Protein AF-A0A2J7VH71-F1 (afdb_monomer)

Secondary structure (DSSP, 8-state):
----TTS-S--------TTSEEEEEEEE-SB--EEEEEETTEEEEEEPPPPEEEEEEETTT--EEEEEEE-SSS--HHHHHHHHHHHHSPP-PPP-SS-TT--PPTT-S-HHHHSTTHHHH----EEEE-GGGGGS-HHHHHHHHHHH--EEEE--TT-GGGSHHHHHHHHHHHHHHTTSTTB--SSTT-TT---HHHHHHHTT-BHHHHHHHHHHHHHHHHTS--GGGTT--HHHHHHHHHHGGGTTT-----S-GGGGGGPSPPSEEEEEEEEEEGGGTEEEEEEETTEEEE-HHHHH-GGGTT-EEEEEE-SSTTEEEEE-TTS-EEEEEEE-GGGGSS---HHHHHHHHHHHHTTSS---TT--HHHHHHHHHHHHHHHHHHHSTTS--TTHHHHHHHHTTT--SSPPP-PPPPPPPPPPP-----TTSHHHHTTTTT--

Mean predicted aligned error: 11.19 Å

Radius of gyration: 24.66 Å; Cα contacts (8 Å, |Δi|>4): 757; chains: 1; bounding box: 87×70×72 Å

Sequence (444 aa):
MVWTAAAARRAGFNRSCPATIACYDEQQLPAIGTVTIEHEGHRFVLPMERMSLCLLVSQHPKCILAYHLSHRSRVSSADFLETFNNLLTPWSPREFKSLPDLAYKEGSGLPNGLIPGFLEGLRIALIRLDNDLTHYADAILVYLRELLGAAIEFGKVGRWLTRYAVEQVFAALQKEISRLPSTTGSGPADRHVHDPVGNAVKWNVSFEELSELVEVIVANFNGAPRRELYGATPIEALRREWAGRHAEGSAIPGYLPTLAEHIPLPVGICKVTIRGSEKKGVPPYIELDHAKYTSDLLHCAWHLIGTPMIALLQRDHRLIQIRYRNGSSFGPVNVTGHWSHSFHDRPTRQEIVRLHKQRTIQYAGSDDPIEVFKAHKMEQMRAHANRNPGKVVRGSNKVLSTLSGGTPIGPISSAPAAPVAPAHAPDTTDLWTSTRLAAQESLK

Nearest PDB structures (foldseek):
  9bw1-assembly1_N  TM=6.838E-01  e=8.880E-11  Peltigera membranacea
  9bw1-assembly1_P  TM=5.935E-01  e=9.054E-10  Peltigera membranacea
  3vr4-assembly1_H  TM=4.764E-01  e=6.323E+00  Enterococcus hirae
  7vw7-assembly1_H  TM=4.847E-01  e=9.311E+00  Enterococcus hirae

Structure (mmCIF, N/CA/C/O backbone):
data_AF-A0A2J7VH71-F1
#
_entry.id   AF-A0A2J7VH71-F1
#
loop_
_atom_site.group_PDB
_atom_site.id
_atom_site.type_symbol
_atom_site.label_atom_id
_atom_site.label_alt_id
_atom_site.label_comp_id
_atom_site.label_asym_id
_atom_site.label_entity_id
_atom_site.label_seq_id
_atom_site.pdbx_PDB_ins_code
_atom_site.Cartn_x
_atom_site.Cartn_y
_atom_site.Cartn_z
_atom_site.occupancy
_atom_site.B_iso_or_equiv
_atom_site.auth_seq_id
_atom_site.auth_comp_id
_atom_site.auth_asym_id
_atom_site.auth_atom_id
_atom_site.pdbx_PDB_model_num
ATOM 1 N N . MET A 1 1 ? 58.179 17.073 4.167 1.00 35.66 1 MET A N 1
ATOM 2 C CA . MET A 1 1 ? 57.000 16.605 3.408 1.00 35.66 1 MET A CA 1
ATOM 3 C C . MET A 1 1 ? 56.130 17.808 3.110 1.00 35.66 1 MET A C 1
ATOM 5 O O . MET A 1 1 ? 55.538 18.371 4.020 1.00 35.66 1 MET A O 1
ATOM 9 N N . VAL A 1 2 ? 56.165 18.265 1.862 1.00 25.47 2 VAL A N 1
ATOM 10 C CA . VAL A 1 2 ? 55.377 19.398 1.373 1.00 25.47 2 VAL A CA 1
ATOM 11 C C . VAL A 1 2 ? 53.940 18.912 1.206 1.00 25.47 2 VAL A C 1
ATOM 13 O O . VAL A 1 2 ? 53.702 17.974 0.450 1.00 25.47 2 VAL A O 1
ATOM 16 N N . TRP A 1 3 ? 53.000 19.525 1.923 1.00 25.41 3 TRP A N 1
ATOM 17 C CA . TRP A 1 3 ? 51.575 19.377 1.645 1.00 25.41 3 TRP A CA 1
ATOM 18 C C . TRP A 1 3 ? 51.310 19.965 0.259 1.00 25.41 3 TRP A C 1
ATOM 20 O O . TRP A 1 3 ? 51.284 21.181 0.073 1.00 25.41 3 TRP A O 1
ATOM 30 N N . THR A 1 4 ? 51.177 19.107 -0.748 1.00 27.58 4 THR A N 1
ATOM 31 C CA . THR A 1 4 ? 50.776 19.521 -2.087 1.00 27.58 4 THR A CA 1
ATOM 32 C C . THR A 1 4 ? 49.303 19.919 -2.050 1.00 27.58 4 THR A C 1
ATOM 34 O O . THR A 1 4 ? 48.404 19.089 -1.945 1.00 27.58 4 THR A O 1
ATOM 37 N N . ALA A 1 5 ? 49.053 21.222 -2.180 1.00 31.33 5 ALA A N 1
ATOM 38 C CA . ALA A 1 5 ? 47.741 21.867 -2.283 1.00 31.33 5 ALA A CA 1
ATOM 39 C C . ALA A 1 5 ? 46.951 21.501 -3.569 1.00 31.33 5 ALA A C 1
ATOM 41 O O . ALA A 1 5 ? 46.156 22.294 -4.072 1.00 31.33 5 ALA A O 1
ATOM 42 N N . ALA A 1 6 ? 47.171 20.306 -4.124 1.00 29.42 6 ALA A N 1
ATOM 43 C CA . ALA A 1 6 ? 46.580 19.838 -5.375 1.00 29.42 6 ALA A CA 1
ATOM 44 C C . ALA A 1 6 ? 45.360 18.915 -5.177 1.00 29.42 6 ALA A C 1
ATOM 46 O O . ALA A 1 6 ? 44.588 18.748 -6.116 1.00 29.42 6 ALA A O 1
ATOM 47 N N . ALA A 1 7 ? 45.128 18.374 -3.973 1.00 30.27 7 ALA A N 1
ATOM 48 C CA . ALA A 1 7 ? 43.967 17.516 -3.692 1.00 30.27 7 ALA A CA 1
ATOM 49 C C . ALA A 1 7 ? 42.712 18.285 -3.221 1.00 30.27 7 ALA A C 1
ATOM 51 O O . ALA A 1 7 ? 41.617 17.736 -3.205 1.00 30.27 7 ALA A O 1
ATOM 52 N N . ALA A 1 8 ? 42.834 19.577 -2.897 1.00 30.12 8 ALA A N 1
ATOM 53 C CA . ALA A 1 8 ? 41.735 20.403 -2.379 1.00 30.12 8 ALA A CA 1
ATOM 54 C C . ALA A 1 8 ? 40.911 21.114 -3.475 1.00 30.12 8 ALA A C 1
ATOM 56 O O . ALA A 1 8 ? 40.250 22.121 -3.219 1.00 30.12 8 ALA A O 1
ATOM 57 N N . ARG A 1 9 ? 40.946 20.631 -4.725 1.00 32.41 9 ARG A N 1
ATOM 58 C CA . ARG A 1 9 ? 40.114 21.162 -5.815 1.00 32.41 9 ARG A CA 1
ATOM 59 C C . ARG A 1 9 ? 38.981 20.184 -6.124 1.00 32.41 9 ARG A C 1
ATOM 61 O O . ARG A 1 9 ? 39.178 19.227 -6.861 1.00 32.41 9 ARG A O 1
ATOM 68 N N . ARG A 1 10 ? 37.787 20.536 -5.620 1.00 34.69 10 ARG A N 1
ATOM 69 C CA . ARG A 1 10 ? 36.451 19.921 -5.819 1.00 34.69 10 ARG A CA 1
ATOM 70 C C . ARG A 1 10 ? 35.964 18.925 -4.751 1.00 34.69 10 ARG A C 1
ATOM 72 O O . ARG A 1 10 ? 35.268 17.979 -5.091 1.00 34.69 10 ARG A O 1
ATOM 79 N N . ALA A 1 11 ? 36.161 19.204 -3.464 1.00 38.44 11 ALA A N 1
ATOM 80 C CA . ALA A 1 11 ? 35.188 18.748 -2.463 1.00 38.44 11 ALA A CA 1
ATOM 81 C C . ALA A 1 11 ? 33.970 19.689 -2.517 1.00 38.44 11 ALA A C 1
ATOM 83 O O . ALA A 1 11 ? 33.786 20.574 -1.685 1.00 38.44 11 ALA A O 1
ATOM 84 N N . GLY A 1 12 ? 33.199 19.605 -3.604 1.00 37.41 12 GLY A N 1
ATOM 85 C CA . GLY A 1 12 ? 31.907 20.275 -3.655 1.00 37.41 12 GLY A CA 1
ATOM 86 C C . GLY A 1 12 ? 31.013 19.622 -2.612 1.00 37.41 12 GLY A C 1
ATOM 87 O O . GLY A 1 12 ? 30.851 18.407 -2.650 1.00 37.41 12 GLY A O 1
ATOM 88 N N . PHE A 1 13 ? 30.439 20.411 -1.700 1.00 35.06 13 PHE A N 1
ATOM 89 C CA . PHE A 1 13 ? 29.309 19.977 -0.879 1.00 35.06 13 PHE A CA 1
ATOM 90 C C . PHE A 1 13 ? 28.330 19.244 -1.801 1.00 35.06 13 PHE A C 1
ATOM 92 O O . PHE A 1 13 ? 27.793 19.859 -2.729 1.00 35.06 13 PHE A O 1
ATOM 99 N N . ASN A 1 14 ? 28.147 17.938 -1.616 1.00 42.34 14 ASN A N 1
ATOM 100 C CA . ASN A 1 14 ? 27.219 17.188 -2.447 1.00 42.34 14 ASN A CA 1
ATOM 101 C C . ASN A 1 14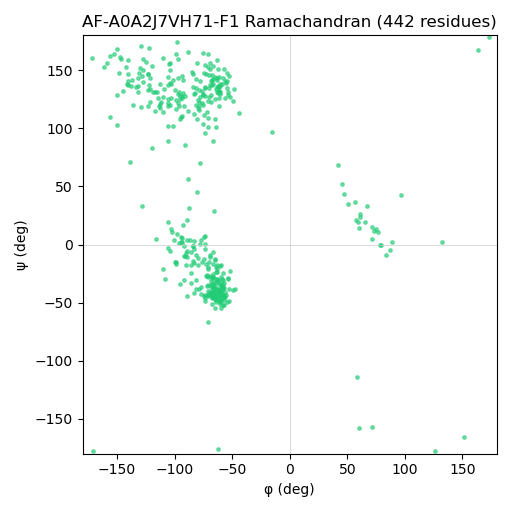 ? 25.807 17.595 -1.996 1.00 42.34 14 ASN A C 1
ATOM 103 O O . ASN A 1 14 ? 25.320 17.158 -0.958 1.00 42.34 14 ASN A O 1
ATOM 107 N N . ARG A 1 15 ? 25.210 18.565 -2.705 1.00 42.50 15 ARG A N 1
ATOM 108 C CA . ARG A 1 15 ? 24.039 19.342 -2.243 1.00 42.50 15 ARG A CA 1
ATOM 109 C C . ARG A 1 15 ? 22.741 18.538 -2.152 1.00 42.50 15 ARG A C 1
ATOM 111 O O . ARG A 1 15 ? 21.760 19.050 -1.623 1.00 42.50 15 ARG A O 1
ATOM 118 N N . SER A 1 16 ? 22.711 17.312 -2.656 1.00 51.97 16 SER A N 1
ATOM 119 C CA . SER A 1 16 ? 21.536 16.448 -2.612 1.00 51.97 16 SER A CA 1
ATOM 120 C C . SER A 1 16 ? 21.924 15.087 -2.062 1.00 51.97 16 SER A C 1
ATOM 122 O O . SER A 1 16 ? 22.706 14.373 -2.687 1.00 51.97 16 SER A O 1
ATOM 124 N N . CYS A 1 17 ? 21.341 14.701 -0.926 1.00 62.03 17 CYS A N 1
ATOM 125 C CA . CYS A 1 17 ? 21.318 13.290 -0.572 1.00 62.03 17 CYS A CA 1
ATOM 126 C C . CYS A 1 17 ? 20.482 12.557 -1.653 1.00 62.03 17 CYS A C 1
ATOM 128 O O . CYS A 1 17 ? 19.431 13.066 -2.071 1.00 62.03 17 CYS A O 1
ATOM 130 N N . PRO A 1 18 ? 20.939 11.422 -2.194 1.00 72.31 18 PRO A N 1
ATOM 131 C CA . PRO A 1 18 ? 20.139 10.623 -3.121 1.00 72.31 18 PRO A CA 1
ATOM 132 C C . PRO A 1 18 ? 18.762 10.304 -2.533 1.00 72.31 18 PRO A C 1
ATOM 134 O O . PRO A 1 18 ? 18.619 10.128 -1.327 1.00 72.31 18 PRO A O 1
ATOM 137 N N . ALA A 1 19 ? 17.733 10.258 -3.383 1.00 79.31 19 ALA A N 1
ATOM 138 C CA . ALA A 1 19 ? 16.340 10.035 -2.973 1.00 79.31 19 ALA A CA 1
ATOM 139 C C . ALA A 1 19 ? 15.738 11.081 -1.997 1.00 79.31 19 ALA A C 1
ATOM 141 O O . ALA A 1 19 ? 14.646 10.866 -1.480 1.00 79.31 19 ALA A O 1
ATOM 142 N N . THR A 1 20 ? 16.372 12.250 -1.802 1.00 82.94 20 THR A N 1
ATOM 143 C CA . THR A 1 20 ? 15.825 13.336 -0.951 1.00 82.94 20 THR A CA 1
ATOM 144 C C . THR A 1 20 ? 14.484 13.872 -1.450 1.00 82.94 20 THR A C 1
ATOM 146 O O . THR A 1 20 ? 13.640 14.276 -0.650 1.00 82.94 20 THR A O 1
ATOM 149 N N . ILE A 1 21 ? 14.294 13.908 -2.770 1.00 86.88 21 ILE A N 1
ATOM 150 C CA . ILE A 1 21 ? 13.045 14.339 -3.394 1.00 86.88 21 ILE A CA 1
ATOM 151 C C . ILE A 1 21 ? 12.420 13.133 -4.078 1.00 86.88 21 ILE A C 1
ATOM 153 O O . ILE A 1 21 ? 13.023 12.551 -4.987 1.00 86.88 21 ILE A O 1
ATOM 157 N N . ALA A 1 22 ? 11.205 12.796 -3.665 1.00 90.00 22 ALA A N 1
ATOM 158 C CA . ALA A 1 22 ? 10.419 11.728 -4.255 1.00 90.00 22 ALA A CA 1
ATOM 159 C C . ALA A 1 22 ? 9.065 12.260 -4.732 1.00 90.00 22 ALA A C 1
ATOM 161 O O . ALA A 1 22 ? 8.498 13.184 -4.151 1.00 90.00 22 ALA A O 1
ATOM 162 N N . CYS A 1 23 ? 8.559 11.686 -5.814 1.00 90.69 23 CYS A N 1
ATOM 163 C CA . CYS A 1 23 ? 7.221 11.937 -6.326 1.00 90.69 23 CYS A CA 1
ATOM 164 C C . CYS A 1 23 ? 6.391 10.682 -6.086 1.00 90.69 23 CYS A C 1
ATOM 166 O O . CYS A 1 23 ? 6.817 9.593 -6.476 1.00 90.69 23 CYS A O 1
ATOM 168 N N . TYR A 1 24 ? 5.240 10.846 -5.446 1.00 90.00 24 TYR A N 1
ATOM 169 C CA . TYR A 1 24 ? 4.232 9.804 -5.359 1.00 90.00 24 TYR A CA 1
ATOM 170 C C . TYR A 1 24 ? 3.100 10.110 -6.329 1.00 90.00 24 TYR A C 1
ATOM 172 O O . TYR A 1 24 ? 2.688 11.265 -6.463 1.00 90.00 24 TYR A O 1
ATOM 180 N N . ASP A 1 25 ? 2.627 9.070 -6.999 1.00 89.44 25 ASP A N 1
ATOM 181 C CA . ASP A 1 25 ? 1.527 9.153 -7.947 1.00 89.44 25 ASP A CA 1
ATOM 182 C C . ASP A 1 25 ? 0.893 7.767 -8.136 1.00 89.44 25 ASP A C 1
ATOM 184 O O . ASP A 1 25 ? 1.540 6.734 -7.917 1.00 89.44 25 ASP A O 1
ATOM 188 N N . GLU A 1 26 ? -0.366 7.746 -8.553 1.00 89.25 26 GLU A N 1
ATOM 189 C CA . GLU A 1 26 ? -1.132 6.536 -8.802 1.00 89.25 26 GLU A CA 1
ATOM 190 C C . GLU A 1 26 ? -1.747 6.538 -10.193 1.00 89.25 26 GLU A C 1
ATOM 192 O O . GLU A 1 26 ? -2.284 7.534 -10.672 1.00 89.25 26 GLU A O 1
ATOM 197 N N . GLN A 1 27 ? -1.728 5.379 -10.844 1.00 88.94 27 GLN A N 1
ATOM 198 C CA . GLN A 1 27 ? -2.418 5.203 -12.114 1.00 88.94 27 GLN A CA 1
ATOM 199 C C . GLN A 1 27 ? -3.142 3.872 -12.159 1.00 88.94 27 GLN A C 1
ATOM 201 O O . GLN A 1 27 ? -2.647 2.846 -11.687 1.00 88.94 27 GLN A O 1
ATOM 206 N N . GLN A 1 28 ? -4.328 3.881 -12.761 1.00 89.00 28 GLN A N 1
ATOM 207 C CA . GLN A 1 28 ? -5.061 2.654 -13.012 1.00 89.00 28 GLN A CA 1
ATOM 208 C C . GLN A 1 28 ? -4.320 1.825 -14.064 1.00 89.00 28 GLN A C 1
ATOM 210 O O . GLN A 1 28 ? -3.993 2.320 -15.143 1.00 89.00 28 GLN A O 1
ATOM 215 N N . LEU A 1 29 ? -4.072 0.555 -13.757 1.00 88.88 29 LEU A N 1
ATOM 216 C CA . LEU A 1 29 ? -3.411 -0.357 -14.672 1.00 88.88 29 LEU A CA 1
ATOM 217 C C . LEU A 1 29 ? -4.241 -0.511 -15.952 1.00 88.88 29 LEU A C 1
ATOM 219 O O . LEU A 1 29 ? -5.442 -0.783 -15.875 1.00 88.88 29 LEU A O 1
ATOM 223 N N . PRO A 1 30 ? -3.624 -0.412 -17.140 1.00 89.19 30 PRO A N 1
ATOM 224 C CA . PRO A 1 30 ? -4.308 -0.580 -18.416 1.00 89.19 30 PRO A CA 1
ATOM 225 C C . PRO A 1 30 ? -4.482 -2.069 -18.757 1.00 89.19 30 PRO A C 1
ATOM 227 O O . PRO A 1 30 ? -4.207 -2.485 -19.881 1.00 89.19 30 PRO A O 1
ATOM 230 N N . ALA A 1 31 ? -4.902 -2.881 -17.787 1.00 88.88 31 ALA A N 1
ATOM 231 C CA . ALA A 1 31 ? -5.106 -4.318 -17.922 1.00 88.88 31 ALA A CA 1
ATOM 232 C C . ALA A 1 31 ? -6.250 -4.797 -17.024 1.00 88.88 31 ALA A C 1
ATOM 234 O O . ALA A 1 31 ? -6.484 -4.250 -15.943 1.00 88.88 31 ALA A O 1
ATOM 235 N N . ILE A 1 32 ? -6.956 -5.827 -17.486 1.00 88.81 32 ILE A N 1
ATOM 236 C CA . ILE A 1 32 ? -8.017 -6.499 -16.735 1.00 88.81 32 ILE A CA 1
ATOM 237 C C . ILE A 1 32 ? -7.490 -7.851 -16.258 1.00 88.81 32 ILE A C 1
ATOM 239 O O . ILE A 1 32 ? -7.001 -8.649 -17.059 1.00 88.81 32 ILE A O 1
ATOM 243 N N . GLY A 1 33 ? -7.578 -8.081 -14.949 1.00 88.62 33 GLY A N 1
ATOM 244 C CA . GLY A 1 33 ? -7.306 -9.375 -14.328 1.00 88.62 33 GLY A CA 1
ATOM 245 C C . GLY A 1 33 ? -8.591 -10.158 -14.067 1.00 88.62 33 GLY A C 1
ATOM 246 O O . GLY A 1 33 ? -9.702 -9.650 -14.246 1.00 88.62 33 GLY A O 1
ATOM 247 N N . THR A 1 34 ? -8.436 -11.391 -13.611 1.00 88.00 34 THR A N 1
ATOM 248 C CA . THR A 1 34 ? -9.524 -12.300 -13.262 1.00 88.00 34 THR A CA 1
ATOM 249 C C . THR A 1 34 ? -9.309 -12.898 -11.878 1.00 88.00 34 THR A C 1
ATOM 251 O O . THR A 1 34 ? -8.181 -13.048 -11.414 1.00 88.00 34 THR A O 1
ATOM 254 N N . VAL A 1 35 ? -10.409 -13.241 -11.214 1.00 85.50 35 VAL A N 1
ATOM 255 C CA . VAL A 1 35 ? -10.408 -14.050 -9.994 1.00 85.50 35 VAL A CA 1
ATOM 256 C C . VAL A 1 35 ? -11.128 -15.356 -10.291 1.00 85.50 35 VAL A C 1
ATOM 258 O O . VAL A 1 35 ? -12.226 -15.349 -10.855 1.00 85.50 35 VAL A O 1
ATOM 261 N N . THR A 1 36 ? -10.505 -16.473 -9.922 1.00 82.38 36 THR A N 1
ATOM 262 C CA . THR A 1 36 ? -11.131 -17.792 -10.024 1.00 82.38 36 THR A CA 1
ATOM 263 C C . THR A 1 36 ? -11.787 -18.140 -8.698 1.00 82.38 36 THR A C 1
ATOM 265 O O . THR A 1 36 ? -11.158 -18.066 -7.646 1.00 82.38 36 THR A O 1
ATOM 268 N N . ILE A 1 37 ? -13.062 -18.514 -8.749 1.00 77.06 37 ILE A N 1
ATOM 269 C CA . ILE A 1 37 ? -13.826 -18.972 -7.590 1.00 77.06 37 ILE A CA 1
ATOM 270 C C . ILE A 1 37 ? -14.173 -20.443 -7.805 1.00 77.06 37 ILE A C 1
ATOM 272 O O . ILE A 1 37 ? -14.764 -20.796 -8.828 1.00 77.06 37 ILE A O 1
ATOM 276 N N . GLU A 1 38 ? -13.822 -21.291 -6.841 1.00 77.31 38 GLU A N 1
ATOM 277 C CA . GLU A 1 38 ? -14.247 -22.692 -6.805 1.00 77.31 38 GLU A CA 1
ATOM 278 C C . GLU A 1 38 ? -15.469 -22.845 -5.894 1.00 77.31 38 GLU A C 1
ATOM 280 O O . GLU A 1 38 ? -15.478 -22.364 -4.760 1.00 77.31 38 GLU A O 1
ATOM 285 N N . HIS A 1 39 ? -16.517 -23.503 -6.387 1.00 66.44 39 HIS A N 1
ATOM 286 C CA . HIS A 1 39 ? -17.722 -23.791 -5.613 1.00 66.44 39 HIS A CA 1
ATOM 287 C C . HIS A 1 39 ? -18.375 -25.084 -6.104 1.00 66.44 39 HIS A C 1
ATOM 289 O O . HIS A 1 39 ? -18.594 -25.237 -7.303 1.00 66.44 39 HIS A O 1
ATOM 295 N N . GLU A 1 40 ? -18.676 -26.012 -5.188 1.00 71.06 40 GLU A N 1
ATOM 296 C CA . GLU A 1 40 ? -19.321 -27.307 -5.494 1.00 71.06 40 GLU A CA 1
ATOM 297 C C . GLU A 1 40 ? -18.626 -28.091 -6.630 1.00 71.06 40 GLU A C 1
ATOM 299 O O . GLU A 1 40 ? -19.269 -28.751 -7.439 1.00 71.06 40 GLU A O 1
ATOM 304 N N . GLY A 1 41 ? -17.294 -27.997 -6.726 1.00 71.44 41 GLY A N 1
ATOM 305 C CA . GLY A 1 41 ? -16.506 -28.653 -7.780 1.00 71.44 41 GLY A CA 1
ATOM 306 C C . GLY A 1 41 ? -16.502 -27.934 -9.137 1.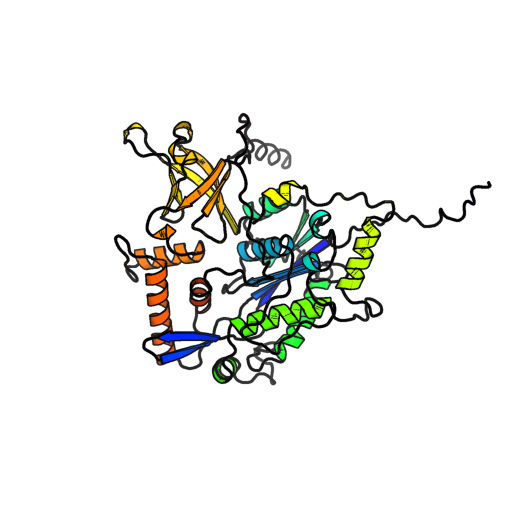00 71.44 41 GLY A C 1
ATOM 307 O O . GLY A 1 41 ? -15.823 -28.383 -10.059 1.00 71.44 41 GLY A O 1
ATOM 308 N N . HIS A 1 42 ? -17.195 -26.800 -9.268 1.00 71.62 42 HIS A N 1
ATOM 309 C CA . HIS A 1 42 ? -17.190 -25.959 -10.464 1.00 71.62 42 HIS A CA 1
ATOM 310 C C . HIS A 1 42 ? -16.285 -24.732 -10.296 1.00 71.62 42 HIS A C 1
ATOM 312 O O . HIS A 1 42 ? -16.250 -24.102 -9.238 1.00 71.62 42 HIS A O 1
ATOM 318 N N . ARG A 1 43 ? -15.572 -24.372 -11.371 1.00 80.00 43 ARG A N 1
ATOM 319 C CA . ARG A 1 43 ? -14.691 -23.197 -11.434 1.00 80.00 43 ARG A CA 1
ATOM 320 C C . ARG A 1 43 ? -15.353 -22.069 -12.215 1.00 80.00 43 ARG A C 1
ATOM 322 O O . ARG A 1 43 ? -15.736 -22.259 -13.367 1.00 80.00 43 ARG A O 1
ATOM 329 N N . PHE A 1 44 ? -15.430 -20.889 -11.609 1.00 77.81 44 PHE A N 1
ATOM 330 C CA . PHE A 1 44 ? -15.924 -19.668 -12.240 1.00 77.81 44 PHE A CA 1
ATOM 331 C C . PHE A 1 44 ? -14.785 -18.656 -12.370 1.00 77.81 44 PHE A C 1
ATOM 333 O O . PHE A 1 44 ? -14.229 -18.225 -11.362 1.00 77.81 44 PHE A O 1
ATOM 340 N N . VAL A 1 45 ? -14.461 -18.255 -13.602 1.00 83.25 45 VAL A N 1
ATOM 341 C CA . VAL A 1 45 ? -13.455 -17.220 -13.893 1.00 83.25 45 VAL A CA 1
ATOM 342 C C . VAL A 1 45 ? -14.159 -15.885 -14.079 1.00 83.25 45 VAL A C 1
ATOM 344 O O . VAL A 1 45 ? -15.008 -15.743 -14.962 1.00 83.25 45 VAL A O 1
ATOM 347 N N . LEU A 1 46 ? -13.829 -14.904 -13.240 1.00 82.19 46 LEU A N 1
ATOM 348 C CA . LEU A 1 46 ? -14.565 -13.645 -13.170 1.00 82.19 46 LEU A CA 1
ATOM 349 C C . LEU A 1 46 ? -13.653 -12.453 -13.446 1.00 82.19 46 LEU A C 1
ATOM 351 O O . LEU A 1 46 ? -12.677 -12.262 -12.721 1.00 82.19 46 LEU A O 1
ATOM 355 N N . PRO A 1 47 ? -13.973 -11.620 -14.450 1.00 85.38 47 PRO A N 1
ATOM 356 C CA . PRO A 1 47 ? -13.186 -10.437 -14.748 1.00 85.38 47 PRO A CA 1
ATOM 357 C C . PRO A 1 47 ? -13.356 -9.374 -13.663 1.00 85.38 47 PRO A C 1
ATOM 359 O O . PRO A 1 47 ? -14.470 -9.062 -13.225 1.00 85.38 47 PRO A O 1
ATOM 362 N N . MET A 1 48 ? -12.227 -8.807 -13.257 1.00 85.94 48 MET A N 1
ATOM 363 C CA . MET A 1 48 ? -12.116 -7.876 -12.146 1.00 85.94 48 MET A CA 1
ATOM 364 C C . MET A 1 48 ? -12.123 -6.413 -12.591 1.00 85.94 48 MET A C 1
ATOM 366 O O . MET A 1 48 ? -11.810 -6.083 -13.736 1.00 85.94 48 MET A O 1
ATOM 370 N N . GLU A 1 49 ? -12.452 -5.509 -11.669 1.00 86.12 49 GLU A N 1
ATOM 371 C CA . GLU A 1 49 ? -12.173 -4.085 -11.852 1.00 86.12 49 GLU A CA 1
ATOM 372 C C . GLU A 1 49 ? -10.659 -3.846 -11.942 1.00 86.12 49 GLU A C 1
ATOM 374 O O . GLU A 1 49 ? -9.874 -4.454 -11.209 1.00 86.12 49 GLU A O 1
ATOM 379 N N . ARG A 1 50 ? -10.245 -2.929 -12.824 1.00 86.94 50 ARG A N 1
ATOM 380 C CA . ARG A 1 50 ? -8.826 -2.595 -13.002 1.00 86.94 50 ARG A CA 1
ATOM 381 C C . ARG A 1 50 ? -8.236 -2.065 -11.697 1.00 86.94 50 ARG A C 1
ATOM 383 O O . ARG A 1 50 ? -8.798 -1.156 -11.082 1.00 86.94 50 ARG A O 1
ATOM 390 N N . MET A 1 51 ? -7.087 -2.612 -11.332 1.00 88.50 51 MET A N 1
ATOM 391 C CA . MET A 1 51 ? -6.303 -2.206 -10.168 1.00 88.50 51 MET A CA 1
ATOM 392 C C . MET A 1 51 ? -5.567 -0.897 -10.423 1.00 88.50 51 MET A C 1
ATOM 394 O O . MET A 1 51 ? -5.392 -0.504 -11.575 1.00 88.50 51 MET A O 1
ATOM 398 N N . SER A 1 52 ? -5.081 -0.265 -9.363 1.00 90.19 52 SER A N 1
ATOM 399 C CA . SER A 1 52 ? -4.254 0.936 -9.453 1.00 90.19 52 SER A CA 1
ATOM 400 C C . SER A 1 52 ? -2.864 0.680 -8.898 1.00 90.19 52 SER A C 1
ATOM 402 O O . SER A 1 52 ? -2.714 0.146 -7.804 1.00 90.19 52 SER A O 1
ATOM 404 N N . LEU A 1 53 ? -1.844 1.070 -9.654 1.00 92.44 53 LEU A N 1
ATOM 405 C CA . LEU A 1 53 ? -0.453 1.020 -9.234 1.00 92.44 53 LEU A CA 1
ATOM 406 C C . LEU A 1 53 ? -0.076 2.359 -8.605 1.00 92.44 53 LEU A C 1
ATOM 408 O O . LEU A 1 53 ? -0.123 3.392 -9.269 1.00 92.44 53 LEU A O 1
ATOM 412 N N . CYS A 1 54 ? 0.306 2.315 -7.338 1.00 92.94 54 CYS A N 1
ATOM 413 C CA . CYS A 1 54 ? 0.850 3.427 -6.576 1.00 92.94 54 CYS A CA 1
ATOM 414 C C . CYS A 1 54 ? 2.378 3.341 -6.628 1.00 92.94 54 CYS A C 1
ATOM 416 O O . CYS A 1 54 ? 2.946 2.301 -6.289 1.00 92.94 54 CYS A O 1
ATOM 418 N N . LEU A 1 55 ? 3.050 4.410 -7.053 1.00 93.88 55 LEU A N 1
ATOM 419 C CA . LEU A 1 55 ? 4.507 4.462 -7.155 1.00 93.88 55 LEU A CA 1
ATOM 420 C C . LEU A 1 55 ? 5.072 5.581 -6.299 1.00 93.88 55 LEU A C 1
ATOM 422 O O . LEU A 1 55 ? 4.531 6.680 -6.263 1.00 93.88 55 LEU A O 1
ATOM 426 N N . LEU A 1 56 ? 6.230 5.321 -5.699 1.00 93.25 56 LEU A N 1
ATOM 427 C CA . LEU A 1 56 ? 7.095 6.338 -5.127 1.00 93.25 56 LEU A CA 1
ATOM 428 C C . LEU A 1 56 ? 8.423 6.335 -5.885 1.00 93.25 56 LEU A C 1
ATOM 430 O O . LEU A 1 56 ? 9.172 5.359 -5.848 1.00 93.25 56 LEU A O 1
ATOM 434 N N . VAL A 1 57 ? 8.718 7.429 -6.581 1.00 93.81 57 VAL A N 1
ATOM 435 C CA . VAL A 1 57 ? 9.842 7.531 -7.524 1.00 93.81 57 VAL A CA 1
ATOM 436 C C . VAL A 1 57 ? 10.779 8.656 -7.109 1.00 93.81 57 VAL A C 1
ATOM 438 O O . VAL A 1 57 ? 10.330 9.769 -6.837 1.00 93.81 57 VAL A O 1
ATOM 441 N N . SER A 1 58 ? 12.090 8.416 -7.106 1.00 91.81 58 SER A N 1
ATOM 442 C CA . SER A 1 58 ? 13.069 9.481 -6.882 1.00 91.81 58 SER A CA 1
ATOM 443 C C . SER A 1 58 ? 13.068 10.475 -8.046 1.00 91.81 58 SER A C 1
ATOM 445 O O . SER A 1 58 ? 13.053 10.083 -9.209 1.00 91.81 58 SER A O 1
ATOM 447 N N . GLN A 1 59 ? 13.130 11.783 -7.777 1.00 87.25 59 GLN A N 1
ATOM 448 C CA . GLN A 1 59 ? 13.168 12.777 -8.862 1.00 87.25 59 GLN A CA 1
ATOM 449 C C . GLN A 1 59 ? 14.394 12.577 -9.775 1.00 87.25 59 GLN A C 1
ATOM 451 O O . GLN A 1 59 ? 14.315 12.746 -10.992 1.00 87.25 59 GLN A O 1
ATOM 456 N N . HIS A 1 60 ? 15.517 12.185 -9.178 1.00 84.31 60 HIS A N 1
ATOM 457 C CA . HIS A 1 60 ? 16.725 11.735 -9.853 1.00 84.31 60 HIS A CA 1
ATOM 458 C C . HIS A 1 60 ? 17.265 10.513 -9.087 1.00 84.31 60 HIS A C 1
ATOM 460 O O . HIS A 1 60 ? 17.203 10.519 -7.854 1.00 84.31 60 HIS A O 1
ATOM 466 N N . PRO A 1 61 ? 17.696 9.430 -9.755 1.00 89.25 61 PRO A N 1
ATOM 467 C CA . PRO A 1 61 ? 17.763 9.210 -11.205 1.00 89.25 61 PRO A CA 1
ATOM 468 C C . PRO A 1 61 ? 16.468 8.637 -11.833 1.00 89.25 61 PRO A C 1
ATOM 470 O O . PRO A 1 61 ? 16.547 7.916 -12.825 1.00 89.25 61 PRO A O 1
ATOM 473 N N . LYS A 1 62 ? 15.272 8.947 -11.299 1.00 92.31 62 LYS A N 1
ATOM 474 C CA . LYS A 1 62 ? 13.989 8.293 -11.658 1.00 92.31 62 LYS A CA 1
ATOM 475 C C . LYS A 1 62 ? 13.929 6.823 -11.231 1.00 92.31 62 LYS A C 1
ATOM 477 O O . LYS A 1 62 ? 13.332 5.998 -11.914 1.00 92.31 62 LYS A O 1
ATOM 482 N N . CYS A 1 63 ? 14.571 6.488 -10.115 1.00 94.38 63 CYS A N 1
ATOM 483 C CA . CYS A 1 63 ? 14.525 5.142 -9.557 1.00 94.38 63 CYS A CA 1
ATOM 484 C C . CYS A 1 63 ? 13.198 4.946 -8.815 1.00 94.38 63 CYS A C 1
ATOM 486 O O . CYS A 1 63 ? 12.796 5.810 -8.031 1.00 94.38 63 CYS A O 1
ATOM 488 N N . ILE A 1 64 ? 12.517 3.826 -9.050 1.00 96.19 64 ILE A N 1
ATOM 489 C CA . ILE A 1 64 ? 11.341 3.435 -8.271 1.00 96.19 64 ILE A CA 1
ATOM 490 C C . ILE A 1 64 ? 11.842 3.012 -6.892 1.00 96.19 64 ILE A C 1
ATOM 492 O O . ILE A 1 64 ? 12.578 2.035 -6.766 1.00 96.19 64 ILE A O 1
ATOM 496 N N . LEU A 1 65 ? 11.474 3.777 -5.868 1.00 94.62 65 LEU A N 1
ATOM 497 C CA . LEU A 1 65 ? 11.882 3.538 -4.487 1.00 94.62 65 LEU A CA 1
ATOM 498 C C . LEU A 1 65 ? 10.983 2.498 -3.823 1.00 94.62 65 LEU A C 1
ATOM 500 O O . LEU A 1 65 ? 11.471 1.626 -3.113 1.00 94.62 65 LEU A O 1
ATOM 504 N N . ALA A 1 66 ? 9.678 2.601 -4.073 1.00 94.12 66 ALA A N 1
ATOM 505 C CA . ALA A 1 66 ? 8.667 1.686 -3.572 1.00 94.12 66 ALA A CA 1
ATOM 506 C C . ALA A 1 66 ? 7.432 1.706 -4.470 1.00 94.12 66 ALA A C 1
ATOM 508 O O . ALA A 1 66 ? 7.216 2.648 -5.238 1.00 94.12 66 ALA A O 1
ATOM 509 N N . TYR A 1 67 ? 6.610 0.671 -4.347 1.00 94.75 67 TYR A N 1
ATOM 510 C CA . TYR A 1 67 ? 5.334 0.590 -5.035 1.00 94.75 67 TYR A CA 1
ATOM 511 C C . TYR A 1 67 ? 4.303 -0.158 -4.187 1.00 94.75 67 TYR A C 1
ATOM 513 O O . TYR A 1 67 ? 4.667 -0.925 -3.295 1.00 94.75 67 TYR A O 1
ATOM 521 N N . HIS A 1 68 ? 3.023 0.049 -4.474 1.00 92.12 68 HIS A N 1
ATOM 522 C CA . HIS A 1 68 ? 1.914 -0.731 -3.933 1.00 92.12 68 HIS A CA 1
ATOM 523 C C . HIS A 1 68 ? 0.868 -0.947 -5.025 1.00 92.12 68 HIS A C 1
ATOM 525 O O . HIS A 1 68 ? 0.564 -0.027 -5.784 1.00 92.12 68 HIS A O 1
ATOM 531 N N . LEU A 1 69 ? 0.308 -2.152 -5.118 1.00 90.88 69 LEU A N 1
ATOM 532 C CA . LEU A 1 69 ? -0.768 -2.440 -6.060 1.00 90.88 69 LEU A CA 1
ATOM 533 C C . LEU A 1 69 ? -2.108 -2.443 -5.322 1.00 90.88 69 LEU A C 1
ATOM 535 O O . LEU A 1 69 ? -2.472 -3.402 -4.641 1.00 90.88 69 LEU A O 1
ATOM 539 N N . SER A 1 70 ? -2.857 -1.354 -5.473 1.00 87.19 70 SER A N 1
ATOM 540 C CA . SER A 1 70 ? -4.177 -1.219 -4.878 1.00 87.19 70 SER A CA 1
ATOM 541 C C . SER A 1 70 ? -5.209 -1.982 -5.699 1.00 87.19 70 SER A C 1
ATOM 543 O O . SER A 1 70 ? -5.441 -1.714 -6.879 1.00 87.19 70 SER A O 1
ATOM 545 N N . HIS A 1 71 ? -5.900 -2.907 -5.043 1.00 79.94 71 HIS A N 1
ATOM 546 C CA . HIS A 1 71 ? -7.080 -3.562 -5.593 1.00 79.94 71 HIS A CA 1
ATOM 547 C C . HIS A 1 71 ? -8.349 -2.722 -5.358 1.00 79.94 71 HIS A C 1
ATOM 549 O O . HIS A 1 71 ? -9.437 -3.114 -5.761 1.00 79.94 71 HIS A O 1
ATOM 555 N N . ARG A 1 72 ? -8.287 -1.561 -4.700 1.00 75.94 72 ARG A N 1
ATOM 556 C CA . ARG A 1 72 ? -9.491 -0.753 -4.463 1.00 75.94 72 ARG A CA 1
ATOM 557 C C . ARG A 1 72 ? -9.997 -0.153 -5.776 1.00 75.94 72 ARG A C 1
ATOM 559 O O . ARG A 1 72 ? -9.225 0.160 -6.672 1.00 75.94 72 ARG A O 1
ATOM 566 N N . SER A 1 73 ? -11.308 0.078 -5.866 1.00 72.44 73 SER A N 1
ATOM 567 C CA . SER A 1 73 ? -11.903 0.783 -7.013 1.00 72.44 73 SER A CA 1
ATOM 568 C C . SER A 1 73 ? -11.403 2.230 -7.131 1.00 72.44 73 SER A C 1
ATOM 570 O O . SER A 1 73 ? -11.480 2.836 -8.196 1.00 72.44 73 SER A O 1
ATOM 572 N N . ARG A 1 74 ? -10.951 2.805 -6.008 1.00 80.06 74 ARG A N 1
ATOM 573 C CA . ARG A 1 74 ? -10.276 4.100 -5.905 1.00 80.06 74 ARG A CA 1
ATOM 574 C C . ARG A 1 74 ? -9.157 3.997 -4.879 1.00 80.06 74 ARG A C 1
ATOM 576 O O . ARG A 1 74 ? -9.372 3.426 -3.809 1.00 80.06 74 ARG A O 1
ATOM 583 N N . VAL A 1 75 ? -8.012 4.580 -5.212 1.00 83.19 75 VAL A N 1
ATOM 584 C CA . VAL A 1 75 ? -6.866 4.711 -4.310 1.00 83.19 75 VAL A CA 1
ATOM 585 C C . VAL A 1 75 ? -7.247 5.607 -3.134 1.00 83.19 75 VAL A C 1
ATOM 587 O O . VAL A 1 75 ? -8.041 6.539 -3.265 1.00 83.19 75 VAL A O 1
ATOM 590 N N . SER A 1 76 ? -6.727 5.275 -1.961 1.00 81.75 76 SER A N 1
ATOM 591 C CA . SER A 1 76 ? -6.987 5.958 -0.702 1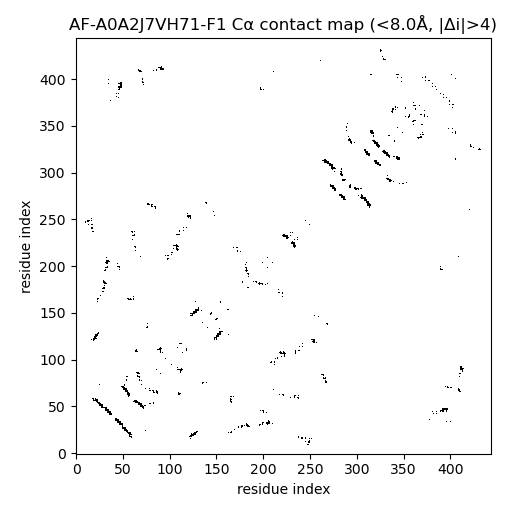.00 81.75 76 SER A CA 1
ATOM 592 C C . SER A 1 76 ? -5.684 6.306 0.013 1.00 81.75 76 SER A C 1
ATOM 594 O O . SER A 1 76 ? -4.609 5.819 -0.330 1.00 81.75 76 SER A O 1
ATOM 596 N N . SER A 1 77 ? -5.784 7.099 1.080 1.00 80.94 77 SER A N 1
ATOM 597 C CA . SER A 1 77 ? -4.640 7.413 1.943 1.00 80.94 77 SER A CA 1
ATOM 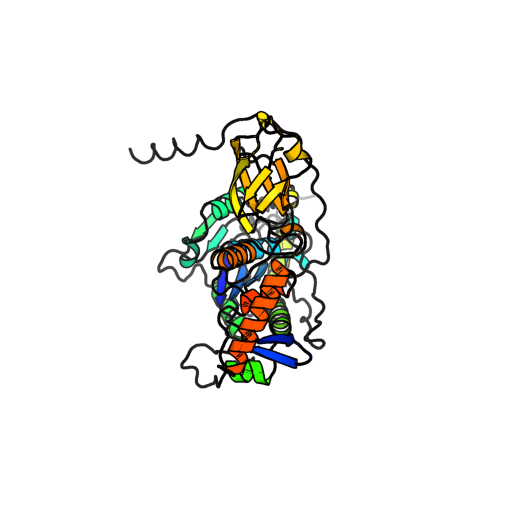598 C C . SER A 1 77 ? -3.986 6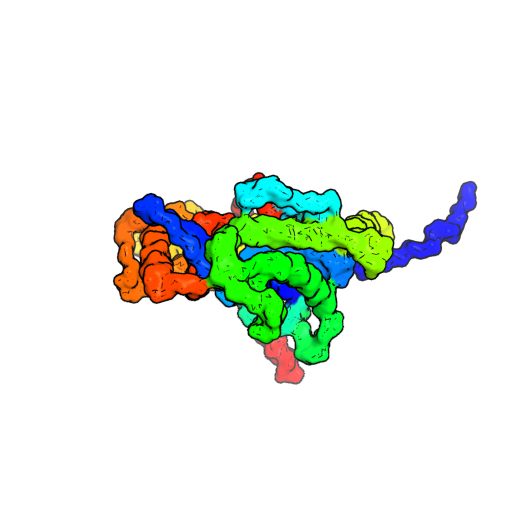.169 2.558 1.00 80.94 77 SER A C 1
ATOM 600 O O . SER A 1 77 ? -2.810 6.211 2.900 1.00 80.94 77 SER A O 1
ATOM 602 N N . ALA A 1 78 ? -4.726 5.062 2.694 1.00 81.44 78 ALA A N 1
ATOM 603 C CA . ALA A 1 78 ? -4.167 3.797 3.163 1.00 81.44 78 ALA A CA 1
ATOM 604 C C . ALA A 1 78 ? -3.177 3.201 2.149 1.00 81.44 78 ALA A C 1
ATOM 606 O O . ALA A 1 78 ? -2.120 2.734 2.546 1.00 81.44 78 ALA A O 1
ATOM 607 N N . ASP A 1 79 ? -3.476 3.268 0.849 1.00 85.44 79 ASP A N 1
ATOM 608 C CA . ASP A 1 79 ? -2.603 2.752 -0.217 1.00 85.44 79 ASP A CA 1
ATOM 609 C C . ASP A 1 79 ? -1.305 3.577 -0.332 1.00 85.44 79 ASP A C 1
ATOM 611 O O . ASP A 1 79 ? -0.219 3.037 -0.560 1.00 85.44 79 ASP A O 1
ATOM 615 N N . PHE A 1 80 ? -1.400 4.887 -0.082 1.00 85.88 80 PHE A N 1
ATOM 616 C CA . PHE A 1 80 ? -0.242 5.769 0.065 1.00 85.88 80 PHE A CA 1
ATOM 617 C C . PHE A 1 80 ? 0.662 5.336 1.223 1.00 85.88 80 PHE A C 1
ATOM 619 O O . PHE A 1 80 ? 1.861 5.139 1.037 1.00 85.88 80 PHE A O 1
ATOM 626 N N . LEU A 1 81 ? 0.083 5.130 2.407 1.00 86.06 81 LEU A N 1
ATOM 627 C CA . LEU A 1 81 ? 0.809 4.663 3.589 1.00 86.06 81 LEU A CA 1
ATOM 628 C C . LEU A 1 81 ? 1.424 3.275 3.380 1.00 86.06 81 LEU A C 1
ATOM 630 O O . LEU A 1 81 ? 2.564 3.057 3.776 1.00 86.06 81 LEU A O 1
ATOM 634 N N . GLU A 1 82 ? 0.726 2.369 2.693 1.00 86.25 82 GLU A N 1
ATOM 635 C CA . GLU A 1 82 ? 1.269 1.053 2.339 1.00 86.25 82 GLU A CA 1
ATOM 636 C C . GLU A 1 82 ? 2.440 1.153 1.355 1.00 86.25 82 GLU A C 1
ATOM 638 O O . GLU A 1 82 ? 3.424 0.428 1.481 1.00 86.25 82 GLU A O 1
ATOM 643 N N . THR A 1 83 ? 2.408 2.112 0.426 1.00 89.31 83 THR A N 1
ATOM 644 C CA . THR A 1 83 ? 3.564 2.396 -0.441 1.00 89.31 83 THR A CA 1
ATOM 645 C C . THR A 1 83 ? 4.780 2.830 0.387 1.00 89.31 83 THR A C 1
ATOM 647 O O . THR A 1 83 ? 5.902 2.409 0.110 1.00 89.31 83 THR A O 1
ATOM 650 N N . PHE A 1 84 ? 4.571 3.624 1.441 1.00 87.31 84 PHE A N 1
ATOM 651 C CA . PHE A 1 84 ? 5.632 3.995 2.382 1.00 87.31 84 PHE A CA 1
ATOM 652 C C . PHE A 1 84 ? 6.065 2.834 3.287 1.00 87.31 84 PHE A C 1
ATOM 654 O O . PHE A 1 84 ? 7.257 2.693 3.549 1.00 87.31 84 PHE A O 1
ATOM 661 N N . ASN A 1 85 ? 5.157 1.955 3.717 1.00 86.44 85 ASN A N 1
ATOM 662 C CA . ASN A 1 85 ? 5.538 0.718 4.408 1.00 86.44 85 ASN A CA 1
ATOM 663 C C . ASN A 1 85 ? 6.455 -0.138 3.533 1.00 86.44 85 ASN A C 1
ATOM 665 O O . ASN A 1 85 ? 7.484 -0.616 4.007 1.00 86.44 85 ASN A O 1
ATOM 669 N N . ASN A 1 86 ? 6.133 -0.263 2.246 1.00 89.12 86 ASN A N 1
ATOM 670 C CA . ASN A 1 86 ? 6.946 -0.997 1.279 1.00 89.12 86 ASN A CA 1
ATOM 671 C C . ASN A 1 86 ? 8.306 -0.336 1.026 1.00 89.12 86 ASN A C 1
ATOM 673 O O . ASN A 1 86 ? 9.264 -1.035 0.722 1.00 89.12 86 ASN A O 1
ATOM 677 N N . LEU A 1 87 ? 8.416 0.989 1.177 1.00 88.94 87 LEU A N 1
ATOM 678 C CA . LEU A 1 87 ? 9.700 1.695 1.155 1.00 88.94 87 LEU A CA 1
ATOM 679 C C . LEU A 1 87 ? 10.566 1.320 2.360 1.00 88.94 87 LEU A C 1
ATOM 681 O O . LEU A 1 87 ? 11.758 1.075 2.197 1.00 88.94 87 LEU A O 1
ATOM 685 N N . LEU A 1 88 ? 9.968 1.293 3.553 1.00 85.44 88 LEU A N 1
ATOM 686 C CA . LEU A 1 88 ? 10.661 1.038 4.821 1.00 85.44 88 LEU A CA 1
ATOM 687 C C . LEU A 1 88 ? 10.907 -0.453 5.095 1.00 85.44 88 LEU A C 1
ATOM 689 O O . LEU A 1 88 ? 11.627 -0.798 6.028 1.00 85.44 88 LEU A O 1
ATOM 693 N N . THR A 1 89 ? 10.330 -1.331 4.279 1.00 84.75 89 THR A N 1
ATOM 694 C CA . THR A 1 89 ? 10.479 -2.783 4.379 1.00 84.75 89 THR A CA 1
ATOM 695 C C . THR A 1 89 ? 11.527 -3.257 3.370 1.00 84.75 89 THR A C 1
ATOM 697 O O . THR A 1 89 ? 11.358 -2.982 2.184 1.00 84.75 89 THR A O 1
ATOM 700 N N . PRO A 1 90 ? 12.597 -3.965 3.786 1.00 87.56 90 PRO A N 1
ATOM 701 C CA . PRO A 1 90 ? 13.610 -4.465 2.859 1.00 87.56 90 PRO A CA 1
ATOM 702 C C . PRO A 1 90 ? 12.991 -5.296 1.734 1.00 87.56 90 PRO A C 1
ATOM 704 O O . PRO A 1 90 ? 12.225 -6.224 1.992 1.00 87.56 90 PRO A O 1
ATOM 707 N N . TRP A 1 91 ? 13.335 -4.972 0.489 1.00 90.75 91 TRP A N 1
ATOM 708 C CA . TRP A 1 91 ? 12.907 -5.762 -0.660 1.00 90.75 91 TRP A CA 1
ATOM 709 C C . TRP A 1 91 ? 13.675 -7.082 -0.721 1.00 90.75 91 TRP A C 1
ATOM 711 O O . TRP A 1 91 ? 14.901 -7.099 -0.605 1.00 90.75 91 TRP A O 1
ATOM 721 N N . SER A 1 92 ? 12.958 -8.171 -0.982 1.00 87.38 92 SER A N 1
ATOM 722 C CA . SER A 1 92 ? 13.539 -9.454 -1.371 1.00 87.38 92 SER A CA 1
ATOM 723 C C . SER A 1 92 ? 12.867 -9.973 -2.643 1.00 87.38 92 SER A C 1
ATOM 725 O O . SER A 1 92 ? 11.663 -9.758 -2.805 1.00 87.38 92 SER A O 1
ATOM 727 N N . PRO A 1 93 ? 13.610 -10.659 -3.534 1.00 86.75 93 PRO A N 1
ATOM 728 C CA . PRO A 1 93 ? 13.024 -11.307 -4.699 1.00 86.75 93 PRO A CA 1
ATOM 729 C C . PRO A 1 93 ? 11.889 -12.242 -4.284 1.00 86.75 93 PRO A C 1
ATOM 731 O O . PRO A 1 93 ? 12.044 -13.059 -3.375 1.00 86.75 93 PRO A O 1
ATOM 734 N N . ARG A 1 94 ? 10.749 -12.123 -4.959 1.00 84.19 94 ARG A N 1
ATOM 735 C CA . ARG A 1 94 ? 9.594 -12.983 -4.726 1.00 84.19 94 ARG A CA 1
ATOM 736 C C . ARG A 1 94 ? 9.759 -14.308 -5.470 1.00 84.19 94 ARG A C 1
ATOM 738 O O . ARG A 1 94 ? 10.215 -14.336 -6.608 1.00 84.19 94 ARG A O 1
ATOM 745 N N . GLU A 1 95 ? 9.313 -15.396 -4.848 1.00 83.06 95 GLU A N 1
ATOM 746 C CA . GLU A 1 95 ? 9.086 -16.661 -5.548 1.00 83.06 95 GLU A CA 1
ATOM 747 C C . GLU A 1 95 ? 7.787 -16.581 -6.363 1.00 83.06 95 GLU A C 1
ATOM 749 O O . GLU A 1 95 ? 6.708 -16.323 -5.813 1.00 83.06 95 GLU A O 1
ATOM 754 N N . PHE A 1 96 ? 7.887 -16.797 -7.674 1.00 86.12 96 PHE A N 1
ATOM 755 C CA . PHE A 1 96 ? 6.737 -16.788 -8.574 1.00 86.12 96 PHE A CA 1
ATOM 756 C C . PHE A 1 96 ? 6.051 -18.146 -8.551 1.00 86.12 96 PHE A C 1
ATOM 758 O O . PHE A 1 96 ? 6.610 -19.153 -8.983 1.00 86.12 96 PHE A O 1
ATOM 765 N N . LYS A 1 97 ? 4.831 -18.178 -8.014 1.00 83.81 97 LYS A N 1
ATOM 766 C CA . LYS A 1 97 ? 4.040 -19.412 -7.933 1.00 83.81 97 LYS A CA 1
ATOM 767 C C . LYS A 1 97 ? 3.140 -19.577 -9.146 1.00 83.81 97 LYS A C 1
ATOM 769 O O . LYS A 1 97 ? 2.833 -20.704 -9.519 1.00 83.81 97 LYS A O 1
ATOM 774 N N . SER A 1 98 ? 2.707 -18.460 -9.724 1.00 82.12 98 SER A N 1
ATOM 775 C CA . SER A 1 98 ? 1.717 -18.447 -10.801 1.00 82.12 98 SER A CA 1
ATOM 776 C C . SER A 1 98 ? 2.393 -18.408 -12.167 1.00 82.12 98 SER A C 1
ATOM 778 O O . SER A 1 98 ? 1.917 -19.049 -13.097 1.00 82.12 98 SER A O 1
ATOM 780 N N . LEU A 1 99 ? 3.544 -17.731 -12.271 1.00 84.50 99 LEU A N 1
ATOM 781 C CA . LEU A 1 99 ? 4.377 -17.684 -13.475 1.00 84.50 99 LEU A CA 1
ATOM 782 C C . LEU A 1 99 ? 5.786 -18.254 -13.203 1.00 84.50 99 LEU A C 1
ATOM 784 O O . LEU A 1 99 ? 6.712 -17.479 -12.971 1.00 84.50 99 LEU A O 1
ATOM 788 N N . PRO A 1 100 ? 5.991 -19.586 -13.249 1.00 81.94 100 PRO A N 1
ATOM 789 C CA . PRO A 1 100 ? 7.273 -20.207 -12.888 1.00 81.94 100 PRO A CA 1
ATOM 790 C C . PRO A 1 100 ? 8.457 -19.786 -13.770 1.00 81.94 100 PRO A C 1
ATOM 792 O O . PRO A 1 100 ? 9.582 -19.703 -13.288 1.00 81.94 100 PRO A O 1
ATOM 795 N N . ASP A 1 101 ? 8.203 -19.495 -15.049 1.00 86.44 101 ASP A N 1
ATOM 796 C CA . ASP A 1 101 ? 9.232 -19.072 -16.012 1.00 86.44 101 ASP A CA 1
ATOM 797 C C . ASP A 1 101 ? 9.543 -17.568 -15.935 1.00 86.44 101 ASP A C 1
ATOM 799 O O . ASP A 1 101 ? 10.408 -17.057 -16.654 1.00 86.44 101 ASP A O 1
ATOM 803 N N . LEU A 1 102 ? 8.815 -16.824 -15.097 1.00 88.38 102 LEU A N 1
ATOM 804 C CA . LEU A 1 102 ? 9.062 -15.407 -14.905 1.00 88.38 102 LEU A CA 1
ATOM 805 C C . LEU A 1 102 ? 10.343 -15.220 -14.088 1.00 88.38 102 LEU A C 1
ATOM 807 O O . LEU A 1 102 ? 10.561 -15.875 -13.075 1.00 88.38 102 LEU A O 1
ATOM 811 N N . ALA A 1 103 ? 11.197 -14.296 -14.518 1.00 91.00 103 ALA A N 1
ATOM 812 C CA . ALA A 1 103 ? 12.440 -13.997 -13.826 1.00 91.00 103 ALA A CA 1
ATOM 813 C C . ALA A 1 103 ? 12.726 -12.497 -13.825 1.00 91.00 103 ALA A C 1
ATOM 815 O O . ALA A 1 103 ? 12.433 -11.768 -14.781 1.00 91.00 103 ALA A O 1
ATOM 816 N N . TYR A 1 104 ? 13.353 -12.042 -12.744 1.00 92.25 104 TYR A N 1
ATOM 817 C CA . TYR A 1 104 ? 13.967 -10.724 -12.697 1.00 92.25 104 TYR A CA 1
ATOM 818 C C . TYR A 1 104 ? 15.176 -10.691 -13.638 1.00 92.25 104 TYR A C 1
ATOM 820 O O . TYR A 1 104 ? 15.948 -11.649 -13.709 1.00 92.25 104 TYR A O 1
ATOM 828 N N . LYS A 1 105 ? 15.374 -9.578 -14.349 1.00 92.81 105 LYS A N 1
ATOM 829 C CA . LYS A 1 105 ? 16.626 -9.352 -15.081 1.00 92.81 105 LYS A CA 1
ATOM 830 C C . LYS A 1 105 ? 17.774 -9.178 -14.090 1.00 92.81 105 LYS A C 1
ATOM 832 O O . LYS A 1 105 ? 17.577 -8.712 -12.967 1.00 92.81 105 LYS A O 1
ATOM 837 N N . GLU A 1 106 ? 18.986 -9.492 -14.525 1.00 90.06 106 GLU A N 1
ATOM 838 C CA . GLU A 1 106 ? 20.179 -9.313 -13.700 1.00 90.06 106 GLU A CA 1
ATOM 839 C C . GLU A 1 106 ? 20.291 -7.866 -13.186 1.00 90.06 106 GLU A C 1
ATOM 841 O O . GLU A 1 106 ? 20.034 -6.907 -13.915 1.00 90.06 106 GLU A O 1
ATOM 846 N N . GLY A 1 107 ? 20.599 -7.713 -11.895 1.00 88.25 107 GLY A N 1
ATOM 847 C CA . GLY A 1 107 ? 20.700 -6.407 -11.237 1.00 88.25 107 GLY A CA 1
ATOM 848 C C . GLY A 1 107 ? 19.371 -5.670 -11.010 1.00 88.25 107 GLY A C 1
ATOM 849 O O . GLY A 1 107 ? 19.396 -4.533 -10.542 1.00 88.25 107 GLY A O 1
ATOM 850 N N . SER A 1 108 ? 18.222 -6.281 -11.316 1.00 93.50 108 SER A N 1
ATOM 851 C CA . SER A 1 108 ? 16.895 -5.674 -11.134 1.00 93.50 108 SER A CA 1
ATOM 852 C C . SER A 1 108 ? 16.349 -5.856 -9.720 1.00 93.50 108 SER A C 1
ATOM 854 O O . SER A 1 108 ? 16.614 -6.859 -9.063 1.00 93.50 108 SER A O 1
ATOM 856 N N . GLY A 1 109 ? 15.558 -4.886 -9.260 1.00 93.88 109 GLY A N 1
ATOM 857 C CA . GLY A 1 109 ? 14.944 -4.893 -7.931 1.00 93.88 109 GLY A CA 1
ATOM 858 C C . GLY A 1 109 ? 14.703 -3.486 -7.392 1.00 93.88 109 GLY A C 1
ATOM 859 O O . GLY A 1 109 ? 14.761 -2.495 -8.131 1.00 93.88 109 GLY A O 1
ATOM 860 N N . LEU A 1 110 ? 14.429 -3.392 -6.091 1.00 95.06 110 LEU A N 1
ATOM 861 C CA . LEU A 1 110 ? 14.224 -2.119 -5.397 1.00 95.06 110 LEU A CA 1
ATOM 862 C C . LEU A 1 110 ? 15.447 -1.719 -4.554 1.00 95.06 110 LEU A C 1
ATOM 864 O O . LEU A 1 110 ? 16.182 -2.578 -4.053 1.00 95.06 110 LEU A O 1
ATOM 868 N N . PRO A 1 111 ? 15.689 -0.408 -4.371 1.00 93.00 111 PRO A N 1
ATOM 869 C CA . PRO A 1 111 ? 16.881 0.082 -3.683 1.00 93.00 111 PRO A CA 1
ATOM 870 C C . PRO A 1 111 ? 16.976 -0.323 -2.216 1.00 93.00 111 PRO A C 1
ATOM 872 O O . PRO A 1 111 ? 18.076 -0.586 -1.740 1.00 93.00 111 PRO A O 1
ATOM 875 N N . ASN A 1 112 ? 15.847 -0.444 -1.522 1.00 89.62 112 ASN A N 1
ATOM 876 C CA . ASN A 1 112 ? 15.793 -0.864 -0.123 1.00 89.62 112 ASN A CA 1
ATOM 877 C C . ASN A 1 112 ? 16.171 -2.338 0.122 1.00 89.62 112 ASN A C 1
ATOM 879 O O . ASN A 1 112 ? 16.361 -2.713 1.274 1.00 89.62 112 ASN A O 1
ATOM 883 N N . GLY A 1 113 ? 16.298 -3.158 -0.926 1.00 90.00 113 GLY A N 1
ATOM 884 C CA . GLY A 1 113 ? 16.884 -4.503 -0.851 1.00 90.00 113 GLY A CA 1
ATOM 885 C C . GLY A 1 113 ? 18.268 -4.618 -1.497 1.00 90.00 113 GLY A C 1
ATOM 886 O O . GLY A 1 113 ? 19.089 -5.424 -1.073 1.00 90.00 113 GLY A O 1
ATOM 887 N N . LEU A 1 114 ? 18.554 -3.805 -2.523 1.00 91.81 114 LEU A N 1
ATOM 888 C CA . LEU A 1 114 ? 19.770 -3.929 -3.342 1.00 91.81 114 LEU A CA 1
ATOM 889 C C . LEU A 1 114 ? 20.915 -2.979 -2.970 1.00 91.81 114 LEU A C 1
ATOM 891 O O . LEU A 1 114 ? 22.035 -3.150 -3.469 1.00 91.81 114 LEU A O 1
ATOM 895 N N . ILE A 1 115 ? 20.655 -1.932 -2.187 1.00 89.56 115 ILE A N 1
ATOM 896 C CA . ILE A 1 115 ? 21.664 -0.950 -1.781 1.00 89.56 115 ILE A CA 1
ATOM 897 C C . ILE A 1 115 ? 21.940 -1.132 -0.280 1.00 89.56 115 ILE A C 1
ATOM 899 O O . ILE A 1 115 ? 21.062 -0.865 0.540 1.00 89.56 115 ILE A O 1
ATOM 903 N N . PRO A 1 116 ? 23.155 -1.562 0.110 1.00 84.25 116 PRO A N 1
ATOM 904 C CA . PRO A 1 116 ? 23.524 -1.668 1.519 1.00 84.25 116 PRO A CA 1
ATOM 905 C C . PRO A 1 116 ? 23.419 -0.320 2.240 1.00 84.25 116 PRO A C 1
ATOM 907 O O . PRO A 1 116 ? 23.830 0.714 1.705 1.00 84.25 116 PRO A O 1
ATOM 910 N N . GLY A 1 117 ? 22.885 -0.320 3.462 1.00 81.12 117 GLY A N 1
ATOM 911 C CA . GLY A 1 117 ? 22.746 0.904 4.253 1.00 81.12 117 GLY A CA 1
ATOM 912 C C . GLY A 1 117 ? 21.671 1.870 3.731 1.00 81.12 117 GLY A C 1
ATOM 913 O O . GLY A 1 117 ? 21.729 3.069 4.044 1.00 81.12 117 GLY A O 1
ATOM 914 N N . PHE A 1 118 ? 20.779 1.411 2.836 1.00 84.62 118 PHE A N 1
ATOM 915 C CA . PHE A 1 118 ? 19.759 2.262 2.222 1.00 84.62 118 PHE A CA 1
ATOM 916 C C . PHE A 1 118 ? 18.724 2.726 3.240 1.00 84.62 118 PHE A C 1
ATOM 918 O O . PHE A 1 118 ? 18.497 3.923 3.366 1.00 84.62 118 PHE A O 1
ATOM 925 N N . LEU A 1 119 ? 18.140 1.807 4.007 1.00 80.50 119 LEU A N 1
ATOM 926 C CA . LEU A 1 119 ? 17.079 2.125 4.964 1.00 80.50 119 LEU A CA 1
ATOM 927 C C . LEU A 1 119 ? 17.583 2.993 6.122 1.00 80.50 119 LEU A C 1
ATOM 929 O O . LEU A 1 119 ? 16.941 3.975 6.482 1.00 80.50 119 LEU A O 1
ATOM 933 N N . GLU A 1 120 ? 18.771 2.694 6.641 1.00 76.62 120 GLU A N 1
ATOM 934 C CA . GLU A 1 120 ? 19.411 3.397 7.759 1.00 76.62 120 GLU A CA 1
ATOM 935 C C . GLU A 1 120 ? 19.791 4.837 7.396 1.00 76.62 120 GLU A C 1
ATOM 937 O O . GLU A 1 120 ? 19.925 5.708 8.254 1.00 76.62 120 GLU A O 1
ATOM 942 N N . GLY A 1 121 ? 20.007 5.095 6.107 1.00 74.62 121 GLY A N 1
ATOM 943 C CA . GLY A 1 121 ? 20.343 6.416 5.596 1.00 74.62 121 GLY A CA 1
ATOM 944 C C . GLY A 1 121 ? 19.232 7.155 4.891 1.00 74.62 121 GLY A C 1
ATOM 945 O O . GLY A 1 121 ? 19.449 8.297 4.484 1.00 74.62 121 GLY A O 1
ATOM 946 N N . LEU A 1 122 ? 18.089 6.506 4.688 1.00 81.50 122 LEU A N 1
ATOM 947 C CA . LEU A 1 122 ? 17.004 7.072 3.915 1.00 81.50 122 LEU A CA 1
ATOM 948 C C . LEU A 1 122 ? 16.475 8.318 4.595 1.00 81.50 122 LEU A C 1
ATOM 950 O O . LEU A 1 122 ? 16.203 8.332 5.791 1.00 81.50 122 LEU A O 1
ATOM 954 N N . ARG A 1 123 ? 16.339 9.378 3.802 1.00 82.88 123 ARG A N 1
ATOM 955 C CA . ARG A 1 123 ? 15.603 10.567 4.191 1.00 82.88 123 ARG A CA 1
ATOM 956 C C . ARG A 1 123 ? 15.007 11.232 2.970 1.00 82.88 123 ARG A C 1
ATOM 958 O O . ARG A 1 123 ? 15.685 11.951 2.242 1.00 82.88 123 ARG A O 1
ATOM 965 N N . ILE A 1 124 ? 13.709 11.035 2.793 1.00 85.50 124 ILE A N 1
ATOM 966 C CA . ILE A 1 124 ? 12.927 11.828 1.853 1.00 85.50 124 ILE A CA 1
ATOM 967 C C . ILE A 1 124 ? 12.591 13.149 2.549 1.00 85.50 124 ILE A C 1
ATOM 969 O O . ILE A 1 124 ? 11.798 13.169 3.485 1.00 85.50 124 ILE A O 1
ATOM 973 N N . ALA A 1 125 ? 13.216 14.247 2.124 1.00 82.56 125 ALA A N 1
ATOM 974 C CA . ALA A 1 125 ? 12.938 15.576 2.668 1.00 82.56 125 ALA A CA 1
ATOM 975 C C . ALA A 1 125 ? 11.758 16.263 1.974 1.00 82.56 125 ALA A C 1
ATOM 977 O O . ALA A 1 125 ? 11.133 17.130 2.576 1.00 82.56 125 ALA A O 1
ATOM 978 N N . LEU A 1 126 ? 11.454 15.897 0.725 1.00 85.69 126 LEU A N 1
ATOM 979 C CA . LEU A 1 126 ? 10.339 16.455 -0.035 1.00 85.69 126 LEU A CA 1
ATOM 980 C C . LEU A 1 126 ? 9.581 15.345 -0.763 1.00 85.69 126 LEU A C 1
ATOM 982 O O . LEU A 1 126 ? 10.144 14.666 -1.623 1.00 85.69 126 LEU A O 1
ATOM 986 N N . ILE A 1 127 ? 8.298 15.204 -0.444 1.00 87.44 127 ILE A N 1
ATOM 987 C CA . ILE A 1 127 ? 7.364 14.323 -1.145 1.00 87.44 127 ILE A CA 1
ATOM 988 C C . ILE A 1 127 ? 6.449 15.198 -1.995 1.00 87.44 127 ILE A C 1
ATOM 990 O O . ILE A 1 127 ? 5.729 16.046 -1.466 1.00 87.44 127 ILE A O 1
ATOM 994 N N . ARG A 1 128 ? 6.469 14.991 -3.310 1.00 87.12 128 ARG A N 1
ATOM 995 C CA . ARG A 1 128 ? 5.526 15.627 -4.232 1.00 87.12 128 ARG A CA 1
ATOM 996 C C . ARG A 1 128 ? 4.318 14.734 -4.458 1.00 87.12 128 ARG A C 1
ATOM 998 O O . ARG A 1 128 ? 4.498 13.561 -4.780 1.00 87.12 128 ARG A O 1
ATOM 1005 N N . LEU A 1 129 ? 3.129 15.310 -4.321 1.00 82.50 129 LEU A N 1
ATOM 1006 C CA . LEU A 1 129 ? 1.837 14.653 -4.518 1.00 82.50 129 LEU A CA 1
ATOM 1007 C C . LEU A 1 129 ? 1.040 15.338 -5.633 1.00 82.50 129 LEU A C 1
ATOM 1009 O O . LEU A 1 129 ? 1.207 16.537 -5.886 1.00 82.50 129 LEU A O 1
ATOM 1013 N N . ASP A 1 130 ? 0.146 14.586 -6.275 1.00 71.94 130 ASP A N 1
ATOM 1014 C CA . ASP A 1 130 ? -0.914 15.157 -7.109 1.00 71.94 130 ASP A CA 1
ATOM 1015 C C . ASP A 1 130 ? -1.865 16.035 -6.272 1.00 71.94 130 ASP A C 1
ATOM 1017 O O . ASP A 1 130 ? -2.078 15.789 -5.087 1.00 71.94 130 ASP A O 1
ATOM 1021 N N . ASN A 1 131 ? -2.478 17.046 -6.884 1.00 62.94 131 ASN A N 1
ATOM 1022 C CA . ASN A 1 131 ? -3.556 17.805 -6.255 1.00 62.94 131 ASN A CA 1
ATOM 1023 C C . ASN A 1 131 ? -4.824 16.972 -6.063 1.00 62.94 131 ASN A C 1
ATOM 1025 O O . ASN A 1 131 ? -5.558 17.250 -5.116 1.00 62.94 131 ASN A O 1
ATOM 1029 N N . ASP A 1 132 ? -5.091 15.961 -6.898 1.00 60.75 132 ASP A N 1
ATOM 1030 C CA . ASP A 1 132 ? -6.246 15.068 -6.675 1.00 60.75 132 ASP A CA 1
ATOM 1031 C C . ASP A 1 132 ? -6.094 14.268 -5.357 1.00 60.75 132 ASP A C 1
ATOM 1033 O O . ASP A 1 132 ? -7.067 13.870 -4.718 1.00 60.75 132 ASP A O 1
ATOM 1037 N N . LEU A 1 133 ? -4.857 14.168 -4.848 1.00 61.50 133 LEU A N 1
ATOM 1038 C CA . LEU A 1 133 ? -4.520 13.588 -3.546 1.00 61.50 133 LEU A CA 1
ATOM 1039 C C . LEU A 1 133 ? -4.679 14.546 -2.358 1.00 61.50 133 LEU A C 1
ATOM 1041 O O . LEU A 1 133 ? -4.423 14.155 -1.217 1.0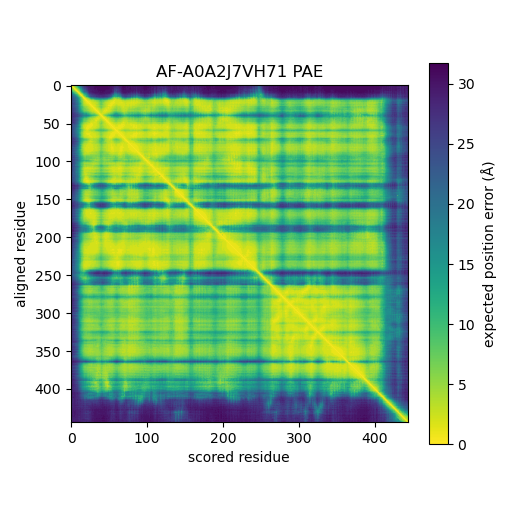0 61.50 133 LEU A O 1
ATOM 1045 N N . THR A 1 134 ? -5.160 15.776 -2.573 1.00 58.59 134 THR A N 1
ATOM 1046 C CA . THR A 1 134 ? -5.519 16.701 -1.475 1.00 58.59 134 THR A CA 1
ATOM 1047 C C . THR A 1 134 ? -6.628 16.115 -0.590 1.00 58.59 134 THR A C 1
ATOM 1049 O O . THR A 1 134 ? -6.807 16.529 0.550 1.00 58.59 134 THR A O 1
ATOM 1052 N N . HIS A 1 135 ? -7.362 15.110 -1.081 1.00 61.41 135 HIS A N 1
ATOM 1053 C CA . HIS A 1 135 ? -8.372 14.378 -0.316 1.00 61.41 135 HIS A CA 1
ATOM 1054 C C . HIS A 1 135 ? -7.803 13.408 0.735 1.00 61.41 135 HIS A C 1
ATOM 1056 O O . HIS A 1 135 ? -8.582 12.801 1.478 1.00 61.41 135 HIS A O 1
ATOM 1062 N N . TYR A 1 136 ? -6.478 13.232 0.827 1.00 68.38 136 TYR A N 1
ATOM 1063 C CA . TYR A 1 136 ? -5.881 12.500 1.943 1.00 68.38 136 TYR A CA 1
ATOM 1064 C C . TYR A 1 136 ? -6.203 13.172 3.276 1.00 68.38 136 TYR A C 1
ATOM 1066 O O . TYR A 1 136 ? -6.163 14.390 3.409 1.00 68.38 136 TYR A O 1
ATOM 1074 N N . ALA A 1 137 ? -6.535 12.362 4.284 1.00 66.69 137 ALA A N 1
ATOM 1075 C CA . ALA A 1 137 ? -6.910 12.887 5.588 1.00 66.69 137 ALA A CA 1
ATOM 1076 C C . ALA A 1 137 ? -5.754 13.694 6.199 1.00 66.69 137 ALA A C 1
ATOM 1078 O O . ALA A 1 137 ? -4.646 13.170 6.331 1.00 66.69 137 ALA A O 1
ATOM 1079 N N . ASP A 1 138 ? -6.037 14.917 6.658 1.00 74.62 138 ASP A N 1
ATOM 1080 C CA . ASP A 1 138 ? -5.052 15.800 7.304 1.00 74.62 138 ASP A CA 1
ATOM 1081 C C . ASP A 1 138 ? -4.265 15.084 8.406 1.00 74.62 138 ASP A C 1
ATOM 1083 O O . ASP A 1 138 ? -3.054 15.242 8.519 1.00 74.62 138 ASP A O 1
ATOM 1087 N N . ALA A 1 139 ? -4.937 14.225 9.179 1.00 74.75 139 ALA A N 1
ATOM 1088 C CA . ALA A 1 139 ? -4.312 13.441 10.240 1.00 74.75 139 ALA A CA 1
ATOM 1089 C C . ALA A 1 139 ? -3.173 12.537 9.734 1.00 74.75 139 ALA A C 1
ATOM 1091 O O . ALA A 1 139 ? -2.163 12.398 10.416 1.00 74.75 139 ALA A O 1
ATOM 1092 N N . ILE A 1 140 ? -3.315 11.941 8.546 1.00 77.38 140 ILE A N 1
ATOM 1093 C CA . ILE A 1 140 ? -2.300 11.061 7.947 1.00 77.38 140 ILE A CA 1
ATOM 1094 C C . ILE A 1 140 ? -1.117 11.881 7.440 1.00 77.38 140 ILE A C 1
ATOM 1096 O O . ILE A 1 140 ? 0.033 11.515 7.672 1.00 77.38 140 ILE A O 1
ATOM 1100 N N . LEU A 1 141 ? -1.393 13.007 6.781 1.00 78.81 141 LEU A N 1
ATOM 1101 C CA . LEU A 1 141 ? -0.350 13.898 6.280 1.00 78.81 141 LEU A CA 1
ATOM 1102 C C . LEU A 1 141 ? 0.455 14.510 7.429 1.00 78.81 141 LEU A C 1
ATOM 1104 O O . LEU A 1 141 ? 1.679 14.540 7.362 1.00 78.81 141 LEU A O 1
ATOM 1108 N N . VAL A 1 142 ? -0.213 14.959 8.495 1.00 79.19 142 VAL A N 1
ATOM 1109 C CA . VAL A 1 142 ? 0.442 15.461 9.712 1.00 79.19 142 VAL A CA 1
ATOM 1110 C C . VAL A 1 142 ? 1.292 14.368 10.349 1.00 79.19 142 VAL A C 1
ATOM 1112 O O . VAL A 1 142 ? 2.477 14.594 10.574 1.00 79.19 142 VAL A O 1
ATOM 1115 N N . TYR A 1 143 ? 0.735 13.169 10.538 1.00 79.38 143 TYR A N 1
ATOM 1116 C CA . TYR A 1 143 ? 1.469 12.042 11.108 1.00 79.38 143 TYR A CA 1
ATOM 1117 C C . TYR A 1 143 ? 2.730 11.699 10.305 1.00 79.38 143 TYR A C 1
ATOM 1119 O O . TYR A 1 143 ? 3.802 11.546 10.881 1.00 79.38 143 TYR A O 1
ATOM 1127 N N . LEU A 1 144 ? 2.641 11.640 8.973 1.00 77.25 144 LEU A N 1
ATOM 1128 C CA . LEU A 1 144 ? 3.804 11.376 8.122 1.00 77.25 144 LEU A CA 1
ATOM 1129 C C . LEU A 1 144 ? 4.833 12.505 8.155 1.00 77.25 144 LEU A C 1
ATOM 1131 O O . LEU A 1 144 ? 6.030 12.231 8.141 1.00 77.25 144 LEU A O 1
ATOM 1135 N N . ARG A 1 145 ? 4.398 13.768 8.210 1.00 80.62 145 ARG A N 1
ATOM 1136 C CA . ARG A 1 145 ? 5.307 14.918 8.332 1.00 80.62 145 ARG A CA 1
ATOM 1137 C C . ARG A 1 145 ? 6.064 14.890 9.653 1.00 80.62 145 ARG A C 1
ATOM 1139 O O . ARG A 1 145 ? 7.267 15.128 9.650 1.00 80.62 145 ARG A O 1
ATOM 1146 N N . GLU A 1 146 ? 5.379 14.587 10.750 1.00 78.50 146 GLU A N 1
ATOM 1147 C CA . GLU A 1 146 ? 5.983 14.462 12.080 1.00 78.50 146 GLU A CA 1
ATOM 1148 C C . GLU A 1 146 ? 6.932 13.265 12.153 1.00 78.50 146 GLU A C 1
ATOM 1150 O O . GLU A 1 146 ? 8.039 13.387 12.673 1.00 78.50 146 GLU A O 1
ATOM 1155 N N . LEU A 1 147 ? 6.530 12.130 11.579 1.00 76.06 147 LEU A N 1
ATOM 1156 C CA . LEU A 1 147 ? 7.305 10.898 11.626 1.00 76.06 147 LEU A CA 1
ATOM 1157 C C . LEU A 1 147 ? 8.545 10.934 10.720 1.00 76.06 147 LEU A C 1
ATOM 1159 O O . LEU A 1 147 ? 9.628 10.530 11.135 1.00 76.06 147 LEU A O 1
ATOM 1163 N N . LEU A 1 148 ? 8.395 11.397 9.476 1.00 76.88 148 LEU A N 1
ATOM 1164 C CA . LEU A 1 148 ? 9.473 11.401 8.482 1.00 76.88 148 LEU A CA 1
ATOM 1165 C C . LEU A 1 148 ? 10.302 12.693 8.513 1.00 76.88 148 LEU A C 1
ATOM 1167 O O . LEU A 1 148 ? 11.387 12.739 7.931 1.00 76.88 148 LEU A O 1
ATOM 1171 N N . GLY A 1 149 ? 9.790 13.767 9.123 1.00 77.88 149 GLY A N 1
ATOM 1172 C CA . GLY A 1 149 ? 10.379 15.103 9.006 1.00 77.88 149 GLY A CA 1
ATOM 1173 C C . GLY A 1 149 ? 10.391 15.621 7.562 1.00 77.88 149 GLY A C 1
ATOM 1174 O O . GLY A 1 149 ? 11.274 16.401 7.195 1.00 77.88 149 GLY A O 1
ATOM 1175 N N . ALA A 1 150 ? 9.460 15.141 6.731 1.00 80.44 150 ALA A N 1
ATOM 1176 C CA . ALA A 1 150 ? 9.374 15.451 5.309 1.00 80.44 150 ALA A CA 1
ATOM 1177 C C . ALA A 1 150 ? 8.442 16.644 5.051 1.00 80.44 150 ALA A C 1
ATOM 1179 O O . ALA A 1 150 ? 7.374 16.767 5.654 1.00 80.44 150 ALA A O 1
ATOM 1180 N N . ALA A 1 151 ? 8.812 17.505 4.106 1.00 84.38 151 ALA A N 1
ATOM 1181 C CA . ALA A 1 151 ? 7.897 18.463 3.506 1.00 84.38 151 ALA A CA 1
ATOM 1182 C C . ALA A 1 151 ? 7.012 17.753 2.471 1.00 84.38 151 ALA A C 1
ATOM 1184 O O . ALA A 1 151 ? 7.482 16.903 1.715 1.00 84.38 151 ALA A O 1
ATOM 1185 N N . ILE A 1 152 ? 5.734 18.124 2.420 1.00 84.38 152 ILE A N 1
ATOM 1186 C CA . ILE A 1 152 ? 4.788 17.637 1.413 1.00 84.38 152 ILE A CA 1
ATOM 1187 C C . ILE A 1 152 ? 4.435 18.811 0.503 1.00 84.38 152 ILE A C 1
ATOM 1189 O O . ILE A 1 152 ? 3.979 19.851 0.978 1.00 84.38 152 ILE A O 1
ATOM 1193 N N . GLU A 1 153 ? 4.670 18.647 -0.795 1.00 83.69 153 GLU A N 1
ATOM 1194 C CA . GLU A 1 153 ? 4.340 19.625 -1.830 1.00 83.69 153 GLU A CA 1
ATOM 1195 C C . GLU A 1 153 ? 3.234 19.064 -2.726 1.00 83.69 153 GLU A C 1
ATOM 1197 O O . GLU A 1 153 ? 3.427 18.070 -3.424 1.00 83.69 153 GLU A O 1
ATOM 1202 N N . PHE A 1 154 ? 2.082 19.731 -2.734 1.00 79.94 154 PHE A N 1
ATOM 1203 C CA . PHE A 1 154 ? 1.018 19.463 -3.698 1.00 79.94 154 PHE A CA 1
ATOM 1204 C C . PHE A 1 154 ? 1.318 20.207 -5.002 1.00 79.94 154 PHE A C 1
ATOM 1206 O O . PHE A 1 154 ? 1.648 21.400 -4.997 1.00 79.94 154 PHE A O 1
ATOM 1213 N N . GLY A 1 155 ? 1.273 19.498 -6.129 1.00 66.19 155 GLY A N 1
ATOM 1214 C CA . GLY A 1 155 ? 1.643 20.061 -7.423 1.00 66.19 155 GLY A CA 1
ATOM 1215 C C . GLY A 1 155 ? 0.699 21.183 -7.857 1.00 66.19 155 GLY A C 1
ATOM 1216 O O . GLY A 1 155 ? -0.417 20.913 -8.262 1.00 66.19 155 GLY A O 1
ATOM 1217 N N . LYS A 1 156 ? 1.132 22.451 -7.846 1.00 57.97 156 LYS A N 1
ATOM 1218 C CA . LYS A 1 156 ? 0.293 23.596 -8.271 1.00 57.97 156 LYS A CA 1
ATOM 1219 C C . LYS A 1 156 ? -0.404 23.354 -9.620 1.00 57.97 156 LYS A C 1
ATOM 1221 O O . LYS A 1 156 ? 0.249 22.966 -10.591 1.00 57.97 156 LYS A O 1
ATOM 1226 N N . VAL A 1 157 ? -1.704 23.670 -9.692 1.00 53.09 157 VAL A N 1
ATOM 1227 C CA . VAL A 1 157 ? -2.489 23.637 -10.941 1.00 53.09 157 VAL A CA 1
ATOM 1228 C C . VAL A 1 157 ? -1.728 24.397 -12.036 1.00 53.09 157 VAL A C 1
ATOM 1230 O O . VAL A 1 157 ? -1.356 25.555 -11.848 1.00 53.09 157 VAL A O 1
ATOM 1233 N N . GLY A 1 158 ? -1.444 23.731 -13.159 1.00 47.16 158 GLY A N 1
ATOM 1234 C CA . GLY A 1 158 ? -0.756 24.325 -14.314 1.00 47.16 158 GLY A CA 1
ATOM 1235 C C . GLY A 1 158 ? 0.781 24.261 -14.315 1.00 47.16 158 GLY A C 1
ATOM 1236 O O . GLY A 1 158 ? 1.393 24.754 -15.262 1.00 47.16 158 GLY A O 1
ATOM 1237 N N . ARG A 1 159 ? 1.442 23.641 -13.320 1.00 54.09 159 ARG A N 1
ATOM 1238 C CA . ARG A 1 159 ? 2.899 23.373 -13.353 1.00 54.09 159 ARG A CA 1
ATOM 1239 C C . ARG A 1 159 ? 3.202 21.894 -13.622 1.00 54.09 159 ARG A C 1
ATOM 1241 O O . ARG A 1 159 ? 3.395 21.113 -12.702 1.00 54.09 159 ARG A O 1
ATOM 1248 N N . TRP A 1 160 ? 3.316 21.549 -14.901 1.00 46.59 160 TRP A N 1
ATOM 1249 C CA . TRP A 1 160 ? 3.603 20.200 -15.413 1.00 46.59 160 TRP A CA 1
ATOM 1250 C C . TRP A 1 160 ? 5.037 19.698 -15.128 1.00 46.59 160 TRP A C 1
ATOM 1252 O O . TRP A 1 160 ? 5.275 18.506 -14.972 1.00 46.59 160 TRP A O 1
ATOM 1262 N N . LEU A 1 161 ? 6.019 20.597 -14.991 1.00 54.41 161 LEU A N 1
ATOM 1263 C CA . LEU A 1 161 ? 7.444 20.228 -14.898 1.00 54.41 161 LEU A CA 1
ATOM 1264 C C . LEU A 1 161 ? 7.875 19.524 -13.595 1.00 54.41 161 LEU A C 1
ATOM 1266 O O . LEU A 1 161 ? 8.965 18.954 -13.551 1.00 54.41 161 LEU A O 1
ATOM 1270 N N . THR A 1 162 ? 7.080 19.554 -12.522 1.00 61.09 162 THR A N 1
ATOM 1271 C CA . THR A 1 162 ? 7.510 19.030 -11.209 1.00 61.09 162 THR A CA 1
ATOM 1272 C C . THR A 1 162 ? 7.326 17.517 -11.047 1.00 61.09 162 THR A C 1
ATOM 1274 O O . THR A 1 162 ? 7.937 16.950 -10.136 1.00 61.09 162 THR A O 1
ATOM 1277 N N . ARG A 1 163 ? 6.552 16.864 -11.932 1.00 73.19 163 ARG A N 1
ATOM 1278 C CA . ARG A 1 163 ? 6.183 15.429 -11.879 1.00 73.19 163 ARG A CA 1
ATOM 1279 C C . ARG A 1 163 ? 6.699 14.587 -13.049 1.00 73.19 163 ARG A C 1
ATOM 1281 O O . ARG A 1 163 ? 6.482 13.381 -13.097 1.00 73.19 163 ARG A O 1
ATOM 1288 N N . TYR A 1 164 ? 7.496 15.187 -13.927 1.00 82.06 164 TYR A N 1
ATOM 1289 C CA . TYR A 1 164 ? 8.024 14.546 -15.136 1.00 82.06 164 TYR A CA 1
ATOM 1290 C C . TYR A 1 164 ? 8.755 13.208 -14.897 1.00 82.06 164 TYR A C 1
ATOM 1292 O O . TYR A 1 164 ? 8.807 12.353 -15.783 1.00 82.06 164 TYR A O 1
ATOM 1300 N N . ALA A 1 165 ? 9.356 13.015 -13.717 1.00 86.00 165 ALA A N 1
ATOM 1301 C CA . ALA A 1 165 ? 10.015 11.760 -13.361 1.00 86.00 165 ALA A CA 1
ATOM 1302 C C . ALA A 1 165 ? 9.012 10.600 -13.277 1.00 86.00 165 ALA A C 1
ATOM 1304 O O . ALA A 1 165 ? 9.186 9.605 -13.976 1.00 86.00 165 ALA A O 1
ATOM 1305 N N . VAL A 1 166 ? 7.958 10.745 -12.468 1.00 88.12 166 VAL A N 1
ATOM 1306 C CA . VAL A 1 166 ? 6.979 9.675 -12.238 1.00 88.12 166 VAL A CA 1
ATOM 1307 C C . VAL A 1 166 ? 6.107 9.424 -13.471 1.00 88.12 166 VAL A C 1
ATOM 1309 O O . VAL A 1 166 ? 5.864 8.271 -13.810 1.00 88.12 166 VAL A O 1
ATOM 1312 N N . GLU A 1 167 ? 5.767 10.467 -14.234 1.00 88.94 167 GLU A N 1
ATOM 1313 C CA . GLU A 1 167 ? 5.033 10.333 -15.502 1.00 88.94 167 GLU A CA 1
ATOM 1314 C C . GLU A 1 167 ? 5.795 9.488 -16.536 1.00 88.94 167 GLU A C 1
ATOM 1316 O O . GLU A 1 167 ? 5.217 8.618 -17.185 1.00 88.94 167 GLU A O 1
ATOM 1321 N N . GLN A 1 168 ? 7.111 9.689 -16.671 1.00 89.56 168 GLN A N 1
ATOM 1322 C CA . GLN A 1 168 ? 7.934 8.868 -17.568 1.00 89.56 168 GLN A CA 1
ATOM 1323 C C . GLN A 1 168 ? 8.071 7.427 -17.094 1.00 89.56 168 GLN A C 1
ATOM 1325 O O . GLN A 1 168 ? 8.128 6.519 -17.928 1.00 89.56 168 GLN A O 1
ATOM 1330 N N . VAL A 1 169 ? 8.160 7.217 -15.776 1.00 93.25 169 VAL A N 1
ATOM 1331 C CA . VAL A 1 169 ? 8.149 5.866 -15.214 1.00 93.25 169 VAL A CA 1
ATOM 1332 C C . VAL A 1 169 ? 6.844 5.189 -15.610 1.00 93.25 169 VAL A C 1
ATOM 1334 O O . VAL A 1 169 ? 6.885 4.159 -16.277 1.00 93.25 169 VAL A O 1
ATOM 1337 N N . PHE A 1 170 ? 5.700 5.802 -15.309 1.00 92.81 170 PHE A N 1
ATOM 1338 C CA . PHE A 1 170 ? 4.394 5.255 -15.660 1.00 92.81 170 PHE A CA 1
ATOM 1339 C C . PHE A 1 170 ? 4.236 4.990 -17.157 1.00 92.81 170 PHE A C 1
ATOM 1341 O O . PHE A 1 170 ? 3.822 3.895 -17.527 1.00 92.81 170 PHE A O 1
ATOM 1348 N N . ALA A 1 171 ? 4.643 5.922 -18.023 1.00 91.19 171 ALA A N 1
ATOM 1349 C CA . ALA A 1 171 ? 4.590 5.729 -19.471 1.00 91.19 171 ALA A CA 1
ATOM 1350 C C . ALA A 1 171 ? 5.405 4.504 -19.931 1.00 91.19 171 ALA A C 1
ATOM 1352 O O . ALA A 1 171 ? 4.979 3.755 -20.813 1.00 91.19 171 ALA A O 1
ATOM 1353 N N . ALA A 1 172 ? 6.570 4.263 -19.320 1.00 92.25 172 ALA A N 1
ATOM 1354 C CA . ALA A 1 172 ? 7.379 3.087 -19.619 1.00 92.25 172 ALA A CA 1
ATOM 1355 C C . ALA A 1 172 ? 6.730 1.790 -19.115 1.00 92.25 172 ALA A C 1
ATOM 1357 O O . ALA A 1 172 ? 6.711 0.807 -19.854 1.00 92.25 172 ALA A O 1
ATOM 1358 N N . LEU A 1 173 ? 6.178 1.782 -17.896 1.00 93.38 173 LEU A N 1
ATOM 1359 C CA . LEU A 1 173 ? 5.484 0.608 -17.355 1.00 93.38 173 LEU A CA 1
ATOM 1360 C C . LEU A 1 173 ? 4.226 0.293 -18.179 1.00 93.38 173 LEU A C 1
ATOM 1362 O O . LEU A 1 173 ? 4.000 -0.857 -18.543 1.00 93.38 173 LEU A O 1
ATOM 1366 N N . GLN A 1 174 ? 3.451 1.313 -18.560 1.00 90.62 174 GLN A N 1
ATOM 1367 C CA . GLN A 1 174 ? 2.265 1.176 -19.407 1.00 90.62 174 GLN A CA 1
ATOM 1368 C C . GLN A 1 174 ? 2.591 0.526 -20.754 1.00 90.62 174 GLN A C 1
ATOM 1370 O O . GLN A 1 174 ? 1.804 -0.288 -21.228 1.00 90.62 174 GLN A O 1
ATOM 1375 N N . LYS A 1 175 ? 3.751 0.826 -21.350 1.00 89.81 175 LYS A N 1
ATOM 1376 C CA . LYS A 1 175 ? 4.205 0.192 -22.597 1.00 89.81 175 LYS A CA 1
ATOM 1377 C C . LYS A 1 175 ? 4.497 -1.306 -22.446 1.00 89.81 175 LYS A C 1
ATOM 1379 O O . LYS A 1 175 ? 4.349 -2.055 -23.409 1.00 89.81 175 LYS A O 1
ATOM 1384 N N . GLU A 1 176 ? 4.961 -1.744 -21.279 1.00 91.12 176 GLU A N 1
ATOM 1385 C CA . GLU A 1 176 ? 5.167 -3.171 -21.011 1.00 91.12 176 GLU A CA 1
ATOM 1386 C C . GLU A 1 176 ? 3.825 -3.863 -20.730 1.00 91.12 176 GLU A C 1
ATOM 1388 O O . GLU A 1 176 ? 3.545 -4.917 -21.295 1.00 91.12 176 GLU A O 1
ATOM 1393 N N . ILE A 1 177 ? 2.949 -3.229 -19.944 1.00 89.19 177 ILE A N 1
ATOM 1394 C CA . ILE A 1 177 ? 1.625 -3.764 -19.587 1.00 89.19 177 ILE A CA 1
ATOM 1395 C C . ILE A 1 177 ? 0.685 -3.813 -20.798 1.00 89.19 177 ILE A C 1
ATOM 1397 O O . ILE A 1 177 ? -0.131 -4.726 -20.908 1.00 89.19 177 ILE A O 1
ATOM 1401 N N . SER A 1 178 ? 0.816 -2.886 -21.750 1.00 86.31 178 SER A N 1
ATOM 1402 C CA . SER A 1 178 ? 0.008 -2.878 -22.974 1.00 86.31 178 SER A CA 1
ATOM 1403 C C . SER A 1 178 ? 0.289 -4.051 -23.915 1.00 86.31 178 SER A C 1
ATOM 1405 O O . SER A 1 178 ? -0.426 -4.227 -24.896 1.00 86.31 178 SER A O 1
ATOM 1407 N N . ARG A 1 179 ? 1.301 -4.880 -23.630 1.00 87.06 179 ARG A N 1
ATOM 1408 C CA . ARG A 1 179 ? 1.541 -6.135 -24.358 1.00 87.06 179 ARG A CA 1
ATOM 1409 C C . ARG A 1 179 ? 0.635 -7.275 -23.902 1.00 87.06 179 ARG A C 1
ATOM 1411 O O . ARG A 1 179 ? 0.602 -8.312 -24.560 1.00 87.06 179 ARG A O 1
ATOM 1418 N N . LEU A 1 180 ? -0.072 -7.110 -22.785 1.00 88.38 180 LEU A N 1
ATOM 1419 C CA . LEU A 1 180 ? -0.991 -8.124 -22.288 1.00 88.38 180 LEU A CA 1
ATOM 1420 C C . LEU A 1 180 ? -2.197 -8.284 -23.219 1.00 88.38 180 LEU A C 1
ATOM 1422 O O . LEU A 1 180 ? -2.760 -7.283 -23.665 1.00 88.38 180 LEU A O 1
ATOM 1426 N N . PRO A 1 181 ? -2.684 -9.518 -23.435 1.00 85.88 181 PRO A N 1
ATOM 1427 C CA . PRO A 1 181 ? -3.886 -9.753 -24.234 1.00 85.88 181 PRO A CA 1
ATOM 1428 C C . PRO A 1 181 ? -5.146 -9.133 -23.603 1.00 85.88 181 PRO A C 1
ATOM 1430 O O . PRO A 1 181 ? -6.105 -8.830 -24.310 1.00 85.88 181 PRO A O 1
ATOM 1433 N N . SER A 1 182 ? -5.145 -8.914 -22.283 1.00 88.31 182 SER A N 1
ATOM 1434 C CA . SER A 1 182 ? -6.222 -8.256 -21.532 1.00 88.31 182 SER A CA 1
ATOM 1435 C C . SER A 1 182 ? -6.034 -6.741 -21.368 1.00 88.31 182 SER A C 1
ATOM 1437 O O . SER A 1 182 ? -6.654 -6.126 -20.492 1.00 88.31 182 SER A O 1
ATOM 1439 N N . THR A 1 183 ? -5.165 -6.114 -22.172 1.00 87.94 183 THR A N 1
ATOM 1440 C CA . THR A 1 183 ? -4.914 -4.673 -22.074 1.00 87.94 183 THR A CA 1
ATOM 1441 C C . THR A 1 183 ? -6.133 -3.847 -22.477 1.00 87.94 183 THR A C 1
ATOM 1443 O O . THR A 1 183 ? -6.766 -4.112 -23.491 1.00 87.94 183 THR A O 1
ATOM 1446 N N . THR A 1 184 ? -6.431 -2.783 -21.731 1.00 83.56 184 THR A N 1
ATOM 1447 C CA . THR A 1 184 ? -7.430 -1.781 -22.141 1.00 83.56 184 THR A CA 1
ATOM 1448 C C . THR A 1 184 ? -6.848 -0.671 -23.021 1.00 83.56 184 THR A C 1
ATOM 1450 O O . THR A 1 184 ? -7.554 0.287 -23.324 1.00 83.56 184 THR A O 1
ATOM 1453 N N . GLY A 1 185 ? -5.565 -0.772 -23.384 1.00 79.62 185 GLY A N 1
ATOM 1454 C CA . GLY A 1 185 ? -4.837 0.217 -24.176 1.00 79.62 185 GLY A CA 1
ATOM 1455 C C . GLY A 1 185 ? -4.761 1.598 -23.535 1.00 79.62 185 GLY A C 1
ATOM 1456 O O . GLY A 1 185 ? -4.883 1.761 -22.316 1.00 79.62 185 GLY A O 1
ATOM 1457 N N . SER A 1 186 ? -4.527 2.594 -24.388 1.00 71.88 186 SER A N 1
ATOM 1458 C CA . SER A 1 186 ? -4.379 4.003 -24.000 1.00 71.88 186 SER A CA 1
ATOM 1459 C C . SER A 1 186 ? -5.714 4.747 -23.843 1.00 71.88 186 SER A C 1
ATOM 1461 O O . SER A 1 186 ? -5.763 5.804 -23.215 1.00 71.88 186 SER A O 1
ATOM 1463 N N . GLY A 1 187 ? -6.811 4.191 -24.367 1.00 67.12 187 GLY A N 1
ATOM 1464 C CA . GLY A 1 187 ? -8.152 4.755 -24.247 1.00 67.12 187 GLY A CA 1
ATOM 1465 C C . GLY A 1 187 ? -9.203 4.010 -25.083 1.00 67.12 187 GLY A C 1
ATOM 1466 O O . GLY A 1 187 ? -8.867 3.077 -25.809 1.00 67.12 187 GLY A O 1
ATOM 1467 N N . PRO A 1 188 ? -10.483 4.429 -25.030 1.00 60.31 188 PRO A N 1
ATOM 1468 C CA . PRO A 1 188 ? -11.592 3.738 -25.706 1.00 60.31 188 PRO A CA 1
ATOM 1469 C C . PRO A 1 188 ? -11.497 3.697 -27.239 1.00 60.31 188 PRO A C 1
ATOM 1471 O O . PRO A 1 188 ? -12.149 2.872 -27.868 1.00 60.31 188 PRO A O 1
ATOM 1474 N N . ALA A 1 189 ? -10.718 4.603 -27.836 1.00 64.06 189 ALA A N 1
ATOM 1475 C CA . ALA A 1 189 ? -10.519 4.709 -29.281 1.00 64.06 189 ALA A CA 1
ATOM 1476 C C . ALA A 1 189 ? -9.269 3.959 -29.781 1.00 64.06 189 ALA A C 1
ATOM 1478 O O . ALA A 1 189 ? -8.892 4.094 -30.946 1.00 64.06 189 ALA A O 1
ATOM 1479 N N . ASP A 1 190 ? -8.593 3.204 -28.910 1.00 71.31 190 ASP A N 1
ATOM 1480 C CA . ASP A 1 190 ? -7.396 2.458 -29.280 1.00 71.31 190 ASP A CA 1
ATOM 1481 C C . ASP A 1 190 ? -7.766 1.273 -30.186 1.00 71.31 190 ASP A C 1
ATOM 1483 O O . ASP A 1 190 ? -8.248 0.234 -29.738 1.00 71.31 190 ASP A O 1
ATOM 1487 N N . ARG A 1 191 ? -7.550 1.446 -31.496 1.00 63.19 191 ARG A N 1
ATOM 1488 C CA . ARG A 1 191 ? -7.925 0.477 -32.542 1.00 63.19 191 ARG A CA 1
ATOM 1489 C C . ARG A 1 191 ? -7.265 -0.896 -32.397 1.00 63.19 191 ARG A C 1
ATOM 1491 O O . ARG A 1 191 ? -7.692 -1.832 -33.063 1.00 63.19 191 ARG A O 1
ATOM 1498 N N . HIS A 1 192 ? -6.194 -0.992 -31.610 1.00 65.38 192 HIS A N 1
ATOM 1499 C CA . HIS A 1 192 ? -5.446 -2.230 -31.396 1.00 65.38 192 HIS A CA 1
ATOM 1500 C C . HIS A 1 192 ? -5.994 -3.055 -30.222 1.00 65.38 192 HIS A C 1
ATOM 1502 O O . HIS A 1 192 ? -5.536 -4.175 -30.002 1.00 65.38 192 HIS A O 1
ATOM 1508 N N . VAL A 1 193 ? -6.979 -2.528 -29.487 1.00 75.62 193 VAL A N 1
ATOM 1509 C CA . VAL A 1 193 ? -7.616 -3.207 -28.359 1.00 75.62 193 VAL A CA 1
ATOM 1510 C C . VAL A 1 193 ? -8.929 -3.840 -28.807 1.00 75.62 193 VAL A C 1
ATOM 1512 O O . VAL A 1 193 ? -9.883 -3.152 -29.172 1.00 75.62 193 VAL A O 1
ATOM 1515 N N . HIS A 1 194 ? -9.003 -5.167 -28.725 1.00 74.00 194 HIS A N 1
ATOM 1516 C CA . HIS A 1 194 ? -10.215 -5.931 -29.009 1.00 74.00 194 HIS A CA 1
ATOM 1517 C C . HIS A 1 194 ? -10.599 -6.774 -27.797 1.00 74.00 194 HIS A C 1
ATOM 1519 O O . HIS A 1 194 ? -9.823 -7.623 -27.373 1.00 74.00 194 HIS A O 1
ATOM 1525 N N . ASP A 1 195 ? -11.795 -6.518 -27.264 1.00 82.88 195 ASP A N 1
ATOM 1526 C CA . ASP A 1 195 ? -12.423 -7.250 -26.156 1.00 82.88 195 ASP A CA 1
ATOM 1527 C C . ASP A 1 195 ? -11.470 -7.613 -24.989 1.00 82.88 195 ASP A C 1
ATOM 1529 O O . ASP A 1 195 ? -11.162 -8.786 -24.752 1.00 82.88 195 ASP A O 1
ATOM 1533 N N . PRO A 1 196 ? -10.989 -6.613 -24.224 1.00 84.50 196 PRO A N 1
ATOM 1534 C CA . PRO A 1 196 ? -10.041 -6.850 -23.135 1.00 84.50 196 PRO A CA 1
ATOM 1535 C C . PRO A 1 196 ? -10.610 -7.741 -22.027 1.00 84.50 196 PRO A C 1
ATOM 1537 O O . PRO A 1 196 ? -9.867 -8.485 -21.389 1.00 84.50 196 PRO A O 1
ATOM 1540 N N . VAL A 1 197 ? -11.927 -7.680 -21.805 1.00 85.50 197 VAL A N 1
ATOM 1541 C CA . VAL A 1 197 ? -12.613 -8.472 -20.780 1.00 85.50 197 VAL A CA 1
ATOM 1542 C C . VAL A 1 197 ? -12.710 -9.930 -21.220 1.00 85.50 197 VAL A C 1
ATOM 1544 O O . VAL A 1 197 ? -12.345 -10.820 -20.452 1.00 85.50 197 VAL A O 1
ATOM 1547 N N . GLY A 1 198 ? -13.149 -10.181 -22.457 1.00 83.75 198 GLY A N 1
ATOM 1548 C CA . GLY A 1 198 ? -13.202 -11.527 -23.016 1.00 83.75 198 GLY A CA 1
ATOM 1549 C C . GLY A 1 198 ? -11.823 -12.174 -23.086 1.00 83.75 198 GLY A C 1
ATOM 1550 O O . GLY A 1 198 ? -11.681 -13.333 -22.704 1.00 83.75 198 GLY A O 1
ATOM 1551 N N . ASN A 1 199 ? -10.784 -11.422 -23.463 1.00 86.44 199 ASN A N 1
ATOM 1552 C CA . ASN A 1 199 ? -9.409 -11.927 -23.461 1.00 86.44 199 ASN A CA 1
ATOM 1553 C C . ASN A 1 199 ? -8.900 -12.250 -22.052 1.00 86.44 199 ASN A C 1
ATOM 1555 O O . ASN A 1 199 ? -8.245 -13.276 -21.881 1.00 86.44 199 ASN A O 1
ATOM 1559 N N . ALA A 1 200 ? -9.217 -11.429 -21.044 1.00 86.81 200 ALA A N 1
ATOM 1560 C CA . ALA A 1 200 ? -8.851 -11.719 -19.657 1.00 86.81 200 ALA A CA 1
ATOM 1561 C C . ALA A 1 200 ? -9.426 -13.065 -19.193 1.00 86.81 200 ALA A C 1
ATOM 1563 O O . ALA A 1 200 ? -8.706 -13.867 -18.607 1.00 86.81 200 ALA A O 1
ATOM 1564 N N . VAL A 1 201 ? -10.699 -13.332 -19.506 1.00 86.19 201 VAL A N 1
ATOM 1565 C CA . VAL A 1 201 ? -11.378 -14.593 -19.163 1.00 86.19 201 VAL A CA 1
ATOM 1566 C C . VAL A 1 201 ? -10.851 -15.760 -20.000 1.00 86.19 201 VAL A C 1
ATOM 1568 O O . VAL A 1 201 ? -10.567 -16.821 -19.455 1.00 86.19 201 VAL A O 1
ATOM 1571 N N . LYS A 1 202 ? -10.680 -15.569 -21.313 1.00 86.19 202 LYS A N 1
ATOM 1572 C CA . LYS A 1 202 ? -10.209 -16.602 -22.249 1.00 86.19 202 LYS A CA 1
ATOM 1573 C C . LYS A 1 202 ? -8.822 -17.126 -21.886 1.00 86.19 202 LYS A C 1
ATOM 1575 O O . LYS A 1 202 ? -8.594 -18.328 -21.959 1.00 86.19 202 LYS A O 1
ATOM 1580 N N . TRP A 1 203 ? -7.910 -16.223 -21.536 1.00 85.88 203 TRP A N 1
ATOM 1581 C CA . TRP A 1 203 ? -6.536 -16.562 -21.168 1.00 85.88 203 TRP A CA 1
ATOM 1582 C C . TRP A 1 203 ? -6.352 -16.748 -19.662 1.00 85.88 203 TRP A C 1
ATOM 1584 O O . TRP A 1 203 ? -5.232 -16.992 -19.235 1.00 85.88 203 TRP A O 1
ATOM 1594 N N . ASN A 1 204 ? -7.433 -16.632 -18.882 1.00 86.44 204 ASN A N 1
ATOM 1595 C CA . ASN A 1 204 ? -7.428 -16.694 -17.424 1.00 86.44 204 ASN A CA 1
ATOM 1596 C C . ASN A 1 204 ? -6.293 -15.862 -16.810 1.00 86.44 204 ASN A C 1
ATOM 1598 O O . ASN A 1 204 ? -5.517 -16.382 -16.020 1.00 86.44 204 ASN A O 1
ATOM 1602 N N . VAL A 1 205 ? -6.188 -14.584 -17.199 1.00 88.25 205 VAL A N 1
ATOM 1603 C CA . VAL A 1 205 ? -5.173 -13.667 -16.655 1.00 88.25 205 VAL A CA 1
ATOM 1604 C C . VAL A 1 205 ? -5.505 -13.432 -15.189 1.00 88.25 205 VAL A C 1
ATOM 1606 O O . VAL A 1 205 ? -6.315 -12.559 -14.865 1.00 88.25 205 VAL A O 1
ATOM 1609 N N . SER A 1 206 ? -4.973 -14.267 -14.308 1.00 88.81 206 SER A N 1
ATOM 1610 C CA . SER A 1 206 ? -5.288 -14.240 -12.887 1.00 88.81 206 SER A CA 1
ATOM 1611 C C . SER A 1 206 ? -4.714 -12.990 -12.232 1.00 88.81 206 SER A C 1
ATOM 1613 O O . SER A 1 206 ? -3.762 -12.361 -12.708 1.00 88.81 206 SER A O 1
ATOM 1615 N N . PHE A 1 207 ? -5.319 -12.594 -11.120 1.00 86.81 207 PHE A N 1
ATOM 1616 C CA . PHE A 1 207 ? -4.795 -11.519 -10.295 1.00 86.81 207 PHE A CA 1
ATOM 1617 C C . PHE A 1 207 ? -3.369 -11.822 -9.805 1.00 86.81 207 PHE A C 1
ATOM 1619 O O . PHE A 1 207 ? -2.527 -10.920 -9.762 1.00 86.81 207 PHE A O 1
ATOM 1626 N N . GLU A 1 208 ? -3.090 -13.073 -9.447 1.00 86.69 208 GLU A N 1
ATOM 1627 C CA . GLU A 1 208 ? -1.790 -13.505 -8.952 1.00 86.69 208 GLU A CA 1
ATOM 1628 C C . GLU A 1 208 ? -0.711 -13.368 -10.035 1.00 86.69 208 GLU A C 1
ATOM 1630 O O . GLU A 1 208 ? 0.321 -12.749 -9.773 1.00 86.69 208 GLU A O 1
ATOM 1635 N N . GLU A 1 209 ? -0.977 -13.830 -11.264 1.00 89.31 209 GLU A N 1
ATOM 1636 C CA . GLU A 1 209 ? -0.077 -13.649 -12.415 1.00 89.31 209 GLU A CA 1
ATOM 1637 C C . GLU A 1 209 ? 0.137 -12.167 -12.735 1.00 89.31 209 GLU A C 1
ATOM 1639 O O . GLU A 1 209 ? 1.267 -11.733 -12.961 1.00 89.31 209 GLU A O 1
ATOM 1644 N N . LEU A 1 210 ? -0.931 -11.362 -12.722 1.00 89.56 210 LEU A N 1
ATOM 1645 C CA . LEU A 1 210 ? -0.831 -9.929 -12.993 1.00 89.56 210 LEU A CA 1
ATOM 1646 C C . LEU A 1 210 ? 0.002 -9.210 -11.921 1.00 89.56 210 LEU A C 1
ATOM 1648 O O . LEU A 1 210 ? 0.782 -8.317 -12.244 1.00 89.56 210 LEU A O 1
ATOM 1652 N N . SER A 1 211 ? -0.126 -9.617 -10.658 1.00 89.44 211 SER A N 1
ATOM 1653 C CA . SER A 1 211 ? 0.666 -9.073 -9.550 1.00 89.44 211 SER A CA 1
ATOM 1654 C C . SER A 1 211 ? 2.145 -9.446 -9.664 1.00 89.44 211 SER A C 1
ATOM 1656 O O . SER A 1 211 ? 3.005 -8.583 -9.494 1.00 89.44 211 SER A O 1
ATOM 1658 N N . GLU A 1 212 ? 2.446 -10.709 -9.980 1.00 90.88 212 GLU A N 1
ATOM 1659 C CA . GLU A 1 212 ? 3.816 -11.194 -10.214 1.00 90.88 212 GLU A CA 1
ATOM 1660 C C . GLU A 1 212 ? 4.460 -10.489 -11.417 1.00 90.88 212 GLU A C 1
ATOM 1662 O O . GLU A 1 212 ? 5.614 -10.060 -11.354 1.00 90.88 212 GLU A O 1
ATOM 1667 N N . LEU A 1 213 ? 3.692 -10.267 -12.484 1.00 92.12 213 LEU A N 1
ATOM 1668 C CA . LEU A 1 213 ? 4.156 -9.531 -13.653 1.00 92.12 213 LEU A CA 1
ATOM 1669 C C . LEU A 1 213 ? 4.462 -8.061 -13.333 1.00 92.12 213 LEU A C 1
ATOM 1671 O O . LEU A 1 213 ? 5.495 -7.549 -13.761 1.00 92.12 213 LEU A O 1
ATOM 1675 N N . VAL A 1 214 ? 3.589 -7.370 -12.592 1.00 92.50 214 VAL A N 1
ATOM 1676 C CA . VAL A 1 214 ? 3.806 -5.965 -12.203 1.00 92.50 214 VAL A CA 1
ATOM 1677 C C . VAL A 1 214 ? 5.064 -5.821 -11.344 1.00 92.50 214 VAL A C 1
ATOM 1679 O O . VAL A 1 214 ? 5.870 -4.933 -11.617 1.00 92.50 214 VAL A O 1
ATOM 1682 N N . GLU A 1 215 ? 5.270 -6.712 -10.370 1.00 92.44 215 GLU A N 1
ATOM 1683 C CA . GLU A 1 215 ? 6.488 -6.789 -9.544 1.00 92.44 215 GLU A CA 1
ATOM 1684 C C . GLU A 1 215 ? 7.748 -6.854 -10.427 1.00 92.44 215 GLU A C 1
ATOM 1686 O O . GLU A 1 215 ? 8.678 -6.062 -10.256 1.00 92.44 215 GLU A O 1
ATOM 1691 N N . VAL A 1 216 ? 7.758 -7.736 -11.430 1.00 94.00 216 VAL A N 1
ATOM 1692 C CA . VAL A 1 216 ? 8.904 -7.897 -12.338 1.00 94.00 216 VAL A CA 1
ATOM 1693 C C . VAL A 1 216 ? 9.076 -6.713 -13.276 1.00 94.00 216 VAL A C 1
ATOM 1695 O O . VAL A 1 216 ? 10.205 -6.279 -13.495 1.00 94.00 216 VAL A O 1
ATOM 1698 N N . ILE A 1 217 ? 7.996 -6.146 -13.815 1.00 94.81 217 ILE A N 1
ATOM 1699 C CA . ILE A 1 217 ? 8.064 -4.948 -14.664 1.00 94.81 217 ILE A CA 1
ATOM 1700 C C . ILE A 1 217 ? 8.653 -3.768 -13.873 1.00 94.81 217 ILE A C 1
ATOM 1702 O O . ILE A 1 217 ? 9.527 -3.066 -14.386 1.00 94.81 217 ILE A O 1
ATOM 1706 N N . VAL A 1 218 ? 8.230 -3.578 -12.619 1.00 95.56 218 VAL A N 1
ATOM 1707 C CA . VAL A 1 218 ? 8.749 -2.535 -11.720 1.00 95.56 218 VAL A CA 1
ATOM 1708 C C . VAL A 1 218 ? 10.227 -2.766 -11.396 1.00 95.56 218 VAL A C 1
ATOM 1710 O O . VAL A 1 218 ? 11.044 -1.861 -11.573 1.00 95.56 218 VAL A O 1
ATOM 1713 N N . ALA A 1 219 ? 10.604 -3.977 -10.985 1.00 95.19 219 ALA A N 1
ATOM 1714 C CA . ALA A 1 219 ? 11.995 -4.311 -10.685 1.00 95.19 219 ALA A CA 1
ATOM 1715 C C . ALA A 1 219 ? 12.902 -4.150 -11.918 1.00 95.19 219 ALA A C 1
ATOM 1717 O O . ALA A 1 219 ? 13.968 -3.533 -11.842 1.00 95.19 219 ALA A O 1
ATOM 1718 N N . ASN A 1 220 ? 12.459 -4.646 -13.076 1.00 95.62 220 ASN A N 1
ATOM 1719 C CA . ASN A 1 220 ? 13.197 -4.563 -14.334 1.00 95.62 220 ASN A CA 1
ATOM 1720 C C . ASN A 1 220 ? 13.307 -3.129 -14.853 1.00 95.62 220 ASN A C 1
ATOM 1722 O O . ASN A 1 220 ? 14.282 -2.807 -15.528 1.00 95.62 220 ASN A O 1
ATOM 1726 N N . PHE A 1 221 ? 12.344 -2.251 -14.550 1.00 95.81 221 PHE A N 1
ATOM 1727 C CA . PHE A 1 221 ? 12.457 -0.831 -14.878 1.00 95.81 221 PHE A CA 1
ATOM 1728 C C . PHE A 1 221 ? 13.700 -0.216 -14.217 1.00 95.81 221 PHE A C 1
ATOM 1730 O O . PHE A 1 221 ? 14.433 0.529 -14.878 1.00 95.81 221 PHE A O 1
ATOM 1737 N N . ASN A 1 222 ? 13.947 -0.555 -12.947 1.00 96.38 222 ASN A N 1
ATOM 1738 C CA . ASN A 1 222 ? 15.101 -0.089 -12.178 1.00 96.38 222 ASN A CA 1
ATOM 1739 C C . ASN A 1 222 ? 16.429 -0.704 -12.638 1.00 96.38 222 ASN A C 1
ATOM 1741 O O . ASN A 1 222 ? 17.462 -0.055 -12.484 1.00 96.38 222 ASN A O 1
ATOM 1745 N N . GLY A 1 223 ? 16.402 -1.915 -13.200 1.00 95.31 223 GLY A N 1
ATOM 1746 C CA . GLY A 1 223 ? 17.568 -2.609 -13.760 1.00 95.31 223 GLY A CA 1
ATOM 1747 C C . GLY A 1 223 ? 17.779 -2.401 -15.266 1.00 95.31 223 GLY A C 1
ATOM 1748 O O . GLY A 1 223 ? 18.657 -3.024 -15.853 1.00 95.31 223 GLY A O 1
ATOM 1749 N N . ALA A 1 224 ? 16.989 -1.548 -15.927 1.00 94.69 224 ALA A N 1
ATOM 1750 C CA . ALA A 1 224 ? 17.126 -1.284 -17.359 1.00 94.69 224 ALA A CA 1
ATOM 1751 C C . ALA A 1 224 ? 18.030 -0.062 -17.632 1.00 94.69 224 ALA A C 1
ATOM 1753 O O . ALA A 1 224 ? 17.729 1.028 -17.128 1.00 94.69 224 ALA A O 1
ATOM 1754 N N . PRO A 1 225 ? 19.084 -0.194 -18.464 1.00 94.19 225 PRO A N 1
ATOM 1755 C CA . PRO A 1 225 ? 19.945 0.916 -18.871 1.00 94.19 225 PRO A CA 1
ATOM 1756 C C . PRO A 1 225 ? 19.178 2.087 -19.489 1.00 94.19 225 PRO A C 1
ATOM 1758 O O . PRO A 1 225 ? 18.251 1.897 -20.283 1.00 94.19 225 PRO A O 1
ATOM 1761 N N . ARG A 1 226 ? 19.589 3.318 -19.162 1.00 91.12 226 ARG A N 1
ATOM 1762 C CA . ARG A 1 226 ? 18.941 4.548 -19.640 1.00 91.12 226 ARG A CA 1
ATOM 1763 C C . ARG A 1 226 ? 19.912 5.445 -20.385 1.00 91.12 226 ARG A C 1
ATOM 1765 O O . ARG A 1 226 ? 21.033 5.689 -19.938 1.00 91.12 226 ARG A O 1
ATOM 1772 N N . ARG A 1 227 ? 19.452 6.010 -21.504 1.00 91.00 227 ARG A N 1
ATOM 1773 C CA . ARG A 1 227 ? 20.247 6.961 -22.292 1.00 91.00 227 ARG A CA 1
ATOM 1774 C C . ARG A 1 227 ? 20.536 8.228 -21.490 1.00 91.00 227 ARG A C 1
ATOM 1776 O O . ARG A 1 227 ? 21.653 8.729 -21.540 1.00 91.00 227 ARG A O 1
ATOM 1783 N N . GLU A 1 228 ? 19.563 8.711 -20.719 1.00 87.38 228 GLU A N 1
ATOM 1784 C CA . GLU A 1 228 ? 19.730 9.880 -19.849 1.00 87.38 228 GLU A CA 1
ATOM 1785 C C . GLU A 1 228 ? 20.709 9.655 -18.683 1.00 87.38 228 GLU A C 1
ATOM 1787 O O . GLU A 1 228 ? 21.180 10.625 -18.096 1.00 87.38 228 GLU A O 1
ATOM 1792 N N . LEU A 1 229 ? 21.035 8.396 -18.365 1.00 88.62 229 LEU A N 1
ATOM 1793 C CA . LEU A 1 229 ? 22.005 8.010 -17.336 1.00 88.62 229 LEU A CA 1
ATOM 1794 C C . LEU A 1 229 ? 23.322 7.499 -17.945 1.00 88.62 229 LEU A C 1
ATOM 1796 O O . LEU A 1 229 ? 24.083 6.806 -17.273 1.00 88.62 229 LEU A O 1
ATOM 1800 N N . TYR A 1 230 ? 23.596 7.824 -19.213 1.00 91.69 230 TYR A N 1
ATOM 1801 C CA . TYR A 1 230 ? 24.805 7.406 -19.935 1.00 91.69 230 TYR A CA 1
ATOM 1802 C C . TYR A 1 230 ? 25.008 5.881 -19.970 1.00 91.69 230 TYR A C 1
ATOM 1804 O O . TYR A 1 230 ? 26.132 5.395 -19.882 1.00 91.69 230 TYR A O 1
ATOM 1812 N N . GLY A 1 231 ? 23.916 5.121 -20.087 1.00 92.00 231 GLY A N 1
ATOM 1813 C CA . GLY A 1 231 ? 23.949 3.658 -20.127 1.00 92.00 231 GLY A CA 1
ATOM 1814 C C . GLY A 1 231 ? 23.915 2.984 -18.756 1.00 92.00 231 GLY A C 1
ATOM 1815 O O . GLY A 1 231 ? 23.782 1.768 -18.707 1.00 92.00 231 GLY A O 1
ATOM 1816 N N . ALA A 1 232 ? 23.959 3.739 -17.655 1.00 93.50 232 ALA A N 1
ATOM 1817 C CA . ALA A 1 232 ? 23.690 3.185 -16.332 1.00 93.50 232 ALA A CA 1
ATOM 1818 C C . ALA A 1 232 ? 22.190 2.903 -16.141 1.00 93.50 232 ALA A C 1
ATOM 1820 O O . ALA A 1 232 ? 21.319 3.534 -16.753 1.00 93.50 232 ALA A O 1
ATOM 1821 N N . THR A 1 233 ? 21.888 1.963 -15.258 1.00 95.75 233 THR A N 1
ATOM 1822 C CA . THR A 1 233 ? 20.535 1.705 -14.757 1.00 95.75 233 THR A CA 1
ATOM 1823 C C . THR A 1 233 ? 20.160 2.712 -13.655 1.00 95.75 233 THR A C 1
ATOM 1825 O O . THR A 1 233 ? 21.046 3.261 -12.985 1.00 95.75 233 THR A O 1
ATOM 1828 N N . PRO A 1 234 ? 18.859 2.975 -13.414 1.00 95.00 234 PRO A N 1
ATOM 1829 C CA . PRO A 1 234 ? 18.422 3.783 -12.274 1.00 95.00 234 PRO A CA 1
ATOM 1830 C C . PRO A 1 234 ? 18.981 3.297 -10.932 1.00 95.00 234 PRO A C 1
ATOM 1832 O O . PRO A 1 234 ? 19.364 4.124 -10.102 1.00 95.00 234 PRO A O 1
ATOM 1835 N N . ILE A 1 235 ? 19.077 1.976 -10.728 1.00 94.75 235 ILE A N 1
ATOM 1836 C CA . ILE A 1 235 ? 19.615 1.406 -9.489 1.00 94.75 235 ILE A CA 1
ATOM 1837 C C . ILE A 1 235 ? 21.123 1.640 -9.345 1.00 94.75 235 ILE A C 1
ATOM 1839 O O . ILE A 1 235 ? 21.578 2.003 -8.263 1.00 94.75 235 ILE A O 1
ATOM 1843 N N . GLU A 1 236 ? 21.907 1.511 -10.418 1.00 93.69 236 GLU A N 1
ATOM 1844 C CA . GLU A 1 236 ? 23.352 1.779 -10.393 1.00 93.69 236 GLU A CA 1
ATOM 1845 C C . GLU A 1 236 ? 23.652 3.259 -10.172 1.00 93.69 236 GLU A C 1
ATOM 1847 O O . GLU A 1 236 ? 24.534 3.602 -9.381 1.00 93.69 236 GLU A O 1
ATOM 1852 N N . ALA A 1 237 ? 22.910 4.142 -10.844 1.00 91.88 237 ALA A N 1
ATOM 1853 C CA . ALA A 1 237 ? 23.043 5.580 -10.656 1.00 91.88 237 ALA A CA 1
ATOM 1854 C C . ALA A 1 237 ? 22.724 5.967 -9.206 1.00 91.88 237 ALA A C 1
ATOM 1856 O O . ALA A 1 237 ? 23.529 6.646 -8.566 1.00 91.88 237 ALA A O 1
ATOM 1857 N N . LEU A 1 238 ? 21.617 5.448 -8.659 1.00 90.62 238 LEU A N 1
ATOM 1858 C CA . LEU A 1 238 ? 21.235 5.692 -7.272 1.00 90.62 238 LEU A CA 1
ATOM 1859 C C . LEU A 1 238 ? 22.270 5.112 -6.302 1.00 90.62 238 LEU A C 1
ATOM 1861 O O . LEU A 1 238 ? 22.651 5.794 -5.361 1.00 90.62 238 LEU A O 1
ATOM 1865 N N . ARG A 1 239 ? 22.782 3.898 -6.543 1.00 89.81 239 ARG A N 1
ATOM 1866 C CA . ARG A 1 239 ? 23.835 3.270 -5.727 1.00 89.81 239 ARG A CA 1
ATOM 1867 C C . ARG A 1 239 ? 25.126 4.089 -5.731 1.00 89.81 239 ARG A C 1
ATOM 1869 O O . ARG A 1 239 ? 25.749 4.233 -4.683 1.00 89.81 239 ARG A O 1
ATOM 1876 N N . ARG A 1 240 ? 25.528 4.645 -6.877 1.00 86.44 240 ARG A N 1
ATOM 1877 C CA . ARG A 1 240 ? 26.711 5.514 -6.987 1.00 86.44 240 ARG A CA 1
ATOM 1878 C C . ARG A 1 240 ? 26.532 6.804 -6.192 1.00 86.44 240 ARG A C 1
ATOM 1880 O O . ARG A 1 240 ? 27.435 7.193 -5.454 1.00 86.44 240 ARG A O 1
ATOM 1887 N N . GLU A 1 241 ? 25.372 7.446 -6.315 1.00 81.94 241 GLU A N 1
ATOM 1888 C CA . GLU A 1 241 ? 25.028 8.617 -5.502 1.00 81.94 241 GLU A CA 1
ATOM 1889 C C . GLU A 1 241 ? 24.986 8.259 -4.009 1.00 81.94 241 GLU A C 1
ATOM 1891 O O . GLU A 1 241 ? 25.478 9.020 -3.176 1.00 81.94 241 GLU A O 1
ATOM 1896 N N . TRP A 1 242 ? 24.464 7.073 -3.676 1.00 81.75 242 TRP A N 1
ATOM 1897 C CA . TRP A 1 242 ? 24.368 6.554 -2.313 1.00 81.75 242 TRP A CA 1
ATOM 1898 C C . TRP A 1 242 ? 25.732 6.325 -1.683 1.00 81.75 242 TRP A C 1
ATOM 1900 O O . TRP A 1 242 ? 25.972 6.792 -0.579 1.00 81.75 242 TRP A O 1
ATOM 1910 N N . ALA A 1 243 ? 26.656 5.677 -2.389 1.00 78.62 243 ALA A N 1
ATOM 1911 C CA . ALA A 1 243 ? 28.029 5.503 -1.924 1.00 78.62 243 ALA A CA 1
ATOM 1912 C C . ALA A 1 243 ? 28.733 6.859 -1.734 1.00 78.62 243 ALA A C 1
ATOM 1914 O O . ALA A 1 243 ? 29.422 7.078 -0.737 1.00 78.62 243 ALA A O 1
ATOM 1915 N N . GLY A 1 244 ? 28.485 7.805 -2.646 1.00 69.19 244 GLY A N 1
ATOM 1916 C CA . GLY A 1 244 ? 28.995 9.173 -2.572 1.00 69.19 244 GLY A CA 1
ATOM 1917 C C . GLY A 1 244 ? 28.457 9.995 -1.396 1.00 69.19 244 GLY A C 1
ATOM 1918 O O . GLY A 1 244 ? 29.031 11.036 -1.092 1.00 69.19 244 GLY A O 1
ATOM 1919 N N . ARG A 1 245 ? 27.408 9.545 -0.692 1.00 65.00 245 ARG A N 1
ATOM 1920 C CA . ARG A 1 245 ? 26.910 10.215 0.522 1.00 65.00 245 ARG A CA 1
ATOM 1921 C C . ARG A 1 245 ? 27.909 10.136 1.680 1.00 65.00 245 ARG A C 1
ATOM 1923 O O . ARG A 1 245 ? 27.886 10.981 2.561 1.00 65.00 245 ARG A O 1
ATOM 1930 N N . HIS A 1 246 ? 28.747 9.103 1.714 1.00 55.00 246 HIS A N 1
ATOM 1931 C CA . HIS A 1 246 ? 29.770 8.940 2.747 1.00 55.00 246 HIS A CA 1
ATOM 1932 C C . HIS A 1 246 ? 31.093 9.604 2.353 1.00 55.00 246 HIS A C 1
ATOM 1934 O O . HIS A 1 246 ? 31.991 9.698 3.186 1.00 55.00 246 HIS A O 1
ATOM 1940 N N . ALA A 1 247 ? 31.213 10.092 1.112 1.00 49.53 247 ALA A N 1
ATOM 1941 C CA . ALA A 1 247 ? 32.323 10.944 0.724 1.00 49.53 247 ALA A CA 1
ATOM 1942 C C . ALA A 1 247 ? 32.179 12.286 1.457 1.00 49.53 247 ALA A C 1
ATOM 1944 O O . ALA A 1 247 ? 31.130 12.926 1.388 1.00 49.53 247 ALA A O 1
ATOM 1945 N N . GLU A 1 248 ? 33.220 12.632 2.212 1.00 43.31 248 GLU A N 1
ATOM 1946 C CA . GLU A 1 248 ? 33.416 13.835 3.028 1.00 43.31 248 GLU A CA 1
ATOM 1947 C C . GLU A 1 248 ? 32.438 14.987 2.702 1.00 43.31 248 GLU A C 1
ATOM 1949 O O . GLU A 1 248 ? 32.651 15.755 1.765 1.00 43.31 248 GLU A O 1
ATOM 1954 N N . GLY A 1 249 ? 31.347 15.110 3.476 1.00 47.72 249 GLY A N 1
ATOM 1955 C CA . GLY A 1 249 ? 30.479 16.297 3.433 1.00 47.72 249 GLY A CA 1
ATOM 1956 C C . GLY A 1 249 ? 28.960 16.100 3.344 1.00 47.72 249 GLY A C 1
ATOM 1957 O O . GLY A 1 249 ? 28.254 17.107 3.300 1.00 47.72 249 GLY A O 1
ATOM 1958 N N . SER A 1 250 ? 28.404 14.880 3.340 1.00 53.31 250 SER A N 1
ATOM 1959 C CA . SER A 1 250 ? 26.942 14.743 3.497 1.00 53.31 250 SER A CA 1
ATOM 1960 C C . SER A 1 250 ? 26.526 14.997 4.947 1.00 53.31 250 SER A C 1
ATOM 1962 O O . SER A 1 250 ? 26.826 14.211 5.843 1.00 53.31 250 SER A O 1
ATOM 1964 N N . ALA A 1 251 ? 25.827 16.108 5.174 1.00 53.28 251 ALA A N 1
ATOM 1965 C CA . ALA A 1 251 ? 25.384 16.562 6.495 1.00 53.28 251 ALA A CA 1
ATOM 1966 C C . ALA A 1 251 ? 23.921 16.195 6.820 1.00 53.28 251 ALA A C 1
ATOM 1968 O O . ALA A 1 251 ? 23.367 16.698 7.797 1.00 53.28 251 ALA A O 1
ATOM 1969 N N . ILE A 1 252 ? 23.260 15.371 5.997 1.00 58.84 252 ILE A N 1
ATOM 1970 C CA . ILE A 1 252 ? 21.847 15.018 6.187 1.00 58.84 252 ILE A CA 1
ATOM 1971 C C . ILE A 1 252 ? 21.768 13.688 6.953 1.00 58.84 252 ILE A C 1
ATOM 1973 O O . ILE A 1 252 ? 22.068 12.648 6.364 1.00 58.84 252 ILE A O 1
ATOM 1977 N N . PRO A 1 253 ? 21.366 13.684 8.240 1.00 64.38 253 PRO A N 1
ATOM 1978 C CA . PRO A 1 253 ? 21.129 12.437 8.955 1.00 64.38 253 PRO A CA 1
ATOM 1979 C C . PRO A 1 253 ? 19.928 11.717 8.334 1.00 64.38 253 PRO A C 1
ATOM 1981 O O . PRO A 1 253 ? 18.966 12.380 7.924 1.00 64.38 253 PRO A O 1
ATOM 1984 N N . GLY A 1 254 ? 20.005 10.384 8.266 1.00 69.44 254 GLY A N 1
ATOM 1985 C CA . GLY A 1 254 ? 18.895 9.515 7.866 1.00 69.44 254 GLY A CA 1
ATOM 1986 C C . GLY A 1 254 ? 17.708 9.620 8.826 1.00 69.44 254 GLY A C 1
ATOM 1987 O O . GLY A 1 254 ? 17.716 10.427 9.762 1.00 69.44 254 GLY A O 1
ATOM 1988 N N . TYR A 1 255 ? 16.673 8.814 8.600 1.00 71.56 255 TYR A N 1
ATOM 1989 C CA . TYR A 1 255 ? 15.577 8.698 9.557 1.00 71.56 255 TYR A CA 1
ATOM 1990 C C . TYR A 1 255 ? 16.091 8.343 10.956 1.00 71.56 255 TYR A C 1
ATOM 1992 O O . TYR A 1 255 ? 17.099 7.652 11.117 1.00 71.56 255 TYR A O 1
ATOM 2000 N N . LEU A 1 256 ? 15.398 8.844 11.981 1.00 65.00 256 LEU A N 1
ATOM 2001 C CA . LEU A 1 256 ? 15.728 8.503 13.360 1.00 65.00 256 LEU A CA 1
ATOM 2002 C C . LEU A 1 256 ? 15.646 6.979 13.542 1.00 65.00 256 LEU A C 1
ATOM 2004 O O . LEU A 1 256 ? 14.725 6.368 12.997 1.00 65.00 256 LEU A O 1
ATOM 2008 N N . PRO A 1 257 ? 16.532 6.361 14.347 1.00 62.16 257 PRO A N 1
ATOM 2009 C CA . PRO A 1 257 ? 16.448 4.932 14.654 1.00 62.16 257 PRO A CA 1
ATOM 2010 C C . PRO A 1 257 ? 15.075 4.512 15.198 1.00 62.16 257 PRO A C 1
ATOM 2012 O O . PRO A 1 257 ? 14.614 3.408 14.930 1.00 62.16 257 PRO A O 1
ATOM 2015 N N . THR A 1 258 ? 14.377 5.422 15.883 1.00 58.94 258 THR A N 1
ATOM 2016 C CA . THR A 1 258 ? 13.009 5.220 16.380 1.00 58.94 258 THR A CA 1
ATOM 2017 C C . THR A 1 258 ? 11.982 5.001 15.270 1.00 58.94 258 THR A C 1
ATOM 2019 O O . THR A 1 258 ? 10.913 4.468 15.547 1.00 58.94 258 THR A O 1
ATOM 2022 N N . LEU A 1 259 ? 12.265 5.339 14.005 1.00 63.00 259 LEU A N 1
ATOM 2023 C CA . LEU A 1 259 ? 11.389 4.975 12.888 1.00 63.00 259 LEU A CA 1
ATOM 2024 C C . LEU A 1 259 ? 11.238 3.450 12.781 1.00 63.00 259 LEU A C 1
ATOM 2026 O O . LEU A 1 259 ? 10.147 2.982 12.472 1.00 63.00 259 LEU A O 1
ATOM 2030 N N . ALA A 1 260 ? 12.282 2.683 13.117 1.00 53.66 260 ALA A N 1
ATOM 2031 C CA . ALA A 1 260 ? 12.222 1.222 13.163 1.00 53.66 260 ALA A CA 1
ATOM 2032 C C . ALA A 1 260 ? 11.238 0.704 14.231 1.00 53.66 260 ALA A C 1
ATOM 2034 O O . ALA A 1 260 ? 10.612 -0.332 14.032 1.00 53.66 260 ALA A O 1
ATOM 2035 N N . GLU A 1 261 ? 11.034 1.449 15.324 1.00 55.06 261 GLU A N 1
ATOM 2036 C CA . GLU A 1 261 ? 10.031 1.135 16.358 1.00 55.06 261 GLU A CA 1
ATOM 2037 C C . GLU A 1 261 ? 8.590 1.391 15.879 1.00 55.06 261 GLU A C 1
ATOM 2039 O O . GLU A 1 261 ? 7.636 0.910 16.487 1.00 55.06 261 GLU A O 1
ATOM 2044 N N . HIS A 1 262 ? 8.420 2.158 14.795 1.00 57.75 262 HIS A N 1
ATOM 2045 C CA . HIS A 1 262 ? 7.126 2.561 14.234 1.00 57.75 262 HIS A CA 1
ATOM 2046 C C . HIS A 1 262 ? 6.741 1.770 12.971 1.00 57.75 262 HIS A C 1
ATOM 2048 O O . HIS A 1 262 ? 5.808 2.162 12.270 1.00 57.75 262 HIS A O 1
ATOM 2054 N N . ILE A 1 263 ? 7.430 0.661 12.676 1.00 61.66 263 ILE A N 1
ATOM 2055 C CA . ILE A 1 263 ? 7.084 -0.238 11.570 1.00 61.66 263 ILE A CA 1
ATOM 2056 C C . ILE A 1 263 ? 6.137 -1.336 12.086 1.00 61.66 263 ILE A C 1
ATOM 2058 O O . ILE A 1 263 ? 6.476 -2.018 13.056 1.00 61.66 263 ILE A O 1
ATOM 2062 N N . PRO A 1 264 ? 4.975 -1.563 11.440 1.00 71.75 264 PRO A N 1
ATOM 2063 C CA . PRO A 1 264 ? 4.456 -0.878 10.249 1.00 71.75 264 PRO A CA 1
ATOM 2064 C C . PRO A 1 264 ? 3.709 0.436 10.554 1.00 71.75 264 PRO A C 1
ATOM 2066 O O . PRO A 1 264 ? 2.998 0.560 11.561 1.00 71.75 264 PRO A O 1
ATOM 2069 N N . LEU A 1 265 ? 3.822 1.395 9.624 1.00 80.56 265 LEU A N 1
ATOM 2070 C CA . LEU A 1 265 ? 3.054 2.639 9.625 1.00 80.56 265 LEU A CA 1
ATOM 2071 C C . LEU A 1 265 ? 1.557 2.323 9.650 1.00 80.56 265 LEU A C 1
ATOM 2073 O O . LEU A 1 265 ? 1.108 1.413 8.942 1.00 80.56 265 LEU A O 1
ATOM 2077 N N . PRO A 1 266 ? 0.761 3.094 10.408 1.00 85.19 266 PRO A N 1
ATOM 2078 C CA . PRO A 1 266 ? -0.674 2.913 10.417 1.00 85.19 266 PRO A CA 1
ATOM 2079 C C . PRO A 1 266 ? -1.266 3.196 9.042 1.00 85.19 266 PRO A C 1
ATOM 2081 O O . PRO A 1 266 ? -0.868 4.146 8.380 1.00 85.19 266 PRO A O 1
ATOM 2084 N N . VAL A 1 267 ? -2.289 2.433 8.665 1.00 82.31 267 VAL A N 1
ATOM 2085 C CA . VAL A 1 267 ? -3.093 2.637 7.445 1.00 82.31 267 VAL A CA 1
ATOM 2086 C C . VAL A 1 267 ? -4.235 3.640 7.657 1.00 82.31 267 VAL A C 1
ATOM 2088 O O . VAL A 1 267 ? -4.953 4.006 6.727 1.00 82.31 267 VAL A O 1
ATOM 2091 N N . GLY A 1 268 ? -4.435 4.088 8.897 1.00 85.06 268 GLY A N 1
ATOM 2092 C CA . GLY A 1 268 ? -5.430 5.088 9.251 1.00 85.06 268 GLY A CA 1
ATOM 2093 C C . GLY A 1 268 ? -5.307 5.548 10.698 1.00 85.06 268 GLY A C 1
ATOM 2094 O O . GLY A 1 268 ? -4.721 4.869 11.537 1.00 85.06 268 GLY A O 1
ATOM 2095 N N . ILE A 1 269 ? -5.875 6.715 10.994 1.00 87.75 269 ILE A N 1
ATOM 2096 C CA . ILE A 1 269 ? -5.813 7.336 12.320 1.00 87.75 269 ILE A CA 1
ATOM 2097 C C . ILE A 1 269 ? -7.219 7.776 12.711 1.00 87.75 269 ILE A C 1
ATOM 2099 O O . ILE A 1 269 ? -7.914 8.426 11.928 1.00 87.75 269 ILE A O 1
ATOM 2103 N N . CYS A 1 270 ? -7.650 7.434 13.923 1.00 89.12 270 CYS A N 1
ATOM 2104 C CA . CYS A 1 270 ? -8.942 7.866 14.446 1.00 89.12 270 CYS A CA 1
ATOM 2105 C C . CYS A 1 270 ? -8.883 8.198 15.938 1.00 89.12 270 CYS A C 1
ATOM 2107 O O . CYS A 1 270 ? -8.086 7.643 16.692 1.00 89.12 270 CYS A O 1
ATOM 2109 N N . LYS A 1 271 ? -9.768 9.098 16.373 1.00 91.75 271 LYS A N 1
ATOM 2110 C CA . LYS A 1 271 ? -9.970 9.400 17.793 1.00 91.75 271 LYS A CA 1
ATOM 2111 C C . LYS A 1 271 ? -10.906 8.353 18.390 1.00 91.75 271 LYS A C 1
ATOM 2113 O O . LYS A 1 271 ? -11.972 8.100 17.833 1.00 91.75 271 LYS A O 1
ATOM 2118 N N . VAL A 1 272 ? -10.515 7.774 19.517 1.00 93.88 272 VAL A N 1
ATOM 2119 C CA . VAL A 1 272 ? -11.313 6.799 20.270 1.00 93.88 272 VAL A CA 1
ATOM 2120 C C . VAL A 1 272 ? -11.426 7.239 21.721 1.00 93.88 272 VAL A C 1
ATOM 2122 O O . VAL A 1 272 ? -10.625 8.036 22.198 1.00 93.88 272 VAL A O 1
ATOM 2125 N N . THR A 1 273 ? -12.421 6.735 22.438 1.00 95.88 273 THR A N 1
ATOM 2126 C CA . THR A 1 273 ? -12.579 6.997 23.872 1.00 95.88 273 THR A CA 1
ATOM 2127 C C . THR A 1 273 ? -12.609 5.669 24.593 1.00 95.88 273 THR A C 1
ATOM 2129 O O . THR A 1 273 ? -13.325 4.759 24.168 1.00 95.88 273 THR A O 1
ATOM 2132 N N . ILE A 1 274 ? -11.847 5.563 25.679 1.00 95.38 274 ILE A N 1
ATOM 2133 C CA . ILE A 1 274 ? -11.889 4.379 26.532 1.00 95.38 274 ILE A CA 1
ATOM 2134 C C . ILE A 1 274 ? -13.222 4.386 27.279 1.00 95.38 274 ILE A C 1
ATOM 2136 O O . ILE A 1 274 ? -13.586 5.349 27.955 1.00 95.38 274 ILE A O 1
ATOM 2140 N N . ARG A 1 275 ? -13.977 3.307 27.114 1.00 94.94 275 ARG A N 1
ATOM 2141 C CA . ARG A 1 275 ? -15.265 3.059 27.757 1.00 94.94 275 ARG A CA 1
ATOM 2142 C C . ARG A 1 275 ? -15.068 2.032 28.858 1.00 94.94 275 ARG A C 1
ATOM 2144 O O . ARG A 1 275 ? -14.149 1.231 28.806 1.00 94.94 275 ARG A O 1
ATOM 2151 N N . GLY A 1 276 ? -15.937 2.041 29.851 1.00 94.25 276 GLY A N 1
ATOM 2152 C CA . GLY A 1 276 ? -15.855 1.147 31.000 1.00 94.25 276 GLY A CA 1
ATOM 2153 C C . GLY A 1 276 ? -16.740 1.676 32.114 1.00 94.25 276 GLY A C 1
ATOM 2154 O O . GLY A 1 276 ? -17.243 2.799 32.037 1.00 94.25 276 GLY A O 1
ATOM 2155 N N . SER A 1 277 ? -16.981 0.865 33.136 1.00 93.00 277 SER A N 1
ATOM 2156 C CA . SER A 1 277 ? -17.718 1.319 34.309 1.00 93.00 277 SER A CA 1
ATOM 2157 C C . SER A 1 277 ? -17.360 0.471 35.513 1.00 93.00 277 SER A C 1
ATOM 2159 O O . SER A 1 277 ? -17.785 -0.677 35.616 1.00 93.00 277 SER A O 1
ATOM 2161 N N . GLU A 1 278 ? -16.644 1.080 36.452 1.00 89.00 278 GLU A N 1
ATOM 2162 C CA . GLU A 1 278 ? -16.288 0.454 37.726 1.00 89.00 278 GLU A CA 1
ATOM 2163 C C . GLU A 1 278 ? -17.541 0.064 38.522 1.00 89.00 278 GLU A C 1
ATOM 2165 O O . GLU A 1 278 ? -17.683 -1.076 38.949 1.00 89.00 278 GLU A O 1
ATOM 2170 N N . LYS A 1 279 ? -18.543 0.956 38.573 1.00 90.69 279 LYS A N 1
ATOM 2171 C CA . LYS A 1 279 ? -19.838 0.696 39.231 1.00 90.69 279 LYS A CA 1
ATOM 2172 C C . LYS A 1 279 ? -20.582 -0.525 38.680 1.00 90.69 279 LYS A C 1
ATOM 2174 O O . LYS A 1 279 ? -21.352 -1.137 39.409 1.00 90.69 279 LYS A O 1
ATOM 2179 N N . LYS A 1 280 ? -20.412 -0.841 37.392 1.00 90.00 280 LYS A N 1
ATOM 2180 C CA . LYS A 1 280 ? -21.067 -1.983 36.730 1.00 90.00 280 LYS A CA 1
ATOM 2181 C C . LYS A 1 280 ? -20.141 -3.196 36.588 1.00 90.00 280 LYS A C 1
ATOM 2183 O O . LYS A 1 280 ? -20.538 -4.161 35.944 1.00 90.00 280 LYS A O 1
ATOM 2188 N N . GLY A 1 281 ? -18.915 -3.134 37.117 1.00 90.44 281 GLY A N 1
ATOM 2189 C CA . GLY A 1 281 ? -17.905 -4.180 36.944 1.00 90.44 281 GLY A CA 1
ATOM 2190 C C . GLY A 1 281 ? -17.500 -4.415 35.485 1.00 90.44 281 GLY A C 1
ATOM 2191 O O . GLY A 1 281 ? -17.061 -5.507 35.143 1.00 90.44 281 GLY A O 1
ATOM 2192 N N . VAL A 1 282 ? -17.679 -3.423 34.604 1.00 92.81 282 VAL A N 1
ATOM 2193 C CA . VAL A 1 282 ? -17.310 -3.539 33.187 1.00 92.81 282 VAL A CA 1
ATOM 2194 C C . VAL A 1 282 ? -15.891 -2.994 33.013 1.00 92.81 282 VAL A C 1
ATOM 2196 O O . VAL A 1 282 ? -15.724 -1.773 33.138 1.00 92.81 282 VAL A O 1
ATOM 2199 N N . PRO A 1 283 ? -14.894 -3.849 32.716 1.00 93.81 283 PRO A N 1
ATOM 2200 C CA . PRO A 1 283 ? -13.506 -3.426 32.565 1.00 93.81 283 PRO A CA 1
ATOM 2201 C C . PRO A 1 283 ? -13.335 -2.457 31.391 1.00 93.81 283 PRO A C 1
ATOM 2203 O O . PRO A 1 283 ? -14.188 -2.430 30.495 1.00 93.81 283 PRO A O 1
ATOM 2206 N N . PRO A 1 284 ? -12.259 -1.652 31.366 1.00 95.75 284 PRO A N 1
ATOM 2207 C CA . PRO A 1 284 ? -12.032 -0.708 30.288 1.00 95.75 284 PRO A CA 1
ATOM 2208 C C . PRO A 1 284 ? -11.853 -1.398 28.927 1.00 95.75 284 PRO A C 1
ATOM 2210 O O . PRO A 1 284 ? -11.159 -2.406 28.781 1.00 95.75 284 PRO A O 1
ATOM 2213 N N . TYR A 1 285 ? -12.490 -0.833 27.907 1.00 96.06 285 TYR A N 1
ATOM 2214 C CA . TYR A 1 285 ? -12.437 -1.289 26.523 1.00 96.06 285 TYR A CA 1
ATOM 2215 C C . TYR A 1 285 ? -12.554 -0.108 25.563 1.00 96.06 285 TYR A C 1
ATOM 2217 O O . TYR A 1 285 ? -13.034 0.972 25.911 1.00 96.06 285 TYR A O 1
ATOM 2225 N N . ILE A 1 286 ? -12.152 -0.320 24.317 1.00 96.06 286 ILE A N 1
ATOM 2226 C CA . ILE A 1 286 ? -12.365 0.632 23.227 1.00 96.06 286 ILE A CA 1
ATOM 2227 C C . ILE A 1 286 ? -13.415 0.053 22.290 1.00 96.06 286 ILE A C 1
ATOM 2229 O O . ILE A 1 286 ? -13.355 -1.115 21.922 1.00 96.06 286 ILE A O 1
ATOM 2233 N N . GLU A 1 287 ? -14.390 0.864 21.899 1.00 95.00 287 GLU A N 1
ATOM 2234 C CA . GLU A 1 287 ? -15.360 0.486 20.875 1.00 95.00 287 GLU A CA 1
ATOM 2235 C C . GLU A 1 287 ? -15.009 1.193 19.571 1.00 95.00 287 GLU A C 1
ATOM 2237 O O . GLU A 1 287 ? -14.966 2.425 19.520 1.00 95.00 287 GLU A O 1
ATOM 2242 N N . LEU A 1 288 ? -14.746 0.413 18.525 1.00 93.88 288 LEU A N 1
ATOM 2243 C CA . LEU A 1 288 ? -14.370 0.920 17.212 1.00 93.88 288 LEU A CA 1
ATOM 2244 C C . LEU A 1 288 ? -14.956 0.022 16.119 1.00 93.88 288 LEU A C 1
ATOM 2246 O O . LEU A 1 288 ? -14.852 -1.200 16.189 1.00 93.88 288 LEU A O 1
ATOM 2250 N N . ASP A 1 289 ? -15.578 0.644 15.112 1.00 92.00 289 ASP A N 1
ATOM 2251 C CA . ASP A 1 289 ? -16.171 -0.029 13.946 1.00 92.00 289 ASP A CA 1
ATOM 2252 C C . ASP A 1 289 ? -17.052 -1.243 14.328 1.00 92.00 289 ASP A C 1
ATOM 2254 O O . ASP A 1 289 ? -16.995 -2.295 13.699 1.00 92.00 289 ASP A O 1
ATOM 2258 N N . HIS A 1 290 ? -17.886 -1.082 15.367 1.00 91.88 290 HIS A N 1
ATOM 2259 C CA . HIS A 1 290 ? -18.798 -2.105 15.910 1.00 91.88 290 HIS A CA 1
ATOM 2260 C C . HIS A 1 290 ? -18.134 -3.337 16.548 1.00 91.88 290 HIS A C 1
ATOM 2262 O O . HIS A 1 290 ? -18.800 -4.352 16.750 1.00 91.88 290 HIS A O 1
ATOM 2268 N N . ALA A 1 291 ? -16.860 -3.243 16.924 1.00 92.69 291 ALA A N 1
ATOM 2269 C CA . ALA A 1 291 ? -16.176 -4.259 17.712 1.00 92.69 291 ALA A CA 1
ATOM 2270 C C . ALA A 1 291 ? -15.565 -3.662 18.987 1.00 92.69 291 ALA A C 1
ATOM 2272 O O . ALA A 1 291 ? -15.310 -2.457 19.079 1.00 92.69 291 ALA A O 1
ATOM 2273 N N . LYS A 1 292 ? -15.336 -4.522 19.984 1.00 94.69 292 LYS A N 1
ATOM 2274 C CA . LYS A 1 292 ? -14.679 -4.153 21.241 1.00 94.69 292 LYS A CA 1
ATOM 2275 C C . LYS A 1 292 ? -13.220 -4.571 21.209 1.00 94.69 292 LYS A C 1
ATOM 2277 O O . LYS A 1 292 ? -12.923 -5.721 20.893 1.00 94.69 292 LYS A O 1
ATOM 2282 N N . TYR A 1 293 ? -12.348 -3.662 21.609 1.00 95.94 293 TYR A N 1
ATOM 2283 C CA . TYR A 1 293 ? -10.918 -3.869 21.735 1.00 95.94 293 TYR A CA 1
ATOM 2284 C C . TYR A 1 293 ? -10.500 -3.818 23.197 1.00 95.94 293 TYR A C 1
ATOM 2286 O O . TYR A 1 293 ? -10.955 -2.950 23.948 1.00 95.94 293 TYR A O 1
ATOM 2294 N N . THR A 1 294 ? -9.620 -4.732 23.586 1.00 95.19 294 THR A N 1
ATOM 2295 C CA . THR A 1 294 ? -9.034 -4.770 24.924 1.00 95.19 294 THR A 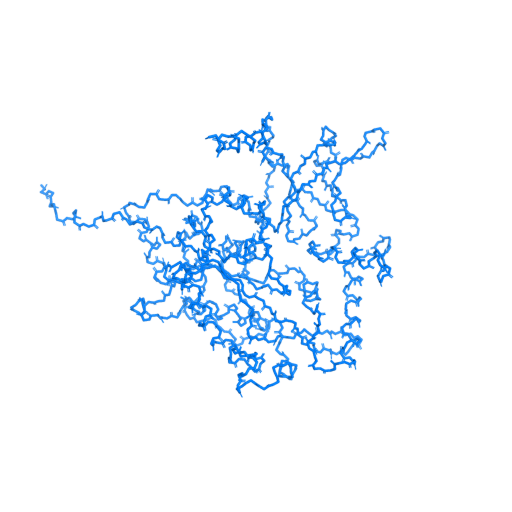CA 1
ATOM 2296 C C . THR A 1 294 ? -7.624 -5.360 24.896 1.00 95.19 294 THR A C 1
ATOM 2298 O O . THR A 1 294 ? -7.167 -5.895 23.886 1.00 95.19 294 THR A O 1
ATOM 2301 N N . SER A 1 295 ? -6.914 -5.211 26.001 1.00 94.88 295 SER A N 1
ATOM 2302 C CA . SER A 1 295 ? -5.629 -5.845 26.292 1.00 94.88 295 SER A CA 1
ATOM 2303 C C . SER A 1 295 ? -5.501 -5.974 27.802 1.00 94.88 295 SER A C 1
ATOM 2305 O O . SER A 1 295 ? -6.216 -5.284 28.526 1.00 94.88 295 SER A O 1
ATOM 2307 N N . ASP A 1 296 ? -4.575 -6.797 28.289 1.00 93.19 296 ASP A N 1
ATOM 2308 C CA . ASP A 1 296 ? -4.353 -6.947 29.735 1.00 93.19 296 ASP A CA 1
ATOM 2309 C C . ASP A 1 296 ? -4.018 -5.600 30.397 1.00 93.19 296 ASP A C 1
ATOM 2311 O O . ASP A 1 296 ? -4.513 -5.279 31.477 1.00 93.19 296 ASP A O 1
ATOM 2315 N N . LEU A 1 297 ? -3.254 -4.753 29.695 1.00 93.00 297 LEU A N 1
ATOM 2316 C CA . LEU A 1 297 ? -2.951 -3.390 30.132 1.00 93.00 297 LEU A CA 1
ATOM 2317 C C . LEU A 1 297 ? -4.205 -2.509 30.174 1.00 93.00 297 LEU A C 1
ATOM 2319 O O . LEU A 1 297 ? -4.434 -1.820 31.167 1.00 93.00 297 LEU A O 1
ATOM 2323 N N . LEU A 1 298 ? -5.036 -2.533 29.125 1.00 93.44 298 LEU A N 1
ATOM 2324 C CA . LEU A 1 298 ? -6.262 -1.730 29.089 1.00 93.44 298 LEU A CA 1
ATOM 2325 C C . LEU A 1 298 ? -7.277 -2.203 30.131 1.00 93.44 298 LEU A C 1
ATOM 2327 O O . LEU A 1 298 ? -7.913 -1.377 30.779 1.00 93.44 298 LEU A O 1
ATOM 2331 N N . HIS A 1 299 ? -7.378 -3.511 30.343 1.00 93.06 299 HIS A N 1
ATOM 2332 C CA . HIS A 1 299 ? -8.275 -4.125 31.314 1.00 93.06 299 HIS A CA 1
ATOM 2333 C C . HIS A 1 299 ? -8.002 -3.641 32.750 1.00 93.06 299 HIS A C 1
ATOM 2335 O O . HIS A 1 299 ? -8.920 -3.546 33.564 1.00 93.06 299 HIS A O 1
ATOM 2341 N N . CYS A 1 300 ? -6.754 -3.284 33.059 1.00 92.38 300 CYS A N 1
ATOM 2342 C CA . CYS A 1 300 ? -6.353 -2.739 34.357 1.00 92.38 300 CYS A CA 1
ATOM 2343 C C . CYS A 1 300 ? -6.401 -1.198 34.424 1.00 92.38 300 CYS A C 1
ATOM 2345 O O . CYS A 1 300 ? -6.277 -0.620 35.505 1.00 92.38 300 CYS A O 1
ATOM 2347 N N . ALA A 1 301 ? -6.595 -0.504 33.300 1.00 92.38 301 ALA A N 1
ATOM 2348 C CA . ALA A 1 301 ? -6.467 0.950 33.201 1.00 92.38 301 ALA A CA 1
ATOM 2349 C C . ALA A 1 301 ? -7.773 1.711 33.514 1.00 92.38 301 ALA A C 1
ATOM 2351 O O . ALA A 1 301 ? -8.260 2.513 32.715 1.00 92.38 301 ALA A O 1
ATOM 2352 N N . TRP A 1 302 ? -8.344 1.488 34.701 1.00 92.69 302 TRP A N 1
ATOM 2353 C CA . TRP A 1 302 ? -9.605 2.113 35.140 1.00 92.69 302 TRP A CA 1
ATOM 2354 C C . TRP A 1 302 ? -9.564 3.647 35.146 1.00 92.69 302 TRP A C 1
ATOM 2356 O O . TRP A 1 302 ? -10.541 4.300 34.781 1.00 92.69 302 TRP A O 1
ATOM 2366 N N . HIS A 1 303 ? -8.407 4.221 35.478 1.00 92.38 303 HIS A N 1
ATOM 2367 C CA . HIS A 1 303 ? -8.174 5.668 35.508 1.00 92.38 303 HIS A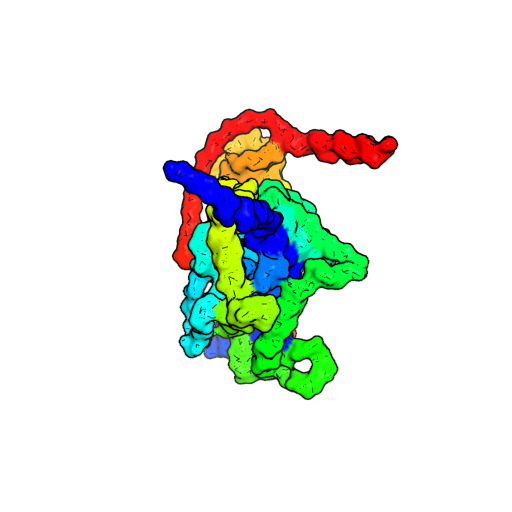 CA 1
ATOM 2368 C C . HIS A 1 303 ? -8.280 6.347 34.130 1.00 92.38 303 HIS A C 1
ATOM 2370 O O . HIS A 1 303 ? -8.349 7.570 34.056 1.00 92.38 303 HIS A O 1
ATOM 2376 N N . LEU A 1 304 ? -8.297 5.577 33.035 1.00 92.62 304 LEU A N 1
ATOM 2377 C CA . LEU A 1 304 ? -8.412 6.104 31.674 1.00 92.62 304 LEU A CA 1
ATOM 2378 C C . LEU A 1 304 ? -9.849 6.090 31.134 1.00 92.62 304 LEU A C 1
ATOM 2380 O O . LEU A 1 304 ? -10.068 6.487 29.990 1.00 92.62 304 LEU A O 1
ATOM 2384 N N . ILE A 1 305 ? -10.842 5.646 31.911 1.00 94.56 305 ILE A N 1
ATOM 2385 C CA . ILE A 1 305 ? -12.244 5.636 31.471 1.00 94.56 305 ILE A CA 1
ATOM 2386 C C . ILE A 1 305 ? -12.725 7.067 31.189 1.00 94.56 305 ILE A C 1
ATOM 2388 O O . ILE A 1 305 ? -12.582 7.968 32.009 1.00 94.56 305 ILE A O 1
ATOM 2392 N N . GLY A 1 306 ? -13.333 7.271 30.018 1.00 92.88 306 GLY A N 1
ATOM 2393 C CA . GLY A 1 306 ? -13.760 8.584 29.527 1.00 92.88 306 GLY A CA 1
ATOM 2394 C C . GLY A 1 306 ? -12.645 9.373 28.840 1.00 92.88 306 GLY A C 1
ATOM 2395 O O . GLY A 1 306 ? -12.929 10.378 28.184 1.00 92.88 306 GLY A O 1
ATOM 2396 N N . THR A 1 307 ? -11.398 8.900 28.910 1.00 93.19 307 THR A N 1
ATOM 2397 C CA . THR A 1 307 ? -10.258 9.588 28.314 1.00 93.19 307 THR A CA 1
ATOM 2398 C C . THR A 1 307 ? -10.215 9.356 26.798 1.00 93.19 307 THR A C 1
ATOM 2400 O O . THR A 1 307 ? -10.263 8.215 26.321 1.00 93.19 307 THR A O 1
ATOM 2403 N N . PRO A 1 308 ? -10.137 10.434 26.005 1.00 93.56 308 PRO A N 1
ATOM 2404 C CA . PRO A 1 308 ? -9.945 10.364 24.563 1.00 93.56 308 PRO A CA 1
ATOM 2405 C C . PRO A 1 308 ? -8.494 10.015 24.206 1.00 93.56 308 PRO A C 1
ATOM 2407 O O . PRO A 1 308 ? -7.564 10.705 24.616 1.00 93.56 308 PRO A O 1
ATOM 2410 N N . MET A 1 309 ? -8.327 9.002 23.363 1.00 93.12 309 MET A N 1
ATOM 2411 C CA . MET A 1 309 ? -7.057 8.470 22.871 1.00 93.12 309 MET A CA 1
ATOM 2412 C C . MET A 1 309 ? -6.994 8.508 21.339 1.00 93.12 309 MET A C 1
ATOM 2414 O O . MET A 1 309 ? -7.993 8.748 20.651 1.00 93.12 309 MET A O 1
ATOM 2418 N N . ILE A 1 310 ? -5.806 8.258 20.797 1.00 90.75 310 ILE A N 1
ATOM 2419 C CA . ILE A 1 310 ? -5.555 8.138 19.362 1.00 90.75 310 ILE A CA 1
ATOM 2420 C C . ILE A 1 310 ? -5.358 6.659 19.041 1.00 90.75 310 ILE A C 1
ATOM 2422 O O . ILE A 1 310 ? -4.470 6.014 19.590 1.00 90.75 310 ILE A O 1
ATOM 2426 N N . ALA A 1 311 ? -6.181 6.127 18.145 1.00 91.44 311 ALA A N 1
ATOM 2427 C CA . ALA A 1 311 ? -6.010 4.795 17.588 1.00 91.44 311 ALA A CA 1
ATOM 2428 C C . ALA A 1 311 ? -5.298 4.893 16.235 1.00 91.44 311 ALA A C 1
ATOM 2430 O O . ALA A 1 311 ? -5.773 5.553 15.306 1.00 91.44 311 ALA A O 1
ATOM 2431 N N . LEU A 1 312 ? -4.160 4.216 16.154 1.00 90.06 312 LEU A N 1
ATOM 2432 C CA . LEU A 1 312 ? -3.380 3.977 14.954 1.00 90.06 312 LEU A CA 1
ATOM 2433 C C . LEU A 1 312 ? -3.795 2.614 14.396 1.00 90.06 312 LEU A C 1
ATOM 2435 O O . LEU A 1 312 ? -3.554 1.563 14.999 1.00 90.06 312 LEU A O 1
ATOM 2439 N N . LEU A 1 313 ? -4.492 2.650 13.267 1.00 89.38 313 LEU A N 1
ATOM 2440 C CA . LEU A 1 313 ? -5.076 1.476 12.638 1.00 89.38 313 LEU A CA 1
ATOM 2441 C C . LEU A 1 313 ? -4.019 0.743 11.834 1.00 89.38 313 LEU A C 1
ATOM 2443 O O . LEU A 1 313 ? -3.304 1.359 11.050 1.00 89.38 313 LEU A O 1
ATOM 2447 N N . GLN A 1 314 ? -3.980 -0.571 11.987 1.00 86.00 314 GLN A N 1
ATOM 2448 C CA . GLN A 1 314 ? -3.143 -1.444 11.181 1.00 86.00 314 GLN A CA 1
ATOM 2449 C C . GLN A 1 314 ? -3.959 -2.072 10.053 1.00 86.00 314 GLN A C 1
ATOM 2451 O O . GLN A 1 314 ? -5.196 -2.043 10.074 1.00 86.00 314 GLN A O 1
ATOM 2456 N N . ARG A 1 315 ? -3.268 -2.623 9.048 1.00 81.00 315 ARG A N 1
ATOM 2457 C CA . ARG A 1 315 ? -3.927 -3.347 7.951 1.00 81.00 315 ARG A CA 1
ATOM 2458 C C . ARG A 1 315 ? -4.758 -4.507 8.486 1.00 81.00 315 ARG A C 1
ATOM 2460 O O . ARG A 1 315 ? -5.895 -4.698 8.063 1.00 81.00 315 ARG A O 1
ATOM 2467 N N . ASP A 1 316 ? -4.188 -5.243 9.436 1.00 86.88 316 ASP A N 1
ATOM 2468 C CA . ASP A 1 316 ? -4.935 -6.202 10.232 1.00 86.88 316 ASP A CA 1
ATOM 2469 C C . ASP A 1 316 ? -5.773 -5.455 11.266 1.00 86.88 316 ASP A C 1
ATOM 2471 O O . ASP A 1 316 ? -5.272 -4.992 12.290 1.00 86.88 316 ASP A O 1
ATOM 2475 N N . HIS A 1 317 ? -7.072 -5.349 11.006 1.00 90.25 317 HIS A N 1
ATOM 2476 C CA . HIS A 1 317 ? -7.979 -4.633 11.887 1.00 90.25 317 HIS A CA 1
ATOM 2477 C C . HIS A 1 317 ? -8.273 -5.402 13.188 1.00 90.25 317 HIS A C 1
ATOM 2479 O O . HIS A 1 317 ? -9.016 -4.910 14.040 1.00 90.25 317 HIS A O 1
ATOM 2485 N N . ARG A 1 318 ? -7.688 -6.590 13.395 1.00 91.31 318 ARG A N 1
ATOM 2486 C CA . ARG A 1 318 ? -7.719 -7.291 14.686 1.00 91.31 318 ARG A CA 1
ATOM 2487 C C . ARG A 1 318 ? -6.824 -6.637 15.733 1.00 91.31 318 ARG A C 1
ATOM 2489 O O . ARG A 1 318 ? -7.146 -6.718 16.914 1.00 91.31 318 ARG A O 1
ATOM 2496 N N . LEU A 1 319 ? -5.766 -5.953 15.302 1.00 91.19 319 LEU A N 1
ATOM 2497 C CA . LEU A 1 319 ? -4.798 -5.281 16.161 1.00 91.19 319 LEU A CA 1
ATOM 2498 C C . LEU A 1 319 ? -4.808 -3.779 15.869 1.00 91.19 319 LEU A C 1
ATOM 2500 O O . LEU A 1 319 ? -4.703 -3.355 14.721 1.00 91.19 319 LEU A O 1
ATOM 2504 N N . ILE A 1 320 ? -4.898 -2.951 16.905 1.00 92.38 320 ILE A N 1
ATOM 2505 C CA . ILE A 1 320 ? -4.704 -1.501 16.770 1.00 92.38 320 ILE A CA 1
ATOM 2506 C C . ILE A 1 320 ? -3.722 -1.015 17.831 1.00 92.38 320 ILE A C 1
ATOM 2508 O O . ILE A 1 320 ? -3.671 -1.549 18.937 1.00 92.38 320 ILE A O 1
ATOM 2512 N N . GLN A 1 321 ? -2.941 0.005 17.492 1.00 91.06 321 GLN A N 1
ATOM 2513 C CA . GLN A 1 321 ? -2.010 0.638 18.423 1.00 91.06 321 GLN A CA 1
ATOM 2514 C C . GLN A 1 321 ? -2.675 1.872 19.031 1.00 91.06 321 GLN A C 1
ATOM 2516 O O . GLN A 1 321 ? -3.243 2.691 18.307 1.00 91.06 321 GLN A O 1
ATOM 2521 N N . ILE A 1 322 ? -2.619 2.016 20.352 1.00 92.44 322 ILE A N 1
ATOM 2522 C CA . ILE A 1 322 ? -3.204 3.157 21.059 1.00 92.44 322 ILE A CA 1
ATOM 2523 C C . ILE A 1 322 ? -2.098 4.102 21.515 1.00 92.44 322 ILE A C 1
ATOM 2525 O O . ILE A 1 322 ? -1.059 3.679 22.026 1.00 92.44 322 ILE A O 1
ATOM 2529 N N . ARG A 1 323 ? -2.341 5.400 21.343 1.00 89.31 323 ARG A N 1
ATOM 2530 C CA . ARG A 1 323 ? -1.492 6.483 21.836 1.00 89.31 323 ARG A CA 1
ATOM 2531 C C . ARG A 1 323 ? -2.308 7.481 22.639 1.00 89.31 323 ARG A C 1
ATOM 2533 O O . ARG A 1 323 ? -3.491 7.714 22.375 1.00 89.31 323 ARG A O 1
ATOM 2540 N N . TYR A 1 324 ? -1.644 8.096 23.600 1.00 89.94 324 TYR A N 1
ATOM 2541 C CA . TYR A 1 324 ? -2.170 9.234 24.332 1.00 89.94 324 TYR A CA 1
ATOM 2542 C C . TYR A 1 324 ? -2.221 10.478 23.433 1.00 89.94 324 TYR A C 1
ATOM 2544 O O . TYR A 1 324 ? -1.586 10.547 22.379 1.00 89.94 324 TYR A O 1
ATOM 2552 N N . ARG A 1 325 ? -2.972 11.503 23.854 1.00 85.12 325 ARG A N 1
ATOM 2553 C CA . ARG A 1 325 ? -3.058 12.782 23.123 1.00 85.12 325 ARG A CA 1
ATOM 2554 C C . ARG A 1 325 ? -1.733 13.532 23.029 1.00 85.12 325 ARG A C 1
ATOM 2556 O O . ARG A 1 325 ? -1.535 14.252 22.059 1.00 85.12 325 ARG A O 1
ATOM 2563 N N . ASN A 1 326 ? -0.854 13.359 24.014 1.00 81.19 326 ASN A N 1
ATOM 2564 C CA . ASN A 1 326 ? 0.509 13.895 24.007 1.00 81.19 326 ASN A CA 1
ATOM 2565 C C . ASN A 1 326 ? 1.446 13.109 23.062 1.00 81.19 326 ASN A C 1
ATOM 2567 O O . ASN A 1 326 ? 2.651 13.331 23.058 1.00 81.19 326 ASN A O 1
ATOM 2571 N N . GLY A 1 327 ? 0.908 12.158 22.297 1.00 77.44 327 GLY A N 1
ATOM 2572 C CA . GLY A 1 327 ? 1.672 11.355 21.366 1.00 77.44 327 GLY A CA 1
ATOM 2573 C C . GLY A 1 327 ? 2.469 10.233 22.022 1.00 77.44 327 GLY A C 1
ATOM 2574 O O . GLY A 1 327 ? 3.080 9.485 21.274 1.00 77.44 327 GLY A O 1
ATOM 2575 N N . SER A 1 328 ? 2.471 10.025 23.343 1.00 83.88 328 SER A N 1
ATOM 2576 C CA . SER A 1 328 ? 3.151 8.859 23.930 1.00 83.88 328 SER A CA 1
ATOM 2577 C C . SER A 1 328 ? 2.401 7.554 23.625 1.00 83.88 328 SER A C 1
ATOM 2579 O O . SER A 1 328 ? 1.190 7.548 23.379 1.00 83.88 328 SER A O 1
ATOM 2581 N N . SER A 1 329 ? 3.126 6.434 23.576 1.00 86.00 329 SER A N 1
ATOM 2582 C CA . SER A 1 329 ? 2.532 5.120 23.303 1.00 86.00 329 SER A CA 1
ATOM 2583 C C . SER A 1 329 ? 1.803 4.587 24.540 1.00 86.00 329 SER A C 1
ATOM 2585 O O . SER A 1 329 ? 2.360 4.607 25.633 1.00 86.00 329 SER A O 1
ATOM 2587 N N . PHE A 1 330 ? 0.567 4.112 24.372 1.00 90.12 330 PHE A N 1
ATOM 2588 C CA . PHE A 1 330 ? -0.112 3.277 25.371 1.00 90.12 330 PHE A CA 1
ATOM 2589 C C . PHE A 1 330 ? 0.191 1.799 25.111 1.00 90.12 330 PHE A C 1
ATOM 2591 O O . PHE A 1 330 ? 0.500 1.053 26.036 1.00 90.12 330 PHE A O 1
ATOM 2598 N N . GLY A 1 331 ? 0.125 1.392 23.841 1.00 88.56 331 GLY A N 1
ATOM 2599 C CA . GLY A 1 331 ? 0.425 0.036 23.394 1.00 88.56 331 GLY A CA 1
ATOM 2600 C C . GLY A 1 331 ? -0.697 -0.607 22.571 1.00 88.56 331 GLY A C 1
ATOM 2601 O O . GLY A 1 331 ? -1.718 0.032 22.284 1.00 88.56 331 GLY A O 1
ATOM 2602 N N . PRO A 1 332 ? -0.505 -1.874 22.171 1.00 91.69 332 PRO A N 1
ATOM 2603 C CA . PRO A 1 332 ? -1.450 -2.604 21.340 1.00 91.69 332 PRO A CA 1
ATOM 2604 C C . PRO A 1 332 ? -2.715 -3.016 22.098 1.00 91.69 33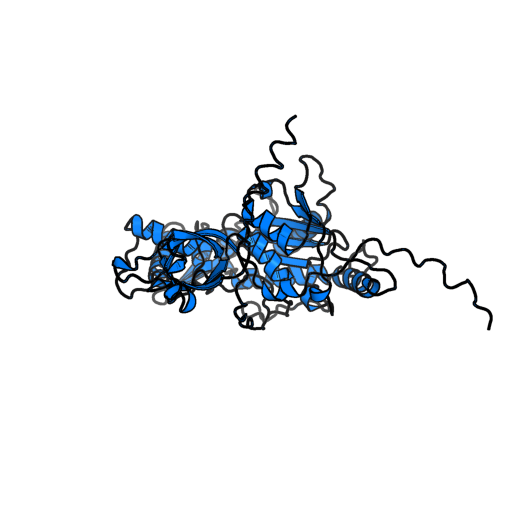2 PRO A C 1
ATOM 2606 O O . PRO A 1 332 ? -2.675 -3.378 23.276 1.00 91.69 332 PRO A O 1
ATOM 2609 N N . VAL A 1 333 ? -3.839 -3.043 21.383 1.00 94.25 333 VAL A N 1
ATOM 2610 C CA . VAL A 1 333 ? -5.094 -3.653 21.838 1.00 94.25 333 VAL A CA 1
ATOM 2611 C C . VAL A 1 333 ? -5.668 -4.556 20.748 1.00 94.25 333 VAL A C 1
ATOM 2613 O O . VAL A 1 333 ? -5.590 -4.247 19.556 1.00 94.25 333 VAL A O 1
ATOM 2616 N N . ASN A 1 334 ? -6.260 -5.672 21.169 1.00 95.12 334 ASN A N 1
ATOM 2617 C CA . ASN A 1 334 ? -6.805 -6.701 20.291 1.00 95.12 334 ASN A CA 1
ATOM 2618 C C . ASN A 1 334 ? -8.328 -6.657 20.278 1.00 95.12 334 ASN A C 1
ATOM 2620 O O . ASN A 1 334 ? -8.968 -6.393 21.299 1.00 95.12 334 ASN A O 1
ATOM 2624 N N . VAL A 1 335 ? -8.913 -6.937 19.118 1.00 94.75 335 VAL A N 1
ATOM 2625 C CA . VAL A 1 335 ? -10.357 -7.101 18.980 1.00 94.75 335 VAL A CA 1
ATOM 2626 C C . VAL A 1 335 ? -10.821 -8.364 19.709 1.00 94.75 335 VAL A C 1
ATOM 2628 O O . VAL A 1 335 ? -10.120 -9.372 19.748 1.00 94.75 335 VAL A O 1
ATOM 2631 N N . THR A 1 336 ? -12.021 -8.320 20.278 1.00 91.31 336 THR A N 1
ATOM 2632 C CA . THR A 1 336 ? -12.628 -9.437 21.010 1.00 91.31 336 THR A CA 1
ATOM 2633 C C . THR A 1 336 ? -13.815 -10.046 20.264 1.00 91.31 336 THR A C 1
ATOM 2635 O O . THR A 1 336 ? -14.422 -9.420 19.389 1.00 91.31 336 THR A O 1
ATOM 2638 N N . GLY A 1 337 ? -14.161 -11.279 20.646 1.00 89.19 337 GLY A N 1
ATOM 2639 C CA . GLY A 1 337 ? -15.264 -12.042 20.066 1.00 89.19 337 GLY A CA 1
ATOM 2640 C C . GLY A 1 337 ? -14.974 -12.520 18.644 1.00 89.19 337 GLY A C 1
ATOM 2641 O O . GLY A 1 337 ? -13.832 -12.603 18.222 1.00 89.19 337 GLY A O 1
ATOM 2642 N N . HIS A 1 338 ? -16.035 -12.789 17.895 1.00 89.00 338 HIS A N 1
ATOM 2643 C CA . HIS A 1 338 ? -16.018 -13.314 16.530 1.00 89.00 338 HIS A CA 1
ATOM 2644 C C . HIS A 1 338 ? -15.143 -12.554 15.507 1.00 89.00 338 HIS A C 1
ATOM 2646 O O . HIS A 1 338 ? -14.696 -13.141 14.526 1.00 89.00 338 HIS A O 1
ATOM 2652 N N . TRP A 1 339 ? -14.828 -11.274 15.738 1.00 91.06 339 TRP A N 1
ATOM 2653 C CA . TRP A 1 339 ? -13.895 -10.523 14.890 1.00 91.06 339 TRP A CA 1
ATOM 2654 C C . TRP A 1 339 ? -12.423 -10.907 15.094 1.00 91.06 339 TRP A C 1
ATOM 2656 O O . TRP A 1 339 ? -11.587 -10.491 14.301 1.00 91.06 339 TRP A O 1
ATOM 2666 N N . SER A 1 340 ? -12.059 -11.655 16.137 1.00 90.06 340 SER A N 1
ATOM 2667 C CA . SER A 1 340 ? -10.656 -12.020 16.383 1.00 90.06 340 SER A CA 1
ATOM 2668 C C . SER A 1 340 ? -10.170 -13.186 15.518 1.00 90.06 340 SER A C 1
ATOM 2670 O O . SER A 1 340 ? -8.962 -13.361 15.365 1.00 90.06 340 SER A O 1
ATOM 2672 N N . HIS A 1 341 ? -11.088 -13.962 14.935 1.00 87.62 341 HIS A N 1
ATOM 2673 C CA . HIS A 1 341 ? -10.775 -15.220 14.259 1.00 87.62 341 HIS A CA 1
ATOM 2674 C C . HIS A 1 341 ? -10.029 -14.983 12.936 1.00 87.62 341 HIS A C 1
ATOM 2676 O O . HIS A 1 341 ? -8.836 -15.277 12.829 1.00 87.62 341 HIS A O 1
ATOM 2682 N N . SER A 1 342 ? -10.696 -14.385 11.948 1.00 87.56 342 SER A N 1
ATOM 2683 C CA . SER A 1 342 ? -10.129 -14.178 10.613 1.00 87.56 342 SER A CA 1
ATOM 2684 C C . SER A 1 342 ? -9.526 -12.792 10.407 1.00 87.56 342 SER A C 1
ATOM 2686 O O . SER A 1 342 ? -10.061 -11.775 10.860 1.00 87.56 342 SER A O 1
ATOM 2688 N N . PHE A 1 343 ? -8.423 -12.742 9.652 1.00 87.06 343 PHE A N 1
ATOM 2689 C CA . PHE A 1 343 ? -7.852 -11.488 9.158 1.00 87.06 343 PHE A CA 1
ATOM 2690 C C . PHE A 1 343 ? -8.899 -10.696 8.367 1.00 87.06 343 PHE A C 1
ATOM 2692 O O . PHE A 1 343 ? -9.624 -11.254 7.541 1.00 87.06 343 PHE A O 1
ATOM 2699 N N . HIS A 1 344 ? -8.927 -9.382 8.572 1.00 86.31 344 HIS A N 1
ATOM 2700 C CA . HIS A 1 344 ? -9.705 -8.465 7.749 1.00 86.31 344 HIS A CA 1
ATOM 2701 C C . HIS A 1 344 ? -9.199 -7.029 7.898 1.00 86.31 344 HIS A C 1
ATOM 2703 O O . HIS A 1 344 ? -8.685 -6.643 8.949 1.00 86.31 344 HIS A O 1
ATOM 2709 N N . ASP A 1 345 ? -9.401 -6.221 6.858 1.00 86.12 345 ASP A N 1
ATOM 2710 C CA . ASP A 1 345 ? -9.159 -4.782 6.915 1.00 86.12 345 ASP A CA 1
ATOM 2711 C C . ASP A 1 345 ? -10.407 -4.023 7.409 1.00 86.12 345 ASP A C 1
ATOM 2713 O O . ASP A 1 345 ? -11.529 -4.545 7.479 1.00 86.12 345 ASP A O 1
ATOM 2717 N N . ARG A 1 346 ? -10.218 -2.755 7.783 1.00 87.69 346 ARG A N 1
ATOM 2718 C CA . ARG A 1 346 ? -11.311 -1.898 8.264 1.00 87.69 346 ARG A CA 1
ATOM 2719 C C . ARG A 1 346 ? -12.443 -1.726 7.233 1.00 87.69 346 ARG A C 1
ATOM 2721 O O . ARG A 1 346 ? -13.603 -1.877 7.622 1.00 87.69 346 ARG A O 1
ATOM 2728 N N . PRO A 1 347 ? -12.169 -1.454 5.941 1.00 84.88 347 PRO A N 1
ATOM 2729 C CA . PRO A 1 347 ? -13.205 -1.387 4.908 1.00 84.88 347 PRO A CA 1
ATOM 2730 C C . PRO A 1 347 ? -14.045 -2.663 4.784 1.00 84.88 347 PRO A C 1
ATOM 2732 O O . PRO A 1 347 ? -15.267 -2.569 4.655 1.00 84.88 347 PRO A O 1
ATOM 2735 N N . THR A 1 348 ? -13.424 -3.844 4.877 1.00 86.12 348 THR A N 1
ATOM 2736 C CA . THR A 1 348 ? -14.140 -5.127 4.893 1.00 86.12 348 THR A CA 1
ATOM 2737 C C . THR A 1 348 ? -15.073 -5.201 6.096 1.00 86.12 348 THR A C 1
ATOM 2739 O O . THR A 1 348 ? -16.262 -5.466 5.922 1.00 86.12 348 THR A O 1
ATOM 2742 N N . ARG A 1 349 ? -14.594 -4.876 7.308 1.00 89.88 349 ARG A N 1
ATOM 2743 C CA . ARG A 1 349 ? -15.454 -4.855 8.506 1.00 89.88 349 ARG A CA 1
ATOM 2744 C C . ARG A 1 349 ? -16.648 -3.917 8.339 1.00 89.88 349 ARG A C 1
ATOM 2746 O O . ARG A 1 349 ? -17.780 -4.305 8.623 1.00 89.88 349 ARG A O 1
ATOM 2753 N N . GLN A 1 350 ? -16.416 -2.693 7.867 1.00 90.69 350 GLN A N 1
ATOM 2754 C CA . GLN A 1 350 ? -17.478 -1.702 7.676 1.00 90.69 350 GLN A CA 1
ATOM 2755 C C . GLN A 1 350 ? -18.541 -2.182 6.682 1.00 90.69 350 GLN A C 1
ATOM 2757 O O . GLN A 1 350 ? -19.733 -1.983 6.916 1.00 90.69 350 GLN A O 1
ATOM 2762 N N . GLU A 1 351 ? -18.129 -2.857 5.609 1.00 88.75 351 GLU A N 1
ATOM 2763 C CA . GLU A 1 351 ? -19.049 -3.449 4.638 1.00 88.75 351 GLU A CA 1
ATOM 2764 C C . GLU A 1 351 ? -19.866 -4.597 5.242 1.00 88.75 351 GLU A C 1
ATOM 2766 O O . GLU A 1 351 ? -21.081 -4.646 5.051 1.00 88.75 351 GLU A O 1
ATOM 2771 N N . ILE A 1 352 ? -19.233 -5.490 6.005 1.00 90.94 352 ILE A N 1
ATOM 2772 C CA . ILE A 1 352 ? -19.917 -6.601 6.681 1.00 90.94 352 ILE A CA 1
ATOM 2773 C C . ILE A 1 352 ? -20.970 -6.066 7.647 1.00 90.94 352 ILE A C 1
ATOM 2775 O O . ILE A 1 352 ? -22.134 -6.458 7.584 1.00 90.94 352 ILE A O 1
ATOM 2779 N N . VAL A 1 353 ? -20.597 -5.095 8.480 1.00 92.38 353 VAL A N 1
ATOM 2780 C CA . VAL A 1 353 ? -21.526 -4.422 9.392 1.00 92.38 353 VAL A CA 1
ATOM 2781 C C . VAL A 1 353 ? -22.673 -3.764 8.622 1.00 92.38 353 VAL A C 1
ATOM 2783 O O . VAL A 1 353 ? -23.827 -3.840 9.047 1.00 92.38 353 VAL A O 1
ATOM 2786 N N . ARG A 1 354 ? -22.386 -3.105 7.493 1.00 93.31 354 ARG A N 1
ATOM 2787 C CA . ARG A 1 354 ? -23.405 -2.465 6.650 1.00 93.31 354 ARG A CA 1
ATOM 2788 C C . ARG A 1 354 ? -24.408 -3.493 6.121 1.00 93.31 354 ARG A C 1
ATOM 2790 O O . ARG A 1 354 ? -25.611 -3.265 6.235 1.00 93.31 354 ARG A O 1
ATOM 2797 N N . LEU A 1 355 ? -23.932 -4.617 5.585 1.00 91.25 355 LEU A N 1
ATOM 2798 C CA . LEU A 1 355 ? -24.774 -5.708 5.080 1.00 91.25 355 LEU A CA 1
ATOM 2799 C C . LEU A 1 355 ? -25.571 -6.390 6.197 1.00 91.25 355 LEU A C 1
ATOM 2801 O O . LEU A 1 355 ? -26.735 -6.740 5.997 1.00 91.25 355 LEU A O 1
ATOM 2805 N N . HIS A 1 356 ? -24.975 -6.525 7.381 1.00 92.19 356 HIS A N 1
ATOM 2806 C CA . HIS A 1 356 ? -25.644 -7.072 8.554 1.00 92.19 356 HIS A CA 1
ATOM 2807 C C . HIS A 1 356 ? -26.795 -6.174 9.026 1.00 92.19 356 HIS A C 1
ATOM 2809 O O . HIS A 1 356 ? -27.921 -6.639 9.207 1.00 92.19 356 HIS A O 1
ATOM 2815 N N . LYS A 1 357 ? -26.566 -4.854 9.109 1.00 92.25 357 LYS A N 1
ATOM 2816 C CA . LYS A 1 357 ? -27.618 -3.864 9.413 1.00 92.25 357 LYS A CA 1
ATOM 2817 C C . LYS A 1 357 ? -28.751 -3.875 8.384 1.00 92.25 357 LYS A C 1
ATOM 2819 O O . LYS A 1 357 ? -29.907 -3.688 8.748 1.00 92.25 357 LYS A O 1
ATOM 2824 N N . GLN A 1 358 ? -28.430 -4.120 7.114 1.00 93.62 358 GLN A N 1
ATOM 2825 C CA . GLN A 1 358 ? -29.406 -4.264 6.025 1.00 93.62 358 GLN A CA 1
ATOM 2826 C C . GLN A 1 358 ? -30.105 -5.630 5.999 1.00 93.62 358 GLN A C 1
ATOM 2828 O O . GLN A 1 358 ? -30.928 -5.880 5.122 1.00 93.62 358 GLN A O 1
ATOM 2833 N N . ARG A 1 359 ? -29.783 -6.519 6.945 1.00 90.81 359 ARG A N 1
ATOM 2834 C CA . ARG A 1 359 ? -30.273 -7.899 7.030 1.00 90.81 359 ARG A CA 1
ATOM 2835 C C . ARG A 1 359 ? -29.982 -8.757 5.796 1.00 90.81 359 ARG A C 1
ATOM 2837 O O . ARG A 1 359 ? -30.638 -9.770 5.592 1.00 90.81 359 ARG A O 1
ATOM 2844 N N . THR A 1 360 ? -28.995 -8.369 4.992 1.00 90.69 360 THR A N 1
ATOM 2845 C CA . THR A 1 360 ? -28.564 -9.127 3.809 1.00 90.69 360 THR A CA 1
ATOM 2846 C C . THR A 1 360 ? -27.710 -10.330 4.197 1.00 90.69 360 THR A C 1
ATOM 2848 O O . THR A 1 360 ? -27.816 -11.384 3.580 1.00 90.69 360 THR A O 1
ATOM 2851 N N . ILE A 1 361 ? -26.884 -10.172 5.232 1.00 90.69 361 ILE A N 1
ATOM 2852 C CA . ILE A 1 361 ? -26.145 -11.262 5.873 1.00 90.69 361 ILE A CA 1
ATOM 2853 C C . ILE A 1 361 ? -26.492 -11.288 7.357 1.00 90.69 361 ILE A C 1
ATOM 2855 O O . ILE A 1 361 ? -26.739 -10.247 7.971 1.00 90.69 361 ILE A O 1
ATOM 2859 N N . GLN A 1 362 ? -26.510 -12.473 7.943 1.00 88.38 362 GLN A N 1
ATOM 2860 C CA . GLN A 1 362 ? -26.718 -12.671 9.371 1.00 88.38 362 GLN A CA 1
ATOM 2861 C C . GLN A 1 362 ? -25.645 -13.631 9.863 1.00 88.38 362 GLN A C 1
ATOM 2863 O O . GLN A 1 362 ? -25.339 -14.609 9.191 1.00 88.38 362 GLN A O 1
ATOM 2868 N N . TYR A 1 363 ? -25.065 -13.310 11.007 1.00 88.25 363 TYR A N 1
ATOM 2869 C CA . TYR A 1 363 ? -24.117 -14.148 11.726 1.00 88.25 363 TYR A CA 1
ATOM 2870 C C . TYR A 1 363 ? -24.451 -14.007 13.210 1.00 88.25 363 TYR A C 1
ATOM 2872 O O . TYR A 1 363 ? -24.830 -12.917 13.655 1.00 88.25 363 TYR A O 1
ATOM 2880 N N . ALA A 1 364 ? -24.373 -15.098 13.964 1.00 81.44 364 ALA A N 1
ATOM 2881 C CA . ALA A 1 364 ? -24.723 -15.107 15.379 1.00 81.44 364 ALA A CA 1
ATOM 2882 C C . ALA A 1 364 ? -23.753 -15.972 16.192 1.00 81.44 364 ALA A C 1
ATOM 2884 O O . ALA A 1 364 ? -23.078 -16.851 15.669 1.00 81.44 364 ALA A O 1
ATOM 2885 N N . GLY A 1 365 ? -23.690 -15.725 17.503 1.00 77.69 365 GLY A N 1
ATOM 2886 C CA . GLY A 1 365 ? -22.907 -16.552 18.423 1.00 77.69 365 GLY A CA 1
ATOM 2887 C C . GLY A 1 365 ? -21.418 -16.614 18.062 1.00 77.69 365 GLY A C 1
ATOM 2888 O O . GLY A 1 365 ? -20.716 -15.610 18.173 1.00 77.69 365 GLY A O 1
ATOM 2889 N N . SER A 1 366 ? -20.951 -17.806 17.681 1.00 77.19 366 SER A N 1
ATOM 2890 C CA . SER A 1 366 ? -19.554 -18.127 17.355 1.00 77.19 366 SER A CA 1
ATOM 2891 C C . SER A 1 366 ? -19.206 -18.037 15.864 1.00 77.19 366 SER A C 1
ATOM 2893 O O . SER A 1 366 ? -18.072 -18.350 15.503 1.00 77.19 366 SER A O 1
ATOM 2895 N N . ASP A 1 367 ? -20.149 -17.647 15.003 1.00 86.69 367 ASP A N 1
ATOM 2896 C CA . ASP A 1 367 ? -19.917 -17.543 13.560 1.00 86.69 367 ASP A CA 1
ATOM 2897 C C . ASP A 1 367 ? -18.852 -16.489 13.237 1.00 86.69 367 ASP A C 1
ATOM 2899 O O . ASP A 1 367 ? -18.903 -15.364 13.741 1.00 86.69 367 ASP A O 1
ATOM 2903 N N . ASP A 1 368 ? -17.925 -16.819 12.336 1.00 89.06 368 ASP A N 1
ATOM 2904 C CA . ASP A 1 368 ? -16.963 -15.855 11.805 1.00 89.06 368 ASP A CA 1
ATOM 2905 C C . ASP A 1 368 ? -17.632 -14.974 10.725 1.00 89.06 368 ASP A C 1
ATOM 2907 O O . ASP A 1 368 ? -18.010 -15.480 9.660 1.00 89.06 368 ASP A O 1
ATOM 2911 N N . PRO A 1 369 ? -17.766 -13.648 10.939 1.00 89.44 369 PRO A N 1
ATOM 2912 C CA . PRO A 1 369 ? -18.377 -12.750 9.961 1.00 89.44 369 PRO A CA 1
ATOM 2913 C C . PRO A 1 369 ? -17.649 -12.726 8.621 1.00 89.44 369 PRO A C 1
ATOM 2915 O O . PRO A 1 369 ? -18.272 -12.434 7.600 1.00 89.44 369 PRO A O 1
ATOM 2918 N N . ILE A 1 370 ? -16.339 -12.989 8.619 1.00 88.12 370 ILE A N 1
ATOM 2919 C CA . ILE A 1 370 ? -15.522 -12.967 7.409 1.00 88.12 370 ILE A CA 1
ATOM 2920 C C . ILE A 1 370 ? -15.878 -14.154 6.522 1.00 88.12 370 ILE A C 1
ATOM 2922 O O . ILE A 1 370 ? -16.059 -13.969 5.321 1.00 88.12 370 ILE A O 1
ATOM 2926 N N . GLU A 1 371 ? -16.056 -15.342 7.095 1.00 86.50 371 GLU A N 1
ATOM 2927 C CA . GLU A 1 371 ? -16.460 -16.532 6.339 1.00 86.50 371 GLU A CA 1
ATOM 2928 C C . GLU A 1 371 ? -17.884 -16.394 5.791 1.00 86.50 371 GLU A C 1
ATOM 2930 O O . GLU A 1 371 ? -18.127 -16.653 4.610 1.00 86.50 371 GLU A O 1
ATOM 2935 N N . VAL A 1 372 ? -18.813 -15.858 6.591 1.00 88.56 372 VAL A N 1
ATOM 2936 C CA . VAL A 1 372 ? -20.177 -15.548 6.124 1.00 88.56 372 VAL A CA 1
ATOM 2937 C C . VAL A 1 372 ? -20.151 -14.531 4.979 1.00 88.56 372 VAL A C 1
ATOM 2939 O O . VAL A 1 372 ? -20.871 -14.668 3.987 1.00 88.56 372 VAL A O 1
ATOM 2942 N N . PHE A 1 373 ? -19.300 -13.511 5.081 1.00 87.38 373 PHE A N 1
ATOM 2943 C CA . PHE A 1 373 ? -19.138 -12.515 4.030 1.00 87.38 373 PHE A CA 1
ATOM 2944 C C . PHE A 1 373 ? -18.514 -13.092 2.758 1.00 87.38 373 PHE A C 1
ATOM 2946 O O . PHE A 1 373 ? -19.005 -12.791 1.668 1.00 87.38 373 PHE A O 1
ATOM 2953 N N . LYS A 1 374 ? -17.483 -13.937 2.880 1.00 83.12 374 LYS A N 1
ATOM 2954 C CA . LYS A 1 374 ? -16.870 -14.655 1.753 1.00 83.12 374 LYS A CA 1
ATOM 2955 C C . LYS A 1 374 ? -17.914 -15.490 1.021 1.00 83.12 374 LYS A C 1
ATOM 2957 O O . LYS A 1 374 ? -18.087 -15.300 -0.181 1.00 83.12 374 LYS A O 1
ATOM 2962 N N . ALA A 1 375 ? -18.672 -16.318 1.740 1.00 83.56 375 ALA A N 1
ATOM 2963 C CA . ALA A 1 375 ? -19.731 -17.143 1.162 1.00 83.56 375 ALA A CA 1
ATOM 2964 C C . ALA A 1 375 ? -20.794 -16.291 0.445 1.00 83.56 375 ALA A C 1
ATOM 2966 O O . ALA A 1 375 ? -21.139 -16.552 -0.709 1.00 83.56 375 ALA A O 1
ATOM 2967 N N . HIS A 1 376 ? -21.253 -15.207 1.081 1.00 85.50 376 HIS A N 1
ATOM 2968 C CA . HIS A 1 376 ? -22.209 -14.282 0.473 1.00 85.50 376 HIS A CA 1
ATOM 2969 C C . HIS A 1 376 ? -21.669 -13.642 -0.813 1.00 85.50 376 HIS A C 1
ATOM 2971 O O . HIS A 1 376 ? -22.387 -13.525 -1.810 1.00 85.50 376 HIS A O 1
ATOM 2977 N N . LYS A 1 377 ? -20.401 -13.221 -0.808 1.00 82.12 377 LYS A N 1
ATOM 2978 C CA . LYS A 1 377 ? -19.761 -12.635 -1.984 1.00 82.12 377 LYS A CA 1
ATOM 2979 C C . LYS A 1 377 ? -19.575 -13.657 -3.095 1.00 82.12 377 LYS A C 1
ATOM 2981 O O . LYS A 1 377 ? -19.884 -13.328 -4.235 1.00 82.12 377 LYS A O 1
ATOM 2986 N N . MET A 1 378 ? -19.152 -14.879 -2.786 1.00 78.50 378 MET A N 1
ATOM 2987 C CA . MET A 1 378 ? -19.040 -15.958 -3.770 1.00 78.50 378 MET A CA 1
ATOM 2988 C C . MET A 1 378 ? -20.383 -16.227 -4.463 1.00 78.50 378 MET A C 1
ATOM 2990 O O . MET A 1 378 ? -20.428 -16.289 -5.691 1.00 78.50 378 MET A O 1
ATOM 2994 N N . GLU A 1 379 ? -21.489 -16.268 -3.715 1.00 82.31 379 GLU A N 1
ATOM 2995 C CA . GLU A 1 379 ? -22.823 -16.467 -4.299 1.00 82.31 379 GLU A CA 1
ATOM 2996 C C . GLU A 1 379 ? -23.276 -15.270 -5.158 1.00 82.31 379 GLU A C 1
ATOM 2998 O O . GLU A 1 379 ? -23.789 -15.449 -6.263 1.00 82.31 379 GLU A O 1
ATOM 3003 N N . GLN A 1 380 ? -23.019 -14.028 -4.722 1.00 80.69 380 GLN A N 1
ATOM 3004 C CA . GLN A 1 380 ? -23.285 -12.837 -5.549 1.00 80.69 380 GLN A CA 1
ATOM 3005 C C . GLN A 1 380 ? -22.527 -12.883 -6.881 1.00 80.69 380 GLN A C 1
ATOM 3007 O O . GLN A 1 380 ? -23.080 -12.557 -7.935 1.00 80.69 380 GLN A O 1
ATOM 3012 N N . MET A 1 381 ? -21.261 -13.288 -6.825 1.00 73.94 381 MET A N 1
ATOM 3013 C CA . MET A 1 381 ? -20.382 -13.396 -7.980 1.00 73.94 381 MET A CA 1
ATOM 3014 C C . MET A 1 381 ? -20.857 -14.497 -8.942 1.00 73.94 381 MET A C 1
ATOM 3016 O O . MET A 1 381 ? -20.935 -14.250 -10.145 1.00 73.94 381 MET A O 1
ATOM 3020 N N . ARG A 1 382 ? -21.278 -15.662 -8.428 1.00 77.38 382 ARG A N 1
ATOM 3021 C CA . ARG A 1 382 ? -21.915 -16.743 -9.205 1.00 77.38 382 ARG A CA 1
ATOM 3022 C C . ARG A 1 382 ? -23.182 -16.264 -9.908 1.00 77.38 382 ARG A C 1
ATOM 3024 O O . ARG A 1 382 ? -23.328 -16.429 -11.120 1.00 77.38 382 ARG A O 1
ATOM 3031 N N . ALA A 1 383 ? -24.097 -15.643 -9.165 1.00 81.81 383 ALA A N 1
ATOM 3032 C CA . ALA A 1 383 ? -25.341 -15.125 -9.722 1.00 81.81 383 ALA A CA 1
ATOM 3033 C C . ALA A 1 383 ? -25.077 -14.090 -10.828 1.00 81.81 383 ALA A C 1
ATOM 3035 O O . ALA A 1 383 ? -25.788 -14.059 -11.834 1.00 81.81 383 ALA A O 1
ATOM 3036 N N . HIS A 1 384 ? -24.035 -13.265 -10.674 1.00 76.81 384 HIS A N 1
ATOM 3037 C CA . HIS A 1 384 ? -23.602 -12.340 -11.715 1.00 76.81 384 HIS A CA 1
ATOM 3038 C C . HIS A 1 384 ? -23.026 -13.069 -12.935 1.00 76.81 384 HIS A C 1
ATOM 3040 O O . HIS A 1 384 ? -23.413 -12.744 -14.055 1.00 76.81 384 HIS A O 1
ATOM 3046 N N . ALA A 1 385 ? -22.150 -14.056 -12.730 1.00 73.75 385 ALA A N 1
ATOM 3047 C CA . ALA A 1 385 ? -21.544 -14.853 -13.797 1.00 73.75 385 ALA A CA 1
ATOM 3048 C C . ALA A 1 385 ? -22.603 -15.511 -14.691 1.00 73.75 385 ALA A C 1
ATOM 3050 O O . ALA A 1 385 ? -22.523 -15.427 -15.913 1.00 73.75 385 ALA A O 1
ATOM 3051 N N . ASN A 1 386 ? -23.644 -16.074 -14.071 1.00 76.88 386 ASN A N 1
ATOM 3052 C CA . ASN A 1 386 ? -24.754 -16.710 -14.779 1.00 76.88 386 ASN A CA 1
ATOM 3053 C C . ASN A 1 386 ? -25.625 -15.708 -15.554 1.00 76.88 386 ASN A C 1
ATOM 3055 O O . ASN A 1 386 ? -26.152 -16.040 -16.610 1.00 76.88 386 ASN A O 1
ATOM 3059 N N . ARG A 1 387 ? -25.808 -14.485 -15.036 1.00 79.75 387 ARG A N 1
ATOM 3060 C CA . ARG A 1 387 ? -26.676 -13.464 -15.655 1.00 79.75 387 ARG A CA 1
ATOM 3061 C C . ARG A 1 387 ? -25.974 -12.626 -16.723 1.00 79.75 387 ARG A C 1
ATOM 3063 O O . ARG A 1 387 ? -26.627 -12.155 -17.646 1.00 79.75 387 ARG A O 1
ATOM 3070 N N . ASN A 1 388 ? -24.678 -12.373 -16.564 1.00 76.25 388 ASN A N 1
ATOM 3071 C CA . ASN A 1 388 ? -23.894 -11.452 -17.385 1.00 76.25 388 ASN A CA 1
ATOM 3072 C C . ASN A 1 388 ? -22.509 -12.051 -17.694 1.00 76.25 388 ASN A C 1
ATOM 3074 O O . ASN A 1 388 ? -21.502 -11.565 -17.161 1.00 76.25 388 ASN A O 1
ATOM 3078 N N . PRO A 1 389 ? -22.429 -13.085 -18.550 1.00 70.62 389 PRO A N 1
ATOM 3079 C CA . PRO A 1 389 ? -21.145 -13.657 -18.935 1.00 70.62 389 PRO A CA 1
ATOM 3080 C C . PRO A 1 389 ? -20.280 -12.597 -19.634 1.00 70.62 389 PRO A C 1
ATOM 3082 O O . PRO A 1 389 ? -20.772 -11.813 -20.447 1.00 70.62 389 PRO A O 1
ATOM 3085 N N . GLY A 1 390 ? -18.991 -12.546 -19.287 1.00 68.38 390 GLY A N 1
ATOM 3086 C CA . GLY A 1 390 ? -18.014 -11.659 -19.933 1.00 68.38 390 GLY A CA 1
ATOM 3087 C C . GLY A 1 390 ? -18.095 -10.175 -19.552 1.00 68.38 390 GLY A C 1
ATOM 3088 O O . GLY A 1 390 ? -17.470 -9.354 -20.216 1.00 68.38 390 GLY A O 1
ATOM 3089 N N . LYS A 1 391 ? -18.830 -9.793 -18.497 1.00 78.25 391 LYS A N 1
ATOM 3090 C CA . LYS A 1 391 ? -18.817 -8.414 -17.967 1.00 78.25 391 LYS A CA 1
ATOM 3091 C C . LYS A 1 391 ? -18.012 -8.318 -16.678 1.00 78.25 391 LYS A C 1
ATOM 3093 O O . LYS A 1 391 ? -18.167 -9.161 -15.797 1.00 78.25 391 LYS A O 1
ATOM 3098 N N . VAL A 1 392 ? -17.224 -7.245 -16.551 1.00 76.12 392 VAL A N 1
ATOM 3099 C CA . VAL A 1 392 ? -16.500 -6.894 -15.316 1.00 76.12 392 VAL A CA 1
ATOM 3100 C C . VAL A 1 392 ? -17.467 -6.866 -14.139 1.00 76.12 392 VAL A C 1
ATOM 3102 O O . VAL A 1 392 ? -18.494 -6.180 -14.187 1.00 76.12 392 VAL A O 1
ATOM 3105 N N . VAL A 1 393 ? -17.136 -7.606 -13.083 1.00 77.62 393 VAL A N 1
ATOM 3106 C CA . VAL A 1 393 ? -18.006 -7.709 -11.914 1.00 77.62 393 VAL A CA 1
ATOM 3107 C C . VAL A 1 393 ? -17.687 -6.586 -10.940 1.00 77.62 393 VAL A C 1
ATOM 3109 O O . VAL A 1 393 ? -16.600 -6.531 -10.367 1.00 77.62 393 VAL A O 1
ATOM 3112 N N . ARG A 1 394 ? -18.642 -5.676 -10.728 1.00 73.12 394 ARG A N 1
ATOM 3113 C CA . ARG A 1 394 ? -18.430 -4.560 -9.801 1.00 73.12 394 ARG A CA 1
ATOM 3114 C C . ARG A 1 394 ? -18.169 -5.057 -8.384 1.00 73.12 394 ARG A C 1
ATOM 3116 O O . ARG A 1 394 ? -18.926 -5.868 -7.853 1.00 73.12 394 ARG A O 1
ATOM 3123 N N . GLY A 1 395 ? -17.126 -4.528 -7.752 1.00 69.38 395 GLY A N 1
ATOM 3124 C CA . GLY A 1 395 ? -16.713 -4.945 -6.413 1.00 69.38 395 GLY A CA 1
ATOM 3125 C C . GLY A 1 395 ? -16.047 -6.325 -6.336 1.00 69.38 395 GLY A C 1
ATOM 3126 O O . GLY A 1 395 ? -15.833 -6.801 -5.221 1.00 69.38 395 GLY A O 1
ATOM 3127 N N . SER A 1 396 ? -15.668 -6.933 -7.469 1.00 70.69 396 SER A N 1
ATOM 3128 C CA . SER A 1 396 ? -14.833 -8.147 -7.540 1.00 70.69 396 SER A CA 1
ATOM 3129 C C . SER A 1 396 ? -13.599 -8.061 -6.645 1.00 70.69 396 SER A C 1
ATOM 3131 O O . SER A 1 396 ? -13.216 -9.021 -5.981 1.00 70.69 396 SER A O 1
ATOM 3133 N N . ASN A 1 397 ? -13.001 -6.874 -6.573 1.00 73.25 397 ASN A N 1
ATOM 3134 C CA . ASN A 1 397 ? -11.744 -6.669 -5.873 1.00 73.25 397 ASN A CA 1
ATOM 3135 C C . ASN A 1 397 ? -11.896 -6.755 -4.347 1.00 73.25 397 ASN A C 1
ATOM 3137 O O . ASN A 1 397 ? -10.928 -7.041 -3.650 1.00 73.25 397 ASN A O 1
ATOM 3141 N N . LYS A 1 398 ? -13.116 -6.568 -3.823 1.00 69.62 398 LYS A N 1
ATOM 3142 C CA . LYS A 1 398 ? -13.423 -6.796 -2.402 1.00 69.62 398 LYS A CA 1
ATOM 3143 C C . LYS A 1 398 ? -13.440 -8.282 -2.044 1.00 69.62 398 LYS A C 1
ATOM 3145 O O . LYS A 1 398 ? -13.247 -8.634 -0.891 1.00 69.62 398 LYS A O 1
ATOM 3150 N N . VAL A 1 399 ? -13.719 -9.151 -3.015 1.00 67.31 399 VAL A N 1
ATOM 3151 C CA . VAL A 1 399 ? -13.674 -10.606 -2.812 1.00 67.31 399 VAL A CA 1
ATOM 3152 C C . VAL A 1 399 ? -12.221 -11.052 -2.756 1.00 67.31 399 VAL A C 1
ATOM 3154 O O . VAL A 1 399 ? -11.831 -11.764 -1.834 1.00 67.31 399 VAL A O 1
ATOM 3157 N N . LEU A 1 400 ? -11.401 -10.536 -3.672 1.00 66.19 400 LEU A N 1
ATOM 3158 C CA . LEU A 1 400 ? -9.963 -10.767 -3.665 1.00 66.19 400 LEU A CA 1
ATOM 3159 C C . LEU A 1 400 ? -9.327 -10.377 -2.323 1.00 66.19 400 LEU A C 1
ATOM 3161 O O . LEU A 1 400 ? -8.640 -11.193 -1.723 1.00 66.19 400 LEU A O 1
ATOM 3165 N N . SER A 1 401 ? -9.613 -9.179 -1.803 1.00 63.19 401 SER A N 1
ATOM 3166 C CA . SER A 1 401 ? -9.038 -8.719 -0.530 1.00 63.19 401 SER A CA 1
ATOM 3167 C C . SER A 1 401 ? -9.326 -9.663 0.640 1.00 63.19 401 SER A C 1
ATOM 3169 O O . SER A 1 401 ? -8.492 -9.826 1.530 1.00 63.19 401 SER A O 1
ATOM 3171 N N . THR A 1 402 ? -10.494 -10.312 0.626 1.00 61.72 402 THR A N 1
ATOM 3172 C CA . THR A 1 402 ? -10.874 -11.316 1.626 1.00 61.72 402 THR A CA 1
ATOM 3173 C C . THR A 1 402 ? -10.288 -12.703 1.371 1.00 61.72 402 THR A C 1
ATOM 3175 O O . THR A 1 402 ? -10.030 -13.425 2.331 1.00 61.72 402 THR A O 1
ATOM 3178 N N . LEU A 1 403 ? -10.058 -13.081 0.110 1.00 62.00 403 LEU A N 1
ATOM 3179 C CA . LEU A 1 403 ? -9.481 -14.375 -0.270 1.00 62.00 403 LEU A CA 1
ATOM 3180 C C . LEU A 1 403 ? -7.958 -14.410 -0.092 1.00 62.00 403 LEU A C 1
ATOM 3182 O O . LEU A 1 403 ? -7.428 -15.402 0.396 1.00 62.00 403 LEU A O 1
ATOM 3186 N N . SER A 1 404 ? -7.250 -13.318 -0.391 1.00 58.00 404 SER A N 1
ATOM 3187 C CA . SER A 1 404 ? -5.781 -13.240 -0.313 1.00 58.00 404 SER A CA 1
ATOM 3188 C C . SER A 1 404 ? -5.222 -13.181 1.122 1.00 58.00 404 SER A C 1
ATOM 3190 O O . SER A 1 404 ? -4.027 -12.931 1.312 1.00 58.00 404 SER A O 1
ATOM 3192 N N . GLY A 1 405 ? -6.072 -13.350 2.146 1.00 53.94 405 GLY A N 1
ATOM 3193 C CA . GLY A 1 405 ? -5.674 -13.389 3.560 1.00 53.94 405 GLY A CA 1
ATOM 3194 C C . GLY A 1 405 ? -4.974 -12.119 4.046 1.00 53.94 405 GLY A C 1
ATOM 3195 O O . GLY A 1 405 ? -4.243 -12.148 5.032 1.00 53.94 405 GLY A O 1
ATOM 3196 N N . GLY A 1 406 ? -5.149 -11.011 3.323 1.00 51.44 406 GLY A N 1
ATOM 3197 C CA . GLY A 1 406 ? -4.471 -9.765 3.621 1.00 51.44 406 GLY A CA 1
ATOM 3198 C C . GLY A 1 406 ? -3.018 -9.680 3.210 1.00 51.44 406 GLY A C 1
ATOM 3199 O O . GLY A 1 406 ? -2.391 -8.739 3.659 1.00 51.44 406 GLY A O 1
ATOM 3200 N N . THR A 1 407 ? -2.442 -10.590 2.426 1.00 48.09 407 THR A N 1
ATOM 3201 C CA . THR A 1 407 ? -1.039 -10.444 1.985 1.00 48.09 407 THR A CA 1
ATOM 3202 C C . THR A 1 407 ? -0.860 -9.094 1.267 1.00 48.09 407 THR A C 1
ATOM 3204 O O . THR A 1 407 ? -1.642 -8.804 0.358 1.00 48.09 407 THR A O 1
ATOM 3207 N N . PRO A 1 408 ? 0.095 -8.229 1.676 1.00 49.75 408 PRO A N 1
ATOM 3208 C CA . PRO A 1 408 ? 0.304 -6.963 0.988 1.00 49.75 408 PRO A CA 1
ATOM 3209 C C . PRO A 1 408 ? 0.696 -7.243 -0.456 1.00 49.75 408 PRO A C 1
ATOM 3211 O O . PRO A 1 408 ? 1.534 -8.102 -0.728 1.00 49.75 408 PRO A O 1
ATOM 3214 N N . ILE A 1 409 ? 0.098 -6.495 -1.377 1.00 55.91 409 ILE A N 1
ATOM 3215 C CA . ILE A 1 409 ? 0.470 -6.536 -2.785 1.00 55.91 409 ILE A CA 1
ATOM 3216 C C . ILE A 1 409 ? 1.536 -5.459 -2.978 1.00 55.91 409 ILE A C 1
ATOM 3218 O O . ILE A 1 409 ? 1.263 -4.283 -3.225 1.00 55.91 409 ILE A O 1
ATOM 3222 N N . GLY A 1 410 ? 2.761 -5.870 -2.705 1.00 52.44 410 GLY A N 1
ATOM 3223 C CA . GLY A 1 410 ? 3.976 -5.078 -2.728 1.00 52.44 410 GLY A CA 1
ATOM 3224 C C . GLY A 1 410 ? 5.164 -6.019 -2.565 1.00 52.44 410 GLY A C 1
ATOM 3225 O O . GLY A 1 410 ? 4.966 -7.236 -2.478 1.00 52.44 410 GLY A O 1
ATOM 3226 N N . PRO A 1 411 ? 6.386 -5.488 -2.507 1.00 46.62 411 PRO A N 1
ATOM 3227 C CA . PRO A 1 411 ? 7.547 -6.326 -2.301 1.00 46.62 411 PRO A CA 1
ATOM 3228 C C . PRO A 1 411 ? 7.455 -7.042 -0.954 1.00 46.62 411 PRO A C 1
ATOM 3230 O O . PRO A 1 411 ? 7.345 -6.417 0.100 1.00 46.62 411 PRO A O 1
ATOM 3233 N N . ILE A 1 412 ? 7.432 -8.371 -0.998 1.00 46.06 412 ILE A N 1
ATOM 3234 C CA . ILE A 1 412 ? 7.293 -9.201 0.196 1.00 46.06 412 ILE A CA 1
ATOM 3235 C C . ILE A 1 412 ? 8.677 -9.316 0.832 1.00 46.06 412 ILE A C 1
ATOM 3237 O O . ILE A 1 412 ? 9.598 -9.828 0.200 1.00 46.06 412 ILE A O 1
ATOM 3241 N N . SER A 1 413 ? 8.810 -8.866 2.081 1.00 42.34 413 SER A N 1
ATOM 3242 C CA . SER A 1 413 ? 9.925 -9.256 2.946 1.00 42.34 413 SER A CA 1
ATOM 3243 C C . SER A 1 413 ? 9.604 -10.588 3.611 1.00 42.34 413 SER A C 1
ATOM 3245 O O . SER A 1 413 ? 8.502 -10.787 4.123 1.00 42.34 413 SER A O 1
ATOM 3247 N N . SER A 1 414 ? 10.572 -11.500 3.633 1.00 32.91 414 SER A N 1
ATOM 3248 C CA . SER A 1 414 ? 10.467 -12.784 4.329 1.00 32.91 414 SER A CA 1
ATOM 3249 C C . SER A 1 414 ? 10.643 -12.684 5.855 1.00 32.91 414 SER A C 1
ATOM 3251 O O . SER A 1 414 ? 10.668 -13.716 6.523 1.00 32.91 414 SER A O 1
ATOM 3253 N N . ALA A 1 415 ? 10.797 -11.484 6.432 1.00 27.78 415 ALA A N 1
ATOM 3254 C CA . ALA A 1 415 ? 11.077 -11.319 7.860 1.00 27.78 415 ALA A CA 1
ATOM 3255 C C . ALA A 1 415 ? 9.802 -11.059 8.698 1.00 27.78 415 ALA A C 1
ATOM 3257 O O . ALA A 1 415 ? 9.052 -10.127 8.397 1.00 27.78 415 ALA A O 1
ATOM 3258 N N . PRO A 1 416 ? 9.550 -11.825 9.780 1.00 27.17 416 PRO A N 1
ATOM 3259 C CA . PRO A 1 416 ? 8.469 -11.529 10.716 1.00 27.17 416 PRO A CA 1
ATOM 3260 C C . PRO A 1 416 ? 8.774 -10.253 11.517 1.00 27.17 416 PRO A C 1
ATOM 3262 O O . PRO A 1 416 ? 9.896 -10.050 11.982 1.00 27.17 416 PRO A O 1
ATOM 3265 N N . ALA A 1 417 ? 7.765 -9.395 11.696 1.00 29.62 417 ALA A N 1
ATOM 3266 C CA . ALA A 1 417 ? 7.866 -8.191 12.518 1.00 29.62 417 ALA A CA 1
ATOM 3267 C C . ALA A 1 417 ? 8.170 -8.560 13.984 1.00 29.62 417 ALA A C 1
ATOM 3269 O O . ALA A 1 417 ? 7.457 -9.361 14.591 1.00 29.62 417 ALA A O 1
ATOM 3270 N N . ALA A 1 418 ? 9.234 -7.985 14.548 1.00 26.14 418 ALA A N 1
ATOM 3271 C CA . ALA A 1 418 ? 9.620 -8.203 15.939 1.00 26.14 418 ALA A CA 1
ATOM 3272 C C . ALA A 1 418 ? 8.623 -7.531 16.911 1.00 26.14 418 ALA A C 1
ATOM 3274 O O . ALA A 1 418 ? 8.097 -6.457 16.608 1.00 26.14 418 ALA A O 1
ATOM 3275 N N . PRO A 1 419 ? 8.356 -8.122 18.090 1.00 26.97 419 PRO A N 1
ATOM 3276 C CA . PRO A 1 419 ? 7.469 -7.528 19.084 1.00 26.97 419 PRO A CA 1
ATOM 3277 C C . PRO A 1 419 ? 8.107 -6.288 19.731 1.00 26.97 419 PRO A C 1
ATOM 3279 O O . PRO A 1 419 ? 9.216 -6.346 20.258 1.00 26.97 419 PRO A O 1
ATOM 3282 N N . VAL A 1 420 ? 7.381 -5.168 19.718 1.00 33.31 420 VAL A N 1
ATOM 3283 C CA . VAL A 1 420 ? 7.762 -3.917 20.394 1.00 33.31 420 VAL A CA 1
ATOM 3284 C C . VAL A 1 420 ? 7.425 -4.023 21.887 1.00 33.31 420 VAL A C 1
ATOM 3286 O O . VAL A 1 420 ? 6.280 -4.297 22.250 1.00 33.31 420 VAL A O 1
ATOM 3289 N N . ALA A 1 421 ? 8.417 -3.813 22.757 1.00 25.25 421 ALA A N 1
ATOM 3290 C CA . ALA A 1 421 ? 8.253 -3.806 24.212 1.00 25.25 421 ALA A CA 1
ATOM 3291 C C . ALA A 1 421 ? 7.559 -2.513 24.708 1.00 25.25 421 ALA A C 1
ATOM 3293 O O . ALA A 1 421 ? 7.756 -1.450 24.116 1.00 25.25 421 ALA A O 1
ATOM 3294 N N . PRO A 1 422 ? 6.760 -2.558 25.792 1.00 29.50 422 PRO A N 1
ATOM 3295 C CA . PRO A 1 422 ? 6.082 -1.373 26.314 1.00 29.50 422 PRO A CA 1
ATOM 3296 C C . PRO A 1 422 ? 7.065 -0.452 27.056 1.00 29.50 422 PRO A C 1
ATOM 3298 O O . PRO A 1 422 ? 7.793 -0.893 27.942 1.00 29.50 422 PRO A O 1
ATOM 3301 N N . ALA A 1 423 ? 7.066 0.840 26.715 1.00 31.73 423 ALA A N 1
ATOM 3302 C CA . ALA A 1 423 ? 7.841 1.868 27.410 1.00 31.73 423 ALA A CA 1
ATOM 3303 C C . ALA A 1 423 ? 7.010 2.560 28.509 1.00 31.73 423 ALA A C 1
ATOM 3305 O O . ALA A 1 423 ? 5.805 2.766 28.361 1.00 31.73 423 ALA A O 1
ATOM 3306 N N . HIS A 1 424 ? 7.676 2.923 29.609 1.00 28.70 424 HIS A N 1
ATOM 3307 C CA . HIS A 1 424 ? 7.103 3.587 30.784 1.00 28.70 424 HIS A CA 1
ATOM 3308 C C . HIS A 1 424 ? 6.492 4.965 30.475 1.00 28.70 424 HIS A C 1
ATOM 3310 O O . HIS A 1 424 ? 7.017 5.731 29.669 1.00 28.70 424 HIS A O 1
ATOM 3316 N N . ALA A 1 425 ? 5.392 5.281 31.166 1.00 26.45 425 ALA A N 1
ATOM 3317 C CA . ALA A 1 425 ? 4.637 6.525 31.035 1.00 26.45 425 ALA A CA 1
ATOM 3318 C C . ALA A 1 425 ? 5.367 7.728 31.671 1.00 26.45 425 ALA A C 1
ATOM 3320 O O . ALA A 1 425 ? 5.696 7.658 32.856 1.00 26.45 425 ALA A O 1
ATOM 3321 N N . PRO A 1 426 ? 5.561 8.845 30.942 1.00 30.84 426 PRO A N 1
ATOM 3322 C CA . PRO A 1 426 ? 5.899 10.135 31.530 1.00 30.84 426 PRO A CA 1
ATOM 3323 C C . PRO A 1 426 ? 4.702 11.101 31.559 1.00 30.84 426 PRO A C 1
ATOM 3325 O O . PRO A 1 426 ? 3.758 10.995 30.768 1.00 30.84 426 PRO A O 1
ATOM 3328 N N . ASP A 1 427 ? 4.797 12.042 32.498 1.00 28.77 427 ASP A N 1
ATOM 3329 C CA . ASP A 1 427 ? 3.780 13.006 32.916 1.00 28.77 427 ASP A CA 1
ATOM 3330 C C . ASP A 1 427 ? 3.225 13.918 31.810 1.00 28.77 427 ASP A C 1
ATOM 3332 O O . ASP A 1 427 ? 3.863 14.253 30.810 1.00 28.77 427 ASP A O 1
ATOM 3336 N N . THR A 1 428 ? 1.970 14.304 32.024 1.00 36.06 428 THR A N 1
ATOM 3337 C CA . THR A 1 428 ? 1.052 14.917 31.066 1.00 36.06 428 THR A CA 1
ATOM 3338 C C . THR A 1 428 ? 1.282 16.416 30.862 1.00 36.06 428 THR A C 1
ATOM 3340 O O . THR A 1 428 ? 0.989 17.209 31.757 1.00 36.06 428 THR A O 1
ATOM 3343 N N . THR A 1 429 ? 1.636 16.814 29.636 1.00 31.84 429 THR A N 1
ATOM 3344 C CA . THR A 1 429 ? 1.445 18.191 29.147 1.00 31.84 429 THR A CA 1
ATOM 3345 C C . THR A 1 429 ? 0.826 18.170 27.745 1.00 31.84 429 THR A C 1
ATOM 3347 O O . THR A 1 429 ? 1.161 17.340 26.900 1.00 31.84 429 THR A O 1
ATOM 3350 N N . ASP A 1 430 ? -0.160 19.041 27.551 1.00 35.44 430 ASP A N 1
ATOM 3351 C CA . ASP A 1 430 ? -1.220 18.983 26.541 1.00 35.44 430 ASP A CA 1
ATOM 3352 C C . ASP A 1 430 ? -0.742 19.447 25.142 1.00 35.44 430 ASP A C 1
ATOM 3354 O O . ASP A 1 430 ? -0.330 20.592 24.969 1.00 35.44 430 ASP A O 1
ATOM 3358 N N . LEU A 1 431 ? -0.800 18.577 24.121 1.00 38.25 431 LEU A N 1
ATOM 3359 C CA . LEU A 1 431 ? -0.351 18.875 22.741 1.00 38.25 431 LEU A CA 1
ATOM 3360 C C . LEU A 1 431 ? -1.395 19.605 21.871 1.00 38.25 431 LEU A C 1
ATOM 3362 O O . LEU A 1 431 ? -1.123 19.908 20.713 1.00 38.25 431 LEU A O 1
ATOM 3366 N N . TRP A 1 432 ? -2.593 19.891 22.392 1.00 39.56 432 TRP A N 1
ATOM 3367 C CA . TRP A 1 432 ? -3.696 20.464 21.600 1.00 39.56 432 TRP A CA 1
ATOM 3368 C C . TRP A 1 432 ? -3.977 21.954 21.848 1.00 39.56 432 TRP A C 1
ATOM 3370 O O . TRP A 1 432 ? -4.815 22.536 21.157 1.00 39.56 432 TRP A O 1
ATOM 3380 N N . THR A 1 433 ? -3.273 22.613 22.771 1.00 32.75 433 THR A N 1
ATOM 3381 C CA . THR A 1 433 ? -3.446 24.058 23.028 1.00 32.75 433 THR A CA 1
ATOM 3382 C C . THR A 1 433 ? -2.604 24.951 22.113 1.00 32.75 433 THR A C 1
ATOM 3384 O O . THR A 1 433 ? -2.943 26.119 21.925 1.00 32.75 433 THR A O 1
ATOM 3387 N N . SER A 1 434 ? -1.565 24.426 21.458 1.00 30.47 434 SER A N 1
ATOM 3388 C CA . SER A 1 434 ? -0.714 25.205 20.542 1.00 30.47 434 SER A CA 1
ATOM 3389 C C . SER A 1 434 ? -1.362 25.484 19.176 1.00 30.47 434 SER A C 1
ATOM 3391 O O . SER A 1 434 ? -0.945 26.403 18.474 1.00 30.47 434 SER A O 1
ATOM 3393 N N . THR A 1 435 ? -2.439 24.779 18.810 1.00 38.75 435 THR A N 1
ATOM 3394 C CA . THR A 1 435 ? -3.116 24.943 17.507 1.00 38.75 435 THR A CA 1
ATOM 3395 C C . THR A 1 435 ? -4.220 26.012 17.494 1.00 38.75 435 THR A C 1
ATOM 3397 O O . THR A 1 435 ? -4.871 26.201 16.470 1.00 38.75 435 THR A O 1
ATOM 3400 N N . ARG A 1 436 ? -4.443 26.751 18.594 1.00 29.03 436 ARG A N 1
ATOM 3401 C CA . ARG A 1 436 ? -5.376 27.901 18.608 1.00 29.03 436 ARG A CA 1
ATOM 3402 C C . ARG A 1 436 ? -4.719 29.276 18.728 1.00 29.03 436 ARG A C 1
ATOM 3404 O O . ARG A 1 436 ? -5.338 30.233 18.280 1.00 29.03 436 ARG A O 1
ATOM 3411 N N . LEU A 1 437 ? -3.483 29.389 19.225 1.00 28.70 437 LEU A N 1
ATOM 3412 C CA . LEU A 1 437 ? -2.797 30.690 19.265 1.00 28.70 437 LEU A CA 1
ATOM 3413 C C . LEU A 1 437 ? -2.146 31.072 17.924 1.00 28.70 437 LEU A C 1
ATOM 3415 O O . LEU A 1 437 ? -2.270 32.216 17.499 1.00 28.70 437 LEU A O 1
ATOM 3419 N N . ALA A 1 438 ? -1.558 30.125 17.184 1.00 30.58 438 ALA A N 1
ATOM 3420 C CA . ALA A 1 438 ? -0.880 30.445 15.917 1.00 30.58 438 ALA A CA 1
ATOM 3421 C C . ALA A 1 438 ? -1.838 30.834 14.764 1.00 30.58 438 ALA A C 1
ATOM 3423 O O . ALA A 1 438 ? -1.429 31.472 13.794 1.00 30.58 438 ALA A O 1
ATOM 3424 N N . ALA A 1 439 ? -3.125 30.480 14.868 1.00 31.34 439 ALA A N 1
ATOM 3425 C CA . ALA A 1 439 ? -4.146 30.817 13.871 1.00 31.34 439 ALA A CA 1
ATOM 3426 C C . ALA A 1 439 ? -4.870 32.152 14.146 1.00 31.34 439 ALA A C 1
ATOM 3428 O O . ALA A 1 439 ? -5.604 32.626 13.283 1.00 31.34 439 ALA A O 1
ATOM 3429 N N . GLN A 1 440 ? -4.675 32.772 15.319 1.00 29.48 440 GLN A N 1
ATOM 3430 C CA . GLN A 1 440 ? -5.228 34.101 15.628 1.00 29.48 440 GLN A CA 1
ATOM 3431 C C . GLN A 1 440 ? -4.216 35.243 15.443 1.00 29.48 440 GLN A C 1
ATOM 3433 O O . GLN A 1 440 ? -4.635 36.387 15.296 1.00 29.48 440 GLN A O 1
ATOM 3438 N N . GLU A 1 441 ? -2.914 34.956 15.371 1.00 32.81 441 GLU A N 1
ATOM 3439 C CA . GLU A 1 441 ? -1.871 35.974 15.139 1.00 32.81 441 GLU A CA 1
ATOM 3440 C C . GLU A 1 441 ? -1.506 36.184 13.658 1.00 32.81 441 GLU A C 1
ATOM 3442 O O . GLU A 1 441 ? -0.720 37.067 13.341 1.00 32.81 441 GLU A O 1
ATOM 3447 N N . SER A 1 442 ? -2.114 35.436 12.732 1.00 33.47 442 SER A N 1
ATOM 3448 C CA . SER A 1 442 ? -1.956 35.624 11.275 1.00 33.47 442 SER A CA 1
ATOM 3449 C C . SER A 1 442 ? -3.146 36.335 10.606 1.00 33.47 442 SER A C 1
ATOM 3451 O O . SER A 1 442 ? -3.229 36.394 9.381 1.00 33.47 442 SER A O 1
ATOM 3453 N N . LEU A 1 443 ? -4.057 36.900 11.407 1.00 35.47 443 LEU A N 1
ATOM 3454 C CA . LEU A 1 443 ? -5.218 37.687 10.964 1.00 35.47 443 LEU A CA 1
ATOM 3455 C C . LEU A 1 443 ? -5.309 39.059 11.666 1.00 35.47 443 LEU A C 1
ATOM 3457 O O . LEU A 1 443 ? -6.402 39.586 11.881 1.00 35.47 443 LEU A O 1
ATOM 3461 N N . LYS A 1 444 ? -4.158 39.657 11.994 1.00 33.00 444 LYS A N 1
ATOM 3462 C CA . LYS A 1 444 ? -4.036 41.093 12.276 1.00 33.00 444 LYS A CA 1
ATOM 3463 C C . LYS A 1 444 ? -3.002 41.734 11.373 1.00 33.00 444 LYS A C 1
ATOM 3465 O O . LYS A 1 444 ? -1.926 41.120 11.210 1.00 33.00 444 LYS A O 1
#

pLDDT: mean 77.42, std 19.23, range [25.25, 96.38]

Solvent-accessible surface area (backbone atoms only — not comparable to full-atom values): 25163 Å² total; per-residue (Å²): 135,81,82,70,84,75,78,78,76,76,82,62,68,59,90,64,65,62,47,24,43,28,34,42,54,72,46,69,46,43,39,33,31,20,48,78,46,79,54,99,92,44,80,45,74,40,33,29,64,51,32,26,43,34,40,32,22,16,60,58,68,48,23,55,49,24,38,22,55,37,57,46,96,62,90,49,59,36,53,55,37,47,19,51,38,34,40,77,38,50,39,43,90,77,84,55,83,75,43,72,88,63,72,71,50,80,85,36,45,37,48,42,47,73,34,87,68,34,70,70,49,39,44,49,47,34,41,35,35,50,56,85,56,66,77,42,56,64,70,58,56,51,51,48,29,69,73,62,66,28,45,78,44,64,49,57,91,90,57,70,81,83,50,54,41,49,53,52,49,50,56,54,51,49,62,60,48,49,70,44,73,16,15,53,50,92,42,98,81,40,86,87,51,69,59,23,50,49,36,8,52,75,68,57,35,31,48,65,42,53,50,54,48,49,54,39,54,55,18,32,57,18,34,39,64,30,78,94,54,78,58,36,20,22,49,56,51,41,45,53,45,50,61,52,45,76,47,87,61,56,85,74,75,32,54,61,78,67,57,67,77,50,64,76,61,50,44,43,76,46,82,40,46,30,40,56,34,78,95,74,72,40,60,27,30,34,73,55,94,93,40,46,28,39,34,78,68,43,47,69,39,64,91,44,50,74,41,66,30,36,37,37,32,38,66,50,52,38,42,34,39,34,24,43,72,65,66,48,73,74,44,71,31,36,39,51,69,44,62,48,74,62,82,44,38,60,71,58,49,54,49,51,53,51,35,39,76,69,64,75,45,85,75,62,89,82,46,47,58,63,60,56,47,50,54,52,48,53,51,54,50,50,58,43,47,76,74,43,72,74,50,68,37,86,68,41,38,63,51,46,55,65,69,58,67,65,65,75,54,45,66,54,52,94,71,79,84,78,88,82,79,89,69,85,89,78,87,91,65,80,66,73,67,68,74,60,58,69,69,60,69,76,77,116

Foldseek 3Di:
DDPPPPVPPDPDQPVDQFLQEKEKDKDFAQFWAWDWDDDPNDIDTAIAQTWMKIFIFRPPPLATQWIFIGLDNDDALLRVLVRVLLNLFAFDDDCQPPCNPDDADPPFDHLSNNAPCDNQFDAHQEYEYEPVRVPHDPVSVVVCCVQRVHHYHYDPPPDPPPCVSVVVVVVQLSVVSCVQLLGNPPDPPPPVHDQSLVSNRVVNRHPSVVLSVSNRSSRNQQVAADVVQVRHGRSVRSNVSNVCCPVPRNPDGHGDPCSLVCPPAFSDKDKWAWAADPPVVGFTWTADLNWTKADPLSRPPPVRHRPIWMWRHHQFNQKIWIGHQVRHGPGIIGTDALSRPAGHGSVLSNVLVVCVVVVVFDDDDRDRSLVSVLVSVSVVSVVCCVVPPSDHDPPPSVNVCSVVSNDTSIRDDPDDRDDNDDDDDDDDDHPPPVVPPVVVVVPD